Protein AF-0000000069093147 (afdb_homodimer)

Organism: Magallana gigas (NCBI:txid29159)

Secondary structure (DSSP, 8-state):
-EE-HHHHHHHBSS-EEEEEEEEE--TTEEEEEEEEEETTEEEEEEEEETT--TTS--EEEEEEEEEE-TT-EEEEEEEE--TT-SSPPPBSSSTTSB--EEEEEEE-GGGBS-S---EETTEEHHHHTS-BTTB-HHHHT-TTSTTTHHHHHHHHHH--TT----HHHHHHHHHHHTSGGGSHHHHHHHHHHHTT---HHHHHHHHHHHTTHHHHHHHHHHHHHHHS-SS-TTTTHHHHHHHHHHHHHHTTT-/-EE-HHHHHHHBSS-EEEEEEEEE--TTEEEEEEEEEETTEEEEEEEEETT--TTS--EEEEEEEEEE-TT-EEEEEEEE--TT-SSPPPBSSSTTSB--EEEEEEE-GGGBS-S---EETTEEHHHHTS-BTTB-HHHHT-TTSTTTHHHHHHHHHH--TT----HHHHHHHHHHHTSGGGSHHHHHHHHHHHHT---HHHHHHHHHHHTTHHHHHHHHHHHHHHHS-SS-TTTTHHHHHHHHHHHHHHTTT-

Structure (mmCIF, N/CA/C/O backbone):
data_AF-0000000069093147-model_v1
#
loop_
_entity.id
_entity.type
_entity.pdbx_description
1 p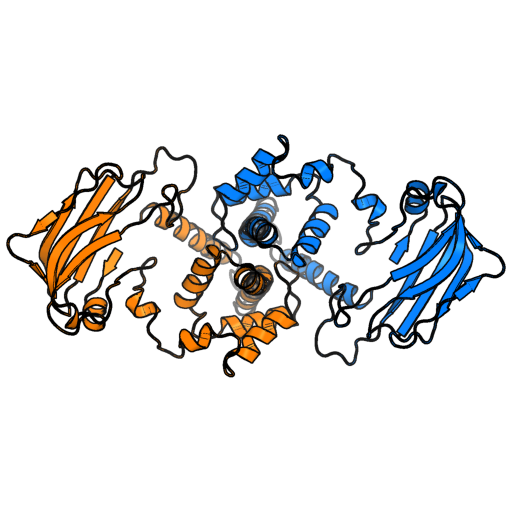olymer 'Copper type II ascorbate-dependent monooxygenase C-terminal domain-containing protein'
#
loop_
_atom_site.group_PDB
_atom_site.id
_atom_site.type_symbol
_atom_site.label_atom_id
_atom_site.label_alt_id
_atom_site.label_comp_id
_atom_site.label_asym_id
_atom_site.label_entity_id
_atom_site.label_seq_id
_atom_site.pdbx_PDB_ins_code
_atom_site.Cartn_x
_atom_site.Cartn_y
_atom_site.Cartn_z
_atom_site.occupancy
_atom_site.B_iso_or_equiv
_atom_site.auth_seq_id
_atom_site.auth_comp_id
_atom_site.auth_asym_id
_atom_site.auth_atom_id
_atom_site.pdbx_PDB_model_num
ATOM 1 N N . SER A 1 1 ? 7.117 -26.328 -12.828 1 82.5 1 SER A N 1
ATOM 2 C CA . SER A 1 1 ? 5.668 -26.328 -12.656 1 82.5 1 SER A CA 1
ATOM 3 C C . SER A 1 1 ? 5.074 -27.703 -12.883 1 82.5 1 SER A C 1
ATOM 5 O O . SER A 1 1 ? 5.355 -28.359 -13.891 1 82.5 1 SER A O 1
ATOM 7 N N . VAL A 1 2 ? 4.344 -28.188 -11.898 1 89.94 2 VAL A N 1
ATOM 8 C CA . VAL A 1 2 ? 3.887 -29.562 -11.953 1 89.94 2 VAL A CA 1
ATOM 9 C C . VAL A 1 2 ? 2.371 -29.625 -11.781 1 89.94 2 VAL A C 1
ATOM 11 O O . VAL A 1 2 ? 1.816 -28.969 -10.891 1 89.94 2 VAL A O 1
ATOM 14 N N . CYS A 1 3 ? 1.736 -30.234 -12.742 1 94.88 3 CYS A N 1
ATOM 15 C CA . CYS A 1 3 ? 0.379 -30.734 -12.539 1 94.88 3 CYS A CA 1
ATOM 16 C C . CYS A 1 3 ? 0.394 -32.156 -11.961 1 94.88 3 CYS A C 1
ATOM 18 O O . CYS A 1 3 ? 0.595 -33.125 -12.688 1 94.88 3 CYS A O 1
ATOM 20 N N . THR A 1 4 ? 0.162 -32.25 -10.727 1 94.81 4 THR A N 1
ATOM 21 C CA . THR A 1 4 ? 0.367 -33.469 -10 1 94.81 4 THR A CA 1
ATOM 22 C C . THR A 1 4 ? -0.731 -34.5 -10.328 1 94.81 4 THR A C 1
ATOM 24 O O . THR A 1 4 ? -1.733 -34.125 -10.953 1 94.81 4 THR A O 1
ATOM 27 N N . ALA A 1 5 ? -0.462 -35.688 -9.859 1 96.19 5 ALA A N 1
ATOM 28 C CA . ALA A 1 5 ? -1.468 -36.719 -10.016 1 96.19 5 ALA A CA 1
ATOM 29 C C . ALA A 1 5 ? -2.779 -36.344 -9.344 1 96.19 5 ALA A C 1
ATOM 31 O O . ALA A 1 5 ? -3.859 -36.562 -9.898 1 96.19 5 ALA A O 1
ATOM 32 N N . ASP A 1 6 ? -2.641 -35.75 -8.195 1 94.06 6 ASP A N 1
ATOM 33 C CA . ASP A 1 6 ? -3.834 -35.281 -7.48 1 94.06 6 ASP A CA 1
ATOM 34 C C . ASP A 1 6 ? -4.562 -34.188 -8.266 1 94.06 6 ASP A C 1
ATOM 36 O O . ASP A 1 6 ? -5.793 -34.156 -8.297 1 94.06 6 ASP A O 1
ATOM 40 N N . ASP A 1 7 ? -3.814 -33.375 -8.891 1 95.38 7 ASP A N 1
ATOM 41 C CA . ASP A 1 7 ? -4.406 -32.312 -9.68 1 95.38 7 ASP A CA 1
ATOM 42 C C . ASP A 1 7 ? -5.211 -32.844 -10.852 1 95.38 7 ASP A C 1
ATOM 44 O O . ASP A 1 7 ? -6.363 -32.469 -11.055 1 95.38 7 ASP A O 1
ATOM 48 N N . THR A 1 8 ? -4.574 -33.75 -11.586 1 96.31 8 THR A N 1
ATOM 49 C CA . THR A 1 8 ? -5.266 -34.281 -12.758 1 96.31 8 THR A CA 1
ATOM 50 C C . THR A 1 8 ? -6.5 -35.062 -12.344 1 96.31 8 THR A C 1
ATOM 52 O O . THR A 1 8 ? -7.504 -35.094 -13.055 1 96.31 8 THR A O 1
ATOM 55 N N . ARG A 1 9 ? -6.465 -35.75 -11.203 1 95.94 9 ARG A N 1
ATOM 56 C CA . ARG A 1 9 ? -7.645 -36.469 -10.711 1 95.94 9 ARG A CA 1
ATOM 57 C C . ARG A 1 9 ? -8.789 -35.5 -10.43 1 95.94 9 ARG A C 1
ATOM 59 O O . ARG A 1 9 ? -9.961 -35.844 -10.539 1 95.94 9 ARG A O 1
ATOM 66 N N . MET A 1 10 ? -8.383 -34.312 -10.086 1 93.06 10 MET A N 1
ATOM 67 C CA . MET A 1 10 ? -9.398 -33.312 -9.727 1 93.06 10 MET A CA 1
ATOM 68 C C . MET A 1 10 ? -9.938 -32.625 -10.969 1 93.06 10 MET A C 1
ATOM 70 O O . MET A 1 10 ? -11.125 -32.312 -11.039 1 93.06 10 MET A O 1
ATOM 74 N N . ILE A 1 11 ? -9.133 -32.438 -11.969 1 95.31 11 ILE A N 1
ATOM 75 C CA . ILE A 1 11 ? -9.562 -31.562 -13.055 1 95.31 11 ILE A CA 1
ATOM 76 C C . ILE A 1 11 ? -10.055 -32.406 -14.234 1 95.31 11 ILE A C 1
ATOM 78 O O . ILE A 1 11 ? -10.68 -31.875 -15.156 1 95.31 11 ILE A O 1
ATOM 82 N N . LEU A 1 12 ? -9.742 -33.719 -14.227 1 96.56 12 LEU A N 1
ATOM 83 C CA . LEU A 1 12 ? -10.172 -34.594 -15.305 1 96.56 12 LEU A CA 1
ATOM 84 C C . LEU A 1 12 ? -11.203 -35.594 -14.797 1 96.56 12 LEU A C 1
ATOM 86 O O . LEU A 1 12 ? -11.047 -36.156 -13.719 1 96.56 12 LEU A O 1
ATOM 90 N N . GLN A 1 13 ? -12.266 -35.75 -15.594 1 96.12 13 GLN A N 1
ATOM 91 C CA . GLN A 1 13 ? -13.289 -36.719 -15.258 1 96.12 13 GLN A CA 1
ATOM 92 C C . GLN A 1 13 ? -13.117 -38 -16.078 1 96.12 13 GLN A C 1
ATOM 94 O O . GLN A 1 13 ? -13.852 -38.969 -15.883 1 96.12 13 GLN A O 1
ATOM 99 N N . GLY A 1 14 ? -12.266 -38.031 -16.984 1 97.44 14 GLY A N 1
ATOM 100 C CA . GLY A 1 14 ? -11.883 -39.125 -17.875 1 97.44 14 GLY A CA 1
ATOM 101 C C . GLY A 1 14 ? -10.641 -38.812 -18.688 1 97.44 14 GLY A C 1
ATOM 102 O O . GLY A 1 14 ? -10.023 -37.75 -18.516 1 97.44 14 GLY A O 1
ATOM 103 N N . PRO A 1 15 ? -10.289 -39.781 -19.484 1 97.62 15 PRO A N 1
ATOM 104 C CA . PRO A 1 15 ? -9.094 -39.531 -20.297 1 97.62 15 PRO A CA 1
ATOM 105 C C . PRO A 1 15 ? -9.281 -38.406 -21.312 1 97.62 15 PRO A C 1
ATOM 107 O O . PRO A 1 15 ? -10.391 -38.219 -21.812 1 97.62 15 PRO A O 1
ATOM 110 N N . VAL A 1 16 ? -8.25 -37.719 -21.531 1 97.69 16 VAL A N 1
ATOM 111 C CA . VAL A 1 16 ? -8.219 -36.75 -22.609 1 97.69 16 VAL A CA 1
ATOM 112 C C . VAL A 1 16 ? -7.074 -37.062 -23.562 1 97.69 16 VAL A C 1
ATOM 114 O O . VAL A 1 16 ? -6.137 -37.781 -23.203 1 97.69 16 VAL A O 1
ATOM 117 N N . TYR A 1 17 ? -7.207 -36.562 -24.75 1 97.69 17 TYR A N 1
ATOM 118 C CA . TYR A 1 17 ? -6.238 -36.844 -25.797 1 97.69 17 TYR A CA 1
ATOM 119 C C . TYR A 1 17 ? -5.59 -35.531 -26.297 1 97.69 17 TYR A C 1
ATOM 121 O O . TYR A 1 17 ? -6.277 -34.625 -26.75 1 97.69 17 TYR A O 1
ATOM 129 N N . VAL A 1 18 ? -4.262 -35.531 -26.234 1 97.69 18 VAL A N 1
ATOM 130 C CA . VAL A 1 18 ? -3.508 -34.344 -26.625 1 97.69 18 VAL A CA 1
ATOM 131 C C . VAL A 1 18 ? -3.209 -34.375 -28.125 1 97.69 18 VAL A C 1
ATOM 133 O O . VAL A 1 18 ? -2.627 -35.375 -28.609 1 97.69 18 VAL A O 1
ATOM 136 N N . THR A 1 19 ? -3.58 -33.344 -28.812 1 97.38 19 THR A N 1
ATOM 137 C CA . THR A 1 19 ? -3.344 -33.312 -30.25 1 97.38 19 THR A CA 1
ATOM 138 C C . THR A 1 19 ? -2.26 -32.281 -30.594 1 97.38 19 THR A C 1
ATOM 140 O O . THR A 1 19 ? -1.643 -32.375 -31.656 1 97.38 19 THR A O 1
ATOM 143 N N . ARG A 1 20 ? -2.082 -31.312 -29.766 1 97.19 20 ARG A N 1
ATOM 144 C CA . ARG A 1 20 ? -1.084 -30.281 -30 1 97.19 20 ARG A CA 1
ATOM 145 C C . ARG A 1 20 ? -0.501 -29.781 -28.672 1 97.19 20 ARG A C 1
ATOM 147 O O . ARG A 1 20 ? -1.17 -29.828 -27.641 1 97.19 20 ARG A O 1
ATOM 154 N N . ALA A 1 21 ? 0.741 -29.375 -28.703 1 97.5 21 ALA A N 1
ATOM 155 C CA . ALA A 1 21 ? 1.406 -28.797 -27.547 1 97.5 21 ALA A CA 1
ATOM 156 C C . ALA A 1 21 ? 2.34 -27.656 -27.953 1 97.5 21 ALA A C 1
ATOM 158 O O . ALA A 1 21 ? 2.855 -27.656 -29.078 1 97.5 21 ALA A O 1
ATOM 159 N N . PHE A 1 22 ? 2.5 -26.734 -27.125 1 95.75 22 PHE A N 1
ATOM 160 C CA . PHE A 1 22 ? 3.535 -25.734 -27.359 1 95.75 22 PHE A CA 1
ATOM 161 C C . PHE A 1 22 ? 4.008 -25.109 -26.062 1 95.75 22 PHE A C 1
ATOM 163 O O . PHE A 1 22 ? 3.299 -25.172 -25.047 1 95.75 22 PHE A O 1
ATOM 170 N N . ASN A 1 23 ? 5.23 -24.578 -26.094 1 97.44 23 ASN A N 1
ATOM 171 C CA . ASN A 1 23 ? 5.922 -23.984 -24.953 1 97.44 23 ASN A CA 1
ATOM 172 C C . ASN A 1 23 ? 5.766 -22.469 -24.953 1 97.44 23 ASN A C 1
ATOM 174 O O . ASN A 1 23 ? 5.609 -21.844 -26.016 1 97.44 23 ASN A O 1
ATOM 178 N N . HIS A 1 24 ? 5.699 -21.906 -23.734 1 96.81 24 HIS A N 1
ATOM 179 C CA . HIS A 1 24 ? 5.621 -20.453 -23.672 1 96.81 24 HIS A CA 1
ATOM 180 C C . HIS A 1 24 ? 6.434 -19.906 -22.516 1 96.81 24 HIS A C 1
ATOM 182 O O . HIS A 1 24 ? 6.16 -20.219 -21.359 1 96.81 24 HIS A O 1
ATOM 188 N N . MET A 1 25 ? 7.391 -19.172 -22.719 1 96.94 25 MET A N 1
ATOM 189 C CA . MET A 1 25 ? 8.203 -18.312 -21.859 1 96.94 25 MET A CA 1
ATOM 190 C C . MET A 1 25 ? 8.469 -16.969 -22.516 1 96.94 25 MET A C 1
ATOM 192 O O . MET A 1 25 ? 7.977 -16.703 -23.625 1 96.94 25 MET A O 1
ATOM 196 N N . HIS A 1 26 ? 9.023 -16.109 -21.828 1 95.81 26 HIS A N 1
ATOM 197 C CA . HIS A 1 26 ? 9.414 -14.836 -22.422 1 95.81 26 HIS A CA 1
ATOM 198 C C . HIS A 1 26 ? 10.914 -14.797 -22.719 1 95.81 26 HIS A C 1
ATOM 200 O O . HIS A 1 26 ? 11.484 -15.789 -23.172 1 95.81 26 HIS A O 1
ATOM 206 N N . TYR A 1 27 ? 11.555 -13.703 -22.578 1 94.69 27 TYR A N 1
ATOM 207 C CA . TYR A 1 27 ? 12.852 -13.484 -23.203 1 94.69 27 TYR A CA 1
ATOM 208 C C . TYR A 1 27 ? 13.961 -14.141 -22.391 1 94.69 27 TYR A C 1
ATOM 210 O O . TYR A 1 27 ? 15.086 -14.312 -22.891 1 94.69 27 TYR A O 1
ATOM 218 N N . LEU A 1 28 ? 13.703 -14.516 -21.203 1 95.44 28 LEU A N 1
ATOM 219 C CA . LEU A 1 28 ? 14.742 -15.188 -20.422 1 95.44 28 LEU A CA 1
ATOM 220 C C . LEU A 1 28 ? 14.734 -16.688 -20.703 1 95.44 28 LEU A C 1
ATOM 222 O O . LEU A 1 28 ? 15.664 -17.391 -20.312 1 95.44 28 LEU A O 1
ATOM 226 N N . GLY A 1 29 ? 13.688 -17.141 -21.297 1 96.62 29 GLY A N 1
ATOM 227 C CA . GLY A 1 29 ? 13.562 -18.578 -21.562 1 96.62 29 GLY A CA 1
ATOM 228 C C . GLY A 1 29 ? 14.602 -19.094 -22.531 1 96.62 29 GLY A C 1
ATOM 229 O O . GLY A 1 29 ? 14.914 -18.422 -23.531 1 96.62 29 GLY A O 1
ATOM 230 N N . ARG A 1 30 ? 15.133 -20.344 -22.312 1 97.19 30 ARG A N 1
ATOM 231 C CA . ARG A 1 30 ? 16.156 -20.938 -23.172 1 97.19 30 ARG A CA 1
ATOM 232 C C . ARG A 1 30 ? 15.789 -22.375 -23.531 1 97.19 30 ARG A C 1
ATOM 234 O O . ARG A 1 30 ? 16.109 -22.844 -24.641 1 97.19 30 ARG A O 1
ATOM 241 N N . GLU A 1 31 ? 15.312 -23.016 -22.547 1 97.94 31 GLU A N 1
ATOM 242 C CA . GLU A 1 31 ? 14.867 -24.391 -22.766 1 97.94 31 GLU A CA 1
ATOM 243 C C . GLU A 1 31 ? 13.508 -24.641 -22.109 1 97.94 31 GLU A C 1
ATOM 245 O O . GLU A 1 31 ? 13.211 -24.094 -21.047 1 97.94 31 GLU A O 1
ATOM 250 N N . GLN A 1 32 ? 12.68 -25.516 -22.75 1 97.69 32 GLN A N 1
ATOM 251 C CA . GLN A 1 32 ? 11.445 -25.922 -22.094 1 97.69 32 GLN A CA 1
ATOM 252 C C . GLN A 1 32 ? 11.07 -27.359 -22.484 1 97.69 32 GLN A C 1
ATOM 254 O O . GLN A 1 32 ? 11.219 -27.75 -23.641 1 97.69 32 GLN A O 1
ATOM 259 N N . TYR A 1 33 ? 10.594 -28.016 -21.516 1 97.75 33 TYR A N 1
ATOM 260 C CA . TYR A 1 33 ? 10.203 -29.406 -21.656 1 97.75 33 TYR A CA 1
ATOM 261 C C . TYR A 1 33 ? 8.867 -29.672 -20.953 1 97.75 33 TYR A C 1
ATOM 263 O O . TYR A 1 33 ? 8.625 -29.156 -19.859 1 97.75 33 TYR A O 1
ATOM 271 N N . ILE A 1 34 ? 8 -30.438 -21.641 1 97.88 34 ILE A N 1
ATOM 272 C CA . ILE A 1 34 ? 6.793 -30.953 -21 1 97.88 34 ILE A CA 1
ATOM 273 C C . ILE A 1 34 ? 6.793 -32.469 -21.078 1 97.88 34 ILE A C 1
ATOM 275 O O . ILE A 1 34 ? 6.852 -33.062 -22.156 1 97.88 34 ILE A O 1
ATOM 279 N N . ASP A 1 35 ? 6.715 -33.062 -19.922 1 98.25 35 ASP A N 1
ATOM 280 C CA . ASP A 1 35 ? 6.75 -34.5 -19.844 1 98.25 35 ASP A CA 1
ATOM 281 C C . ASP A 1 35 ? 5.508 -35.031 -19.125 1 98.25 35 ASP A C 1
ATOM 283 O O . ASP A 1 35 ? 4.941 -34.375 -18.266 1 98.25 35 ASP A O 1
ATOM 287 N N . LEU A 1 36 ? 5.141 -36.188 -19.531 1 98.44 36 LEU A N 1
ATOM 288 C CA . LEU A 1 36 ? 4 -36.906 -18.953 1 98.44 36 LEU A CA 1
ATOM 289 C C . LEU A 1 36 ? 4.465 -38.125 -18.156 1 98.44 36 LEU A C 1
ATOM 291 O O . LEU A 1 36 ? 5.254 -38.938 -18.641 1 98.44 36 LEU A O 1
ATOM 295 N N . TYR A 1 37 ? 3.99 -38.156 -16.953 1 98.38 37 TYR A N 1
ATOM 296 C CA . TYR A 1 37 ? 4.316 -39.281 -16.047 1 98.38 37 TYR A CA 1
ATOM 297 C C . TYR A 1 37 ? 3.061 -40.031 -15.641 1 98.38 37 TYR A C 1
ATOM 299 O O . TYR A 1 37 ? 2.014 -39.438 -15.398 1 98.38 37 TYR A O 1
ATOM 307 N N . ARG A 1 38 ? 3.143 -41.375 -15.523 1 97.94 38 ARG A N 1
ATOM 308 C CA . ARG A 1 38 ? 2.092 -42.25 -15.062 1 97.94 38 ARG A CA 1
ATOM 309 C C . ARG A 1 38 ? 2.635 -43.25 -14.039 1 97.94 38 ARG A C 1
ATOM 311 O O . ARG A 1 38 ? 3.572 -44 -14.328 1 97.94 38 ARG A O 1
ATOM 318 N N . ASN A 1 39 ? 2.07 -43.25 -12.883 1 96.31 39 ASN A N 1
ATOM 319 C CA . ASN A 1 39 ? 2.529 -44.125 -11.805 1 96.31 39 ASN A CA 1
ATOM 320 C C . ASN A 1 39 ? 4.023 -43.969 -11.547 1 96.31 39 ASN A C 1
ATOM 322 O O . ASN A 1 39 ? 4.758 -44.938 -11.445 1 96.31 39 ASN A O 1
ATOM 326 N N . GLY A 1 40 ? 4.449 -42.719 -11.656 1 94.75 40 GLY A N 1
ATOM 327 C CA . GLY A 1 40 ? 5.809 -42.375 -11.273 1 94.75 40 GLY A CA 1
ATOM 328 C C . GLY A 1 40 ? 6.809 -42.531 -12.398 1 94.75 40 GLY A C 1
ATOM 329 O O . GLY A 1 40 ? 7.977 -42.188 -12.258 1 94.75 40 GLY A O 1
ATOM 330 N N . ALA A 1 41 ? 6.348 -43.062 -13.5 1 97.5 41 ALA A N 1
ATOM 331 C CA . ALA A 1 41 ? 7.246 -43.281 -14.625 1 97.5 41 ALA A CA 1
ATOM 332 C C . ALA A 1 41 ? 6.902 -42.375 -15.797 1 97.5 41 ALA A C 1
ATOM 334 O O . ALA A 1 41 ? 5.727 -42.156 -16.078 1 97.5 41 ALA A O 1
ATOM 335 N N . LYS A 1 42 ? 7.957 -41.906 -16.453 1 97.69 42 LYS A N 1
ATOM 336 C CA . LYS A 1 42 ? 7.723 -41.062 -17.641 1 97.69 42 LYS A CA 1
ATOM 337 C C . LYS A 1 42 ? 7.164 -41.906 -18.781 1 97.69 42 LYS A C 1
ATOM 339 O O . LYS A 1 42 ? 7.758 -42.938 -19.172 1 97.69 42 LYS A O 1
ATOM 344 N N . VAL A 1 43 ? 6.078 -41.5 -19.391 1 97.38 43 VAL A N 1
ATOM 345 C CA . VAL A 1 43 ? 5.453 -42.312 -20.438 1 97.38 43 VAL A CA 1
ATOM 346 C C . VAL A 1 43 ? 5.496 -41.594 -21.766 1 97.38 43 VAL A C 1
ATOM 348 O O . VAL A 1 43 ? 5.344 -42.219 -22.828 1 97.38 43 VAL A O 1
ATOM 351 N N . ALA A 1 44 ? 5.695 -40.281 -21.766 1 96.88 44 ALA A N 1
ATOM 352 C CA . ALA A 1 44 ? 5.789 -39.531 -23.016 1 96.88 44 ALA A CA 1
ATOM 353 C C . ALA A 1 44 ? 6.461 -38.188 -22.797 1 96.88 44 ALA A C 1
ATOM 355 O O . ALA A 1 44 ? 6.418 -37.625 -21.688 1 96.88 44 ALA A O 1
ATOM 356 N N . THR A 1 45 ? 7.156 -37.719 -23.812 1 96.69 45 THR A N 1
ATOM 357 C CA . THR A 1 45 ? 7.613 -36.344 -23.906 1 96.69 45 THR A CA 1
ATOM 358 C C . THR A 1 45 ? 6.703 -35.531 -24.828 1 96.69 45 THR A C 1
ATOM 360 O O . THR A 1 45 ? 6.617 -35.812 -26.016 1 96.69 45 THR A O 1
ATOM 363 N N . LEU A 1 46 ? 6.051 -34.562 -24.266 1 97.12 46 LEU A N 1
ATOM 364 C CA . LEU A 1 46 ? 5.102 -33.781 -25.047 1 97.12 46 LEU A CA 1
ATOM 365 C C . LEU A 1 46 ? 5.816 -32.656 -25.812 1 97.12 46 LEU A C 1
ATOM 367 O O . LEU A 1 46 ? 5.512 -32.438 -26.984 1 97.12 46 LEU A O 1
ATOM 371 N N . THR A 1 47 ? 6.664 -31.984 -25.156 1 97.25 47 THR A N 1
ATOM 372 C CA . THR A 1 47 ? 7.512 -31.016 -25.828 1 97.25 47 THR A CA 1
ATOM 373 C C . THR A 1 47 ? 8.969 -31.172 -25.406 1 97.25 47 THR A C 1
ATOM 375 O O . THR A 1 47 ? 9.25 -31.5 -24.25 1 97.25 47 THR A O 1
ATOM 378 N N . ASN A 1 48 ? 9.875 -31.125 -26.281 1 97.12 48 ASN A N 1
ATOM 379 C CA . ASN A 1 48 ? 11.328 -31.141 -26.125 1 97.12 48 ASN A CA 1
ATOM 380 C C . ASN A 1 48 ? 11.992 -30.031 -26.938 1 97.12 48 ASN A C 1
ATOM 382 O O . ASN A 1 48 ? 12.336 -30.234 -28.109 1 97.12 48 ASN A O 1
ATOM 386 N N . GLU A 1 49 ? 12.164 -28.922 -26.266 1 97.38 49 GLU A N 1
ATOM 387 C CA . GLU A 1 49 ? 12.742 -27.766 -26.938 1 97.38 49 GLU A CA 1
ATOM 388 C C . GLU A 1 49 ? 13.992 -27.266 -26.234 1 97.38 49 GLU A C 1
ATOM 390 O O . GLU A 1 49 ? 13.938 -26.312 -25.453 1 97.38 49 GLU A O 1
ATOM 395 N N . PRO A 1 50 ? 15.188 -27.797 -26.578 1 97.31 50 PRO A N 1
ATOM 396 C CA . PRO A 1 50 ? 16.438 -27.406 -25.938 1 97.31 50 PRO A CA 1
ATOM 397 C C . PRO A 1 50 ? 16.953 -26.047 -26.406 1 97.31 50 PRO A C 1
ATOM 399 O O . PRO A 1 50 ? 17.938 -25.531 -25.875 1 97.31 50 PRO A O 1
ATOM 402 N N . ASP A 1 51 ? 16.312 -25.516 -27.438 1 97.38 51 ASP A N 1
ATOM 403 C CA . ASP A 1 51 ? 16.734 -24.234 -28 1 97.38 51 ASP A CA 1
ATOM 404 C C . ASP A 1 51 ? 15.547 -23.281 -28.109 1 97.38 51 ASP A C 1
ATOM 406 O O . ASP A 1 51 ? 15.32 -22.672 -29.172 1 97.38 51 ASP A O 1
ATOM 410 N N . TYR A 1 52 ? 14.812 -23.109 -27.078 1 97.19 52 TYR A N 1
ATOM 411 C CA . TYR A 1 52 ? 13.625 -22.25 -27.062 1 97.19 52 TYR A CA 1
ATOM 412 C C . TYR A 1 52 ? 13.984 -20.812 -27.375 1 97.19 52 TYR A C 1
ATOM 414 O O . TYR A 1 52 ? 15.023 -20.312 -26.938 1 97.19 52 TYR A O 1
ATOM 422 N N . SER A 1 53 ? 13.086 -20.125 -28.141 1 96.31 53 SER A N 1
ATOM 423 C CA . SER A 1 53 ? 13.148 -18.688 -28.406 1 96.31 53 SER A CA 1
ATOM 424 C C . SER A 1 53 ? 11.758 -18.078 -28.438 1 96.31 53 SER A C 1
ATOM 426 O O . SER A 1 53 ? 10.883 -18.547 -29.172 1 96.31 53 SER A O 1
ATOM 428 N N . TYR A 1 54 ? 11.594 -17.078 -27.672 1 95.88 54 TYR A N 1
ATOM 429 C CA . TYR A 1 54 ? 10.312 -16.375 -27.625 1 95.88 54 TYR A CA 1
ATOM 430 C C . TYR A 1 54 ? 9.914 -15.891 -29.016 1 95.88 54 TYR A C 1
ATOM 432 O O . TYR A 1 54 ? 8.734 -15.883 -29.375 1 95.88 54 TYR A O 1
ATOM 440 N N . ASP A 1 55 ? 10.867 -15.562 -29.812 1 95.56 55 ASP A N 1
ATOM 441 C CA . ASP A 1 55 ? 10.625 -14.984 -31.125 1 95.56 55 ASP A CA 1
ATOM 442 C C . ASP A 1 55 ? 10.336 -16.078 -32.156 1 95.56 55 ASP A C 1
ATOM 444 O O . ASP A 1 55 ? 9.984 -15.773 -33.312 1 95.56 55 ASP A O 1
ATOM 448 N N . ARG A 1 56 ? 10.516 -17.281 -31.812 1 95.31 56 ARG A N 1
ATOM 449 C CA . ARG A 1 56 ? 10.266 -18.406 -32.719 1 95.31 56 ARG A CA 1
AT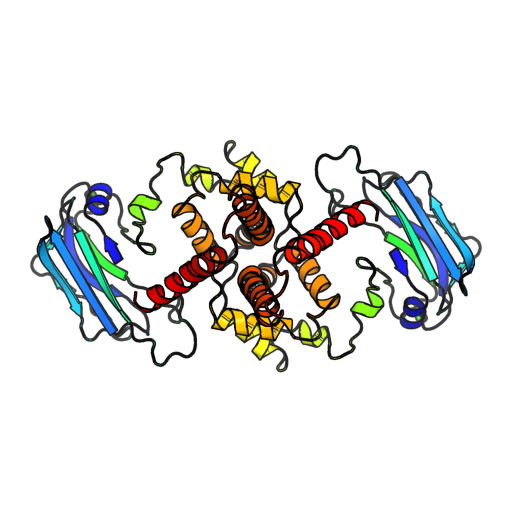OM 450 C C . ARG A 1 56 ? 9.359 -19.438 -32.062 1 95.31 56 ARG A C 1
ATOM 452 O O . ARG A 1 56 ? 9.805 -20.547 -31.766 1 95.31 56 ARG A O 1
ATOM 459 N N . PRO A 1 57 ? 8.117 -19.125 -31.953 1 92.38 57 PRO A N 1
ATOM 460 C CA . PRO A 1 57 ? 7.203 -20.109 -31.344 1 92.38 57 PRO A CA 1
ATOM 461 C C . PRO A 1 57 ? 7.066 -21.375 -32.188 1 92.38 57 PRO A C 1
ATOM 463 O O . PRO A 1 57 ? 7.062 -21.297 -33.438 1 92.38 57 PRO A O 1
ATOM 466 N N . ARG A 1 58 ? 7.078 -22.484 -31.531 1 94.56 58 ARG A N 1
ATOM 467 C CA . ARG A 1 58 ? 6.93 -23.781 -32.188 1 94.56 58 ARG A CA 1
ATOM 468 C C . ARG A 1 58 ? 5.691 -24.5 -31.672 1 94.56 58 ARG A C 1
ATOM 470 O O . ARG A 1 58 ? 5.441 -24.547 -30.469 1 94.56 58 ARG A O 1
ATOM 477 N N . PHE A 1 59 ? 4.965 -25.016 -32.594 1 94.44 59 PHE A N 1
ATOM 478 C CA . PHE A 1 59 ? 3.789 -25.812 -32.281 1 94.44 59 PHE A CA 1
ATOM 479 C C . PHE A 1 59 ? 4.02 -27.281 -32.656 1 94.44 59 PHE A C 1
ATOM 481 O O . PHE A 1 59 ? 4.344 -27.609 -33.812 1 94.44 59 PHE A O 1
ATOM 488 N N . ILE A 1 60 ? 3.898 -28.125 -31.703 1 94.5 60 ILE A N 1
ATOM 489 C CA . ILE A 1 60 ? 4.09 -29.547 -31.906 1 94.5 60 ILE A CA 1
ATOM 490 C C . ILE A 1 60 ? 2.738 -30.234 -32.125 1 94.5 60 ILE A C 1
ATOM 492 O O . ILE A 1 60 ? 1.859 -30.156 -31.25 1 94.5 60 ILE A O 1
ATOM 496 N N . GLU A 1 61 ? 2.609 -30.875 -33.188 1 95.62 61 GLU A N 1
ATOM 497 C CA . GLU A 1 61 ? 1.394 -31.625 -33.469 1 95.62 61 GLU A CA 1
ATOM 498 C C . GLU A 1 61 ? 1.639 -33.125 -33.406 1 95.62 61 GLU A C 1
ATOM 500 O O . GLU A 1 61 ? 2.688 -33.625 -33.812 1 95.62 61 GLU A O 1
ATOM 505 N N . PHE A 1 62 ? 0.678 -33.781 -32.875 1 95.31 62 PHE A N 1
ATOM 506 C CA . PHE A 1 62 ? 0.814 -35.219 -32.719 1 95.31 62 PHE A CA 1
ATOM 507 C C . PHE A 1 62 ? -0.04 -35.969 -33.75 1 95.31 62 PHE A C 1
ATOM 509 O O . PHE A 1 62 ? -1.25 -35.75 -33.812 1 95.31 62 PHE A O 1
ATOM 516 N N . GLU A 1 63 ? 0.655 -36.812 -34.531 1 93.75 63 GLU A N 1
ATOM 517 C CA . GLU A 1 63 ? -0.094 -37.656 -35.469 1 93.75 63 GLU A CA 1
ATOM 518 C C . GLU A 1 63 ? -1.023 -38.594 -34.719 1 93.75 63 GLU A C 1
ATOM 520 O O . GLU A 1 63 ? -2.201 -38.719 -35.062 1 93.75 63 GLU A O 1
ATOM 525 N N . GLU A 1 64 ? -0.419 -39.25 -33.844 1 94.81 64 GLU A N 1
ATOM 526 C CA . GLU A 1 64 ? -1.21 -40.031 -32.875 1 94.81 64 GLU A CA 1
ATOM 527 C C . GLU A 1 64 ? -1.359 -39.281 -31.562 1 94.81 64 GLU A C 1
ATOM 529 O O . GLU A 1 64 ? -0.366 -39 -30.891 1 94.81 64 GLU A O 1
ATOM 534 N N . SER A 1 65 ? -2.607 -39.062 -31.25 1 96.25 65 SER A N 1
ATOM 535 C CA . SER A 1 65 ? -2.861 -38.312 -30.031 1 96.25 65 SER A CA 1
ATOM 536 C C . SER A 1 65 ? -2.27 -39 -28.812 1 96.25 65 SER A C 1
ATOM 538 O O . SER A 1 65 ? -2.193 -40.25 -28.781 1 96.25 65 SER A O 1
ATOM 540 N N . ILE A 1 66 ? -1.851 -38.219 -27.891 1 97.5 66 ILE A N 1
ATOM 541 C CA . ILE A 1 66 ? -1.3 -38.75 -26.656 1 97.5 66 ILE A CA 1
ATOM 542 C C . ILE A 1 66 ? -2.367 -38.719 -25.562 1 97.5 66 ILE A C 1
ATOM 544 O O . ILE A 1 66 ? -2.986 -37.688 -25.312 1 97.5 66 ILE A O 1
ATOM 548 N N . GLN A 1 67 ? -2.508 -39.844 -24.906 1 97.88 67 GLN A N 1
ATOM 549 C CA . GLN A 1 67 ? -3.564 -39.969 -23.922 1 97.88 67 GLN A CA 1
ATOM 550 C C . GLN A 1 67 ? -3.078 -39.531 -22.531 1 97.88 67 GLN A C 1
ATOM 552 O O . GLN A 1 67 ? -1.98 -39.906 -22.109 1 97.88 67 GLN A O 1
ATOM 557 N N . ILE A 1 68 ? -3.885 -38.75 -21.859 1 97.94 68 ILE A N 1
ATOM 558 C CA . ILE A 1 68 ? -3.666 -38.375 -20.453 1 97.94 68 ILE A CA 1
ATOM 559 C C . ILE A 1 68 ? -4.828 -38.875 -19.609 1 97.94 68 ILE A C 1
ATOM 561 O O . ILE A 1 68 ? -5.996 -38.656 -19.938 1 97.94 68 ILE A O 1
ATOM 565 N N . PHE A 1 69 ? -4.523 -39.531 -18.531 1 98.06 69 PHE A N 1
ATOM 566 C CA . PHE A 1 69 ? -5.535 -40.094 -17.625 1 98.06 69 PHE A CA 1
ATOM 567 C C . PHE A 1 69 ? -5.574 -39.281 -16.328 1 98.06 69 PHE A C 1
ATOM 569 O O . PHE A 1 69 ? -4.57 -38.719 -15.914 1 98.06 69 PHE A O 1
ATOM 576 N N . PRO A 1 70 ? -6.824 -39.281 -15.695 1 97.81 70 PRO A N 1
ATOM 577 C CA . PRO A 1 70 ? -6.797 -38.875 -14.297 1 97.81 70 PRO A CA 1
ATOM 578 C C . PRO A 1 70 ? -5.77 -39.625 -13.461 1 97.81 70 PRO A C 1
ATOM 580 O O . PRO A 1 70 ? -5.711 -40.844 -13.523 1 97.81 70 PRO A O 1
ATOM 583 N N . GLY A 1 71 ? -4.91 -38.875 -12.789 1 97.69 71 GLY A N 1
ATOM 584 C CA . GLY A 1 71 ? -3.879 -39.531 -12 1 97.69 71 GLY A CA 1
ATOM 585 C C . GLY A 1 71 ? -2.496 -39.438 -12.609 1 97.69 71 GLY A C 1
ATOM 586 O O . GLY A 1 71 ? -1.493 -39.719 -11.953 1 97.69 71 GLY A O 1
ATOM 587 N N . ASP A 1 72 ? -2.48 -39 -13.867 1 98.19 72 ASP A N 1
ATOM 588 C CA . ASP A 1 72 ? -1.191 -38.75 -14.492 1 98.19 72 ASP A CA 1
ATOM 589 C C . ASP A 1 72 ? -0.587 -37.438 -13.969 1 98.19 72 ASP A C 1
ATOM 591 O O . ASP A 1 72 ? -1.298 -36.594 -13.414 1 98.19 72 ASP A O 1
ATOM 595 N N . GLU A 1 73 ? 0.686 -37.344 -14.125 1 97.38 73 GLU A N 1
ATOM 596 C CA . GLU A 1 73 ? 1.422 -36.156 -13.742 1 97.38 73 GLU A CA 1
ATOM 597 C C . GLU A 1 73 ? 2.053 -35.5 -14.961 1 97.38 73 GLU A C 1
ATOM 599 O O . GLU A 1 73 ? 2.615 -36.156 -15.828 1 97.38 73 GLU A O 1
ATOM 604 N N . ILE A 1 74 ? 1.865 -34.219 -15.07 1 97.38 74 ILE A N 1
ATOM 605 C CA . ILE A 1 74 ? 2.488 -33.438 -16.141 1 97.38 74 ILE A CA 1
ATOM 606 C C . ILE A 1 74 ? 3.529 -32.5 -15.555 1 97.38 74 ILE A C 1
ATOM 608 O O . ILE A 1 74 ? 3.221 -31.703 -14.664 1 97.38 74 ILE A O 1
ATOM 612 N N . ARG A 1 75 ? 4.754 -32.625 -16.016 1 96.44 75 ARG A N 1
ATOM 613 C CA . ARG A 1 75 ? 5.836 -31.766 -15.523 1 96.44 75 ARG A CA 1
ATOM 614 C C . ARG A 1 75 ? 6.328 -30.812 -16.625 1 96.44 75 ARG A C 1
ATOM 616 O O . ARG A 1 75 ? 6.742 -31.266 -17.688 1 96.44 75 ARG A O 1
ATOM 623 N N . THR A 1 76 ? 6.207 -29.562 -16.344 1 96.88 76 THR A N 1
ATOM 624 C CA . THR A 1 76 ? 6.754 -28.531 -17.219 1 96.88 76 THR A CA 1
ATOM 625 C C . THR A 1 76 ? 8.047 -27.953 -16.625 1 96.88 76 THR A C 1
ATOM 627 O O . THR A 1 76 ? 8.062 -27.5 -15.492 1 96.88 76 THR A O 1
ATOM 630 N N . ARG A 1 77 ? 9.094 -28.094 -17.375 1 96.25 77 ARG A N 1
ATOM 631 C CA . ARG A 1 77 ? 10.391 -27.578 -16.938 1 96.25 77 ARG A CA 1
ATOM 632 C C . ARG A 1 77 ? 10.852 -26.438 -17.828 1 96.25 77 ARG A C 1
ATOM 634 O O . ARG A 1 77 ? 10.953 -26.594 -19.047 1 96.25 77 ARG A O 1
ATOM 641 N N . CYS A 1 78 ? 11.086 -25.359 -17.219 1 96.44 78 CYS A N 1
ATOM 642 C CA . CYS A 1 78 ? 11.602 -24.172 -17.906 1 96.44 78 CYS A CA 1
ATOM 643 C C . CYS A 1 78 ? 13.008 -23.844 -17.438 1 96.44 78 CYS A C 1
ATOM 645 O O . CYS A 1 78 ? 13.305 -23.922 -16.25 1 96.44 78 CYS A O 1
ATOM 647 N N . VAL A 1 79 ? 13.852 -23.562 -18.344 1 96.81 79 VAL A N 1
ATOM 648 C CA . VAL A 1 79 ? 15.211 -23.125 -18.047 1 96.81 79 VAL A CA 1
ATOM 649 C C . VAL A 1 79 ? 15.414 -21.688 -18.516 1 96.81 79 VAL A C 1
ATOM 651 O O . VAL A 1 79 ? 15.133 -21.344 -19.672 1 96.81 79 VAL A O 1
ATOM 654 N N . PHE A 1 80 ? 15.836 -20.859 -17.578 1 95.56 80 PHE A N 1
ATOM 655 C CA . PHE A 1 80 ? 16.016 -19.438 -17.844 1 95.56 80 PHE A CA 1
ATOM 656 C C . PHE A 1 80 ? 17.484 -19.047 -17.781 1 95.56 80 PHE A C 1
ATOM 658 O O . PHE A 1 80 ? 18.266 -19.703 -17.094 1 95.56 80 PHE A O 1
ATOM 665 N N . LYS A 1 81 ? 17.875 -18.094 -18.516 1 93.81 81 LYS A N 1
ATOM 666 C CA . LYS A 1 81 ? 19.188 -17.469 -18.406 1 93.81 81 LYS A CA 1
ATOM 667 C C . LYS A 1 81 ? 19.062 -15.984 -18.094 1 93.81 81 LYS A C 1
ATOM 669 O O . LYS A 1 81 ? 18.641 -15.195 -18.953 1 93.81 81 LYS A O 1
ATOM 674 N N . SER A 1 82 ? 19.391 -15.609 -16.812 1 88.19 82 SER A N 1
ATOM 675 C CA . SER A 1 82 ? 19.234 -14.227 -16.391 1 88.19 82 SER A CA 1
ATOM 676 C C . SER A 1 82 ? 20.578 -13.578 -16.109 1 88.19 82 SER A C 1
ATOM 678 O O . SER A 1 82 ? 20.641 -12.492 -15.523 1 88.19 82 SER A O 1
ATOM 680 N N . THR A 1 83 ? 21.656 -14.133 -16.438 1 86.88 83 THR A N 1
ATOM 681 C CA . THR A 1 83 ? 23 -13.695 -16.047 1 86.88 83 THR A CA 1
ATOM 682 C C . THR A 1 83 ? 23.328 -12.344 -16.688 1 86.88 83 THR A C 1
ATOM 684 O O . THR A 1 83 ? 24.188 -11.617 -16.203 1 86.88 83 THR A O 1
ATOM 687 N N . THR A 1 84 ? 22.703 -11.992 -17.734 1 81.88 84 THR A N 1
ATOM 688 C CA . THR A 1 84 ? 23.031 -10.75 -18.422 1 81.88 84 THR A CA 1
ATOM 689 C C . THR A 1 84 ? 22.125 -9.617 -17.953 1 81.88 84 THR A C 1
ATOM 691 O O . THR A 1 84 ? 22.266 -8.477 -18.375 1 81.88 84 THR A O 1
ATOM 694 N N . LYS A 1 85 ? 21.219 -9.945 -17 1 84.12 85 LYS A N 1
ATOM 695 C CA . LYS A 1 85 ? 20.281 -8.93 -16.531 1 84.12 85 LYS A CA 1
ATOM 696 C C . LYS A 1 85 ? 20.828 -8.188 -15.32 1 84.12 85 LYS A C 1
ATOM 698 O O . LYS A 1 85 ? 21.484 -8.797 -14.461 1 84.12 85 LYS A O 1
ATOM 703 N N . SER A 1 86 ? 20.578 -6.941 -15.297 1 81.25 86 SER A N 1
ATOM 704 C CA . SER A 1 86 ? 21 -6.125 -14.164 1 81.25 86 SER A CA 1
ATOM 705 C C . SER A 1 86 ? 19.859 -5.902 -13.188 1 81.25 86 SER A C 1
ATOM 707 O O . SER A 1 86 ? 20.078 -5.41 -12.078 1 81.25 86 SER A O 1
ATOM 709 N N . VAL A 1 87 ? 18.703 -6.27 -13.609 1 84.06 87 VAL A N 1
ATOM 710 C CA . VAL A 1 87 ? 17.516 -6.078 -12.781 1 84.06 87 VAL A CA 1
ATOM 711 C C . VAL A 1 87 ? 16.766 -7.398 -12.648 1 84.06 87 VAL A C 1
ATOM 713 O O . VAL A 1 87 ? 16.734 -8.203 -13.578 1 84.06 87 VAL A O 1
ATOM 716 N N . THR A 1 88 ? 16.25 -7.539 -11.516 1 85.19 88 THR A N 1
ATOM 717 C CA . THR A 1 88 ? 15.461 -8.75 -11.273 1 85.19 88 THR A CA 1
ATOM 718 C C . THR A 1 88 ? 14.258 -8.805 -12.203 1 85.19 88 THR A C 1
ATOM 720 O O . THR A 1 88 ? 13.578 -7.801 -12.414 1 85.19 88 THR A O 1
ATOM 723 N N . THR A 1 89 ? 14.039 -9.945 -12.766 1 87.69 89 THR A N 1
ATOM 724 C CA . THR A 1 89 ? 12.836 -10.188 -13.555 1 87.69 89 THR A CA 1
ATOM 725 C C . THR A 1 89 ? 11.773 -10.898 -12.727 1 87.69 89 THR A C 1
ATOM 727 O O . THR A 1 89 ? 12.047 -11.945 -12.125 1 87.69 89 THR A O 1
ATOM 730 N N . PHE A 1 90 ? 10.602 -10.281 -12.703 1 85.69 90 PHE A N 1
ATOM 731 C CA . PHE A 1 90 ? 9.508 -10.859 -11.938 1 85.69 90 PHE A CA 1
ATOM 732 C C . PHE A 1 90 ? 8.586 -11.68 -12.828 1 85.69 90 PHE A C 1
ATOM 734 O O . PHE A 1 90 ? 8.609 -11.531 -14.055 1 85.69 90 PHE A O 1
ATOM 741 N N . GLN A 1 91 ? 7.926 -12.586 -12.125 1 87.12 91 GLN A N 1
ATOM 742 C CA . GLN A 1 91 ? 6.863 -13.281 -12.852 1 87.12 91 GLN A CA 1
ATOM 743 C C . GLN A 1 91 ? 5.77 -12.312 -13.281 1 87.12 91 GLN A C 1
ATOM 745 O O . GLN A 1 91 ? 5.406 -11.398 -12.539 1 87.12 91 GLN A O 1
ATOM 750 N N . GLY A 1 92 ? 5.23 -12.539 -14.531 1 85.75 92 GLY A N 1
ATOM 751 C CA . GLY A 1 92 ? 4.145 -11.688 -14.992 1 85.75 92 GLY A CA 1
ATOM 752 C C . GLY A 1 92 ? 3.764 -11.938 -16.438 1 85.75 92 GLY A C 1
ATOM 753 O O . GLY A 1 92 ? 4.352 -12.789 -17.109 1 85.75 92 GLY A O 1
ATOM 754 N N . ASP A 1 93 ? 2.822 -11.109 -16.875 1 84.31 93 ASP A N 1
ATOM 755 C CA . ASP A 1 93 ? 2.248 -11.328 -18.203 1 84.31 93 ASP A CA 1
ATOM 756 C C . ASP A 1 93 ? 3.02 -10.562 -19.281 1 84.31 93 ASP A C 1
ATOM 758 O O . ASP A 1 93 ? 2.943 -10.891 -20.453 1 84.31 93 ASP A O 1
ATOM 762 N N . GLY A 1 94 ? 3.732 -9.578 -18.859 1 86.44 94 GLY A N 1
ATOM 763 C CA . GLY A 1 94 ? 4.449 -8.75 -19.828 1 86.44 94 GLY A CA 1
ATOM 764 C C . GLY A 1 94 ? 5.719 -9.406 -20.344 1 86.44 94 GLY A C 1
ATOM 765 O O . GLY A 1 94 ? 6.344 -10.203 -19.625 1 86.44 94 GLY A O 1
ATOM 766 N N . THR A 1 95 ? 6.16 -8.984 -21.484 1 88.94 95 THR A N 1
ATOM 767 C CA . THR A 1 95 ? 7.34 -9.578 -22.109 1 88.94 95 THR A CA 1
ATOM 768 C C . THR A 1 95 ? 8.594 -9.289 -21.281 1 88.94 95 THR A C 1
ATOM 770 O O . THR A 1 95 ? 9.57 -10.031 -21.344 1 88.94 95 THR A O 1
ATOM 773 N N . SER A 1 96 ? 8.523 -8.203 -20.547 1 86.88 96 SER A N 1
ATOM 774 C CA . SER A 1 96 ? 9.656 -7.871 -19.688 1 86.88 96 SER A CA 1
ATOM 775 C C . SER A 1 96 ? 9.633 -8.688 -18.391 1 86.88 96 SER A C 1
ATOM 777 O O . SER A 1 96 ? 10.625 -8.734 -17.672 1 86.88 96 SER A O 1
ATOM 779 N N . ASP A 1 97 ? 8.531 -9.297 -18.172 1 88.88 97 ASP A N 1
ATOM 780 C CA . ASP A 1 97 ? 8.406 -10.281 -17.094 1 88.88 97 ASP A CA 1
ATOM 781 C C . ASP A 1 97 ? 8.773 -11.68 -17.594 1 88.88 97 ASP A C 1
ATOM 783 O O . ASP A 1 97 ? 9.273 -11.836 -18.703 1 88.88 97 ASP A O 1
ATOM 787 N N . GLU A 1 98 ? 8.688 -12.633 -16.703 1 92 98 GLU A N 1
ATOM 788 C CA . GLU A 1 98 ? 8.883 -14.008 -17.156 1 92 98 GLU A CA 1
ATOM 789 C C . GLU A 1 98 ? 7.73 -14.898 -16.688 1 92 98 GLU A C 1
ATOM 791 O O . GLU A 1 98 ? 6.98 -14.539 -15.781 1 92 98 GLU A O 1
ATOM 796 N N . MET A 1 99 ? 7.535 -15.961 -17.422 1 93.19 99 MET A N 1
ATOM 797 C CA . MET A 1 99 ? 6.539 -16.969 -17.062 1 93.19 99 MET A CA 1
ATOM 798 C C . MET A 1 99 ? 6.965 -18.344 -17.562 1 93.19 99 MET A C 1
ATOM 800 O O . MET A 1 99 ? 7.918 -18.469 -18.328 1 93.19 99 MET A O 1
ATOM 804 N N . CYS A 1 100 ? 6.438 -19.359 -16.984 1 94.62 100 CYS A N 1
ATOM 805 C CA . CYS A 1 100 ? 6.66 -20.734 -17.391 1 94.62 100 CYS A CA 1
ATOM 806 C C . CYS A 1 100 ? 5.34 -21.469 -17.609 1 94.62 100 CYS A C 1
ATOM 808 O O . CYS A 1 100 ? 4.727 -21.953 -16.672 1 94.62 100 CYS A O 1
ATOM 810 N N . PHE A 1 101 ? 4.922 -21.531 -18.953 1 95.5 101 PHE A N 1
ATOM 811 C CA . PHE A 1 101 ? 3.65 -22.188 -19.266 1 95.5 101 PHE A CA 1
ATOM 812 C C . PHE A 1 101 ? 3.809 -23.172 -20.406 1 95.5 101 PHE A C 1
ATOM 814 O O . PHE A 1 101 ? 4.57 -22.938 -21.344 1 95.5 101 PHE A O 1
ATOM 821 N N . GLY A 1 102 ? 3.229 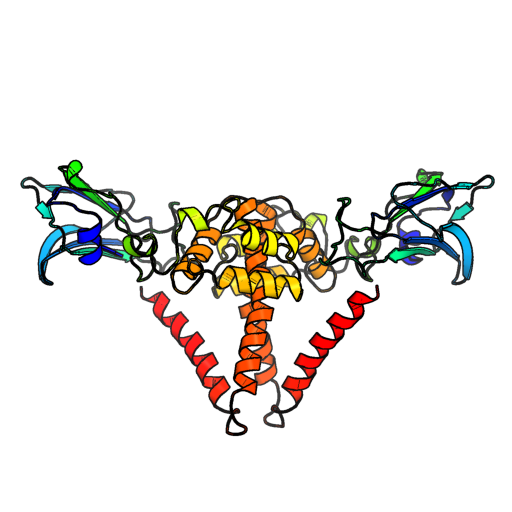-24.266 -20.297 1 96.5 102 GLY A N 1
ATOM 822 C CA . GLY A 1 102 ? 2.953 -25.188 -21.375 1 96.5 102 GLY A CA 1
ATOM 823 C C . GLY A 1 102 ? 1.49 -25.219 -21.781 1 96.5 102 GLY A C 1
ATOM 824 O O . GLY A 1 102 ? 0.606 -25.172 -20.922 1 96.5 102 GLY A O 1
ATOM 825 N N . PHE A 1 103 ? 1.268 -25.266 -23.031 1 96.62 103 PHE A N 1
ATOM 826 C CA . PHE A 1 103 ? -0.103 -25.297 -23.531 1 96.62 103 PHE A CA 1
ATOM 827 C C . PHE A 1 103 ? -0.385 -26.594 -24.281 1 96.62 103 PHE A C 1
ATOM 829 O O . PHE A 1 103 ? 0.427 -27.031 -25.094 1 96.62 103 PHE A O 1
ATOM 836 N N . LEU A 1 104 ? -1.454 -27.172 -23.953 1 97 104 LEU A N 1
ATOM 837 C CA . LEU A 1 104 ? -1.892 -28.406 -24.594 1 97 104 LEU A CA 1
ATOM 838 C C . LEU A 1 104 ? -3.289 -28.25 -25.172 1 97 104 LEU A C 1
ATOM 840 O O . LEU A 1 104 ? -4.16 -27.625 -24.562 1 97 104 LEU A O 1
ATOM 844 N N . THR A 1 105 ? -3.43 -28.688 -26.359 1 96.69 105 THR A N 1
ATOM 845 C CA . THR A 1 105 ? -4.762 -28.859 -26.938 1 96.69 105 THR A CA 1
ATOM 846 C C . THR A 1 105 ? -5.285 -30.266 -26.688 1 96.69 105 THR A C 1
ATOM 848 O O . THR A 1 105 ? -4.656 -31.25 -27.094 1 96.69 105 THR A O 1
ATOM 851 N N . VAL A 1 106 ? -6.402 -30.344 -26.078 1 96.44 106 VAL A N 1
ATOM 852 C CA . VAL A 1 106 ? -6.875 -31.656 -25.672 1 96.44 106 VAL A CA 1
ATOM 853 C C . VAL A 1 106 ? -8.32 -31.844 -26.125 1 96.44 106 VAL A C 1
ATOM 855 O O . VAL A 1 106 ? -9.031 -30.875 -26.391 1 96.44 106 VAL A O 1
ATOM 858 N N . HIS A 1 107 ? -8.781 -33.062 -26.344 1 95.31 107 HIS A N 1
ATOM 859 C CA . HIS A 1 107 ? -10.156 -33.5 -26.562 1 95.31 107 HIS A CA 1
ATOM 860 C C . HIS A 1 107 ? -10.445 -34.812 -25.859 1 95.31 107 HIS A C 1
ATOM 862 O O . HIS A 1 107 ? -9.523 -35.594 -25.609 1 95.31 107 HIS A O 1
ATOM 868 N N . PRO A 1 108 ? -11.648 -35.156 -25.359 1 96.69 108 PRO A N 1
ATOM 869 C CA . PRO A 1 108 ? -12.797 -34.281 -25.453 1 96.69 108 PRO A CA 1
ATOM 870 C C . PRO A 1 108 ? -12.867 -33.281 -24.297 1 96.69 108 PRO A C 1
ATOM 872 O O . PRO A 1 108 ? -12.414 -33.594 -23.188 1 96.69 108 PRO A O 1
ATOM 875 N N . LEU A 1 109 ? -13.352 -32.188 -24.5 1 93.88 109 LEU A N 1
ATOM 876 C CA . LEU A 1 109 ? -13.5 -31.141 -23.484 1 93.88 109 LEU A CA 1
ATOM 877 C C . LEU A 1 109 ? -14.406 -31.609 -22.359 1 93.88 109 LEU A C 1
ATOM 879 O O . LEU A 1 109 ? -14.25 -31.188 -21.203 1 93.88 109 LEU A O 1
ATOM 883 N N . SER A 1 110 ? -15.398 -32.469 -22.672 1 95.38 110 SER A N 1
ATOM 884 C CA . SER A 1 110 ? -16.359 -32.969 -21.688 1 95.38 110 SER A CA 1
ATOM 885 C C . SER A 1 110 ? -15.641 -33.688 -20.531 1 95.38 110 SER A C 1
ATOM 887 O O . SER A 1 110 ? -16.188 -33.781 -19.438 1 95.38 110 SER A O 1
ATOM 889 N N . ASN A 1 111 ? -14.391 -34.156 -20.812 1 96.81 111 ASN A N 1
ATOM 890 C CA . ASN A 1 111 ? -13.656 -34.875 -19.781 1 96.81 111 ASN A CA 1
ATOM 891 C C . ASN A 1 111 ? -12.781 -33.938 -18.953 1 96.81 111 ASN A C 1
ATOM 893 O O . ASN A 1 111 ? -12.07 -34.375 -18.047 1 96.81 111 ASN A O 1
ATOM 897 N N . ALA A 1 112 ? -12.812 -32.688 -19.234 1 94.5 112 ALA A N 1
ATOM 898 C CA . ALA A 1 112 ? -12.008 -31.703 -18.5 1 94.5 112 ALA A CA 1
ATOM 899 C C . ALA A 1 112 ? -12.883 -30.734 -17.719 1 94.5 112 ALA A C 1
ATOM 901 O O . ALA A 1 112 ? -13.586 -29.906 -18.297 1 94.5 112 ALA A O 1
ATOM 902 N N . ARG A 1 113 ? -12.812 -30.812 -16.406 1 90.69 113 ARG A N 1
ATOM 903 C CA . ARG A 1 113 ? -13.555 -29.906 -15.555 1 90.69 113 ARG A CA 1
ATOM 904 C C . ARG A 1 113 ? -12.898 -28.516 -15.539 1 90.69 113 ARG A C 1
ATOM 906 O O . ARG A 1 113 ? -13.578 -27.516 -15.336 1 90.69 113 ARG A O 1
ATOM 913 N N . SER A 1 114 ? -11.609 -28.594 -15.617 1 90.25 114 SER A N 1
ATOM 914 C CA . SER A 1 114 ? -10.82 -27.359 -15.695 1 90.25 114 SER A CA 1
ATOM 915 C C . SER A 1 114 ? -9.742 -27.469 -16.766 1 90.25 114 SER A C 1
ATOM 917 O O . SER A 1 114 ? -9.227 -28.562 -17.031 1 90.25 114 SER A O 1
ATOM 919 N N . LEU A 1 115 ? -9.445 -26.312 -17.297 1 90.12 115 LEU A N 1
ATOM 920 C CA . LEU A 1 115 ? -8.461 -26.297 -18.375 1 90.12 115 LEU A CA 1
ATOM 921 C C . LEU A 1 115 ? -7.152 -25.672 -17.891 1 90.12 115 LEU A C 1
ATOM 923 O O . LEU A 1 115 ? -6.25 -25.422 -18.703 1 90.12 115 LEU A O 1
ATOM 927 N N . HIS A 1 116 ? -7.066 -25.484 -16.641 1 91.44 116 HIS A N 1
ATOM 928 C CA . HIS A 1 116 ? -5.871 -24.859 -16.078 1 91.44 116 HIS A CA 1
ATOM 929 C C . HIS A 1 116 ? -5.277 -25.734 -14.961 1 91.44 116 HIS A C 1
ATOM 931 O O . HIS A 1 116 ? -6.008 -26.234 -14.117 1 91.44 116 HIS A O 1
ATOM 937 N N . CYS A 1 117 ? -4.023 -26.016 -15.047 1 93.44 117 CYS A N 1
ATOM 938 C CA . CYS A 1 117 ? -3.242 -26.656 -13.992 1 93.44 117 CYS A CA 1
ATOM 939 C C . CYS A 1 117 ? -1.925 -25.922 -13.766 1 93.44 117 CYS A C 1
ATOM 941 O O . CYS A 1 117 ? -0.98 -26.078 -14.539 1 93.44 117 CYS A O 1
ATOM 943 N N . SER A 1 118 ? -1.911 -25.141 -12.758 1 90.12 118 SER A N 1
ATOM 944 C CA . SER A 1 118 ? -0.741 -24.297 -12.5 1 90.12 118 SER A CA 1
ATOM 945 C C . SER A 1 118 ? -0.261 -24.453 -11.055 1 90.12 118 SER A C 1
ATOM 947 O O . SER A 1 118 ? -0.942 -25.062 -10.234 1 90.12 118 SER A O 1
ATOM 949 N N . SER A 1 119 ? 0.973 -24.047 -10.891 1 89.62 119 SER A N 1
ATOM 950 C CA . SER A 1 119 ? 1.555 -24.031 -9.555 1 89.62 119 SER A CA 1
ATOM 951 C C . SER A 1 119 ? 2.068 -22.641 -9.18 1 89.62 119 SER A C 1
ATOM 953 O O . SER A 1 119 ? 2.396 -21.844 -10.062 1 89.62 119 SER A O 1
ATOM 955 N N . TRP A 1 120 ? 1.924 -22.328 -7.973 1 88.12 120 TRP A N 1
ATOM 956 C CA . TRP A 1 120 ? 2.549 -21.156 -7.367 1 88.12 120 TRP A CA 1
ATOM 957 C C . TRP A 1 120 ? 3.568 -21.578 -6.309 1 88.12 120 TRP A C 1
ATOM 959 O O . TRP A 1 120 ? 3.221 -22.219 -5.324 1 88.12 120 TRP A O 1
ATOM 969 N N . LYS A 1 121 ? 4.766 -21.203 -6.609 1 82.56 121 LYS A N 1
ATOM 970 C CA . LYS A 1 121 ? 5.848 -21.797 -5.832 1 82.56 121 LYS A CA 1
ATOM 971 C C . LYS A 1 121 ? 5.754 -23.328 -5.832 1 82.56 121 LYS A C 1
ATOM 973 O O . LYS A 1 121 ? 5.699 -23.953 -6.895 1 82.56 121 LYS A O 1
ATOM 978 N N . ASN A 1 122 ? 5.629 -23.969 -4.727 1 81.88 122 ASN A N 1
ATOM 979 C CA . ASN A 1 122 ? 5.543 -25.422 -4.672 1 81.88 122 ASN A CA 1
ATOM 980 C C . ASN A 1 122 ? 4.109 -25.891 -4.422 1 81.88 122 ASN A C 1
ATOM 982 O O . ASN A 1 122 ? 3.863 -27.078 -4.246 1 81.88 122 ASN A O 1
ATOM 986 N N . ALA A 1 123 ? 3.244 -24.922 -4.539 1 87.69 123 ALA A N 1
ATOM 987 C CA . ALA A 1 123 ? 1.858 -25.266 -4.238 1 87.69 123 ALA A CA 1
ATOM 988 C C . ALA A 1 123 ? 1.04 -25.406 -5.52 1 87.69 123 ALA A C 1
ATOM 990 O O . ALA A 1 123 ? 1.206 -24.641 -6.461 1 87.69 123 ALA A O 1
ATOM 991 N N . SER A 1 124 ? 0.189 -26.438 -5.535 1 90.81 124 SER A N 1
ATOM 992 C CA . SER A 1 124 ? -0.77 -26.609 -6.621 1 90.81 124 SER A CA 1
ATOM 993 C C . SER A 1 124 ? -1.865 -25.547 -6.562 1 90.81 124 SER A C 1
ATOM 995 O O . SER A 1 124 ? -2.545 -25.406 -5.543 1 90.81 124 SER A O 1
ATOM 997 N N . MET A 1 125 ? -2.029 -24.906 -7.641 1 89.06 125 MET A N 1
ATOM 998 C CA . MET A 1 125 ? -3.1 -23.906 -7.684 1 89.06 125 MET A CA 1
ATOM 999 C C . MET A 1 125 ? -4.469 -24.594 -7.699 1 89.06 125 MET A C 1
ATOM 1001 O O . MET A 1 125 ? -5.457 -24.016 -7.246 1 89.06 125 MET A O 1
ATOM 1005 N N . VAL A 1 126 ? -4.488 -25.781 -8.211 1 89.38 126 VAL A N 1
ATOM 1006 C CA . VAL A 1 126 ? -5.723 -26.562 -8.203 1 89.38 126 VAL A CA 1
ATOM 1007 C C . VAL A 1 126 ? -6.164 -26.812 -6.758 1 89.38 126 VAL A C 1
ATOM 1009 O O . VAL A 1 126 ? -7.332 -26.609 -6.418 1 89.38 126 VAL A O 1
ATOM 1012 N N . SER A 1 127 ? -5.188 -27.141 -5.988 1 87.25 127 SER A N 1
ATOM 1013 C CA . SER A 1 127 ? -5.473 -27.422 -4.582 1 87.25 127 SER A CA 1
ATOM 1014 C C . SER A 1 127 ? -5.715 -26.141 -3.803 1 87.25 127 SER A C 1
ATOM 1016 O O . SER A 1 127 ? -6.582 -26.094 -2.928 1 87.25 127 SER A O 1
ATOM 1018 N N . LEU A 1 128 ? -4.938 -25.172 -4.109 1 88.19 128 LEU A N 1
ATOM 1019 C CA . LEU A 1 128 ? -5.004 -23.906 -3.389 1 88.19 128 LEU A CA 1
ATOM 1020 C C . LEU A 1 128 ? -6.375 -23.266 -3.549 1 88.19 128 LEU A C 1
ATOM 1022 O O . LEU A 1 128 ? -6.863 -22.594 -2.633 1 88.19 128 LEU A O 1
ATOM 1026 N N . PHE A 1 129 ? -6.992 -23.453 -4.625 1 87.5 129 PHE A N 1
ATOM 1027 C CA . PHE A 1 129 ? -8.234 -22.734 -4.902 1 87.5 129 PHE A CA 1
ATOM 1028 C C . PHE A 1 129 ? -9.445 -23.609 -4.586 1 87.5 129 PHE A C 1
ATOM 1030 O O . PHE A 1 129 ? -10.586 -23.172 -4.742 1 87.5 129 PHE A O 1
ATOM 1037 N N . ARG A 1 130 ? -9.086 -24.75 -4.172 1 84 130 ARG A N 1
ATOM 1038 C CA . ARG A 1 130 ? -10.188 -25.562 -3.676 1 84 130 ARG A CA 1
ATOM 1039 C C . ARG A 1 130 ? -10.656 -25.078 -2.312 1 84 130 ARG A C 1
ATOM 1041 O O . ARG A 1 130 ? -9.844 -24.719 -1.458 1 84 130 ARG A O 1
ATOM 1048 N N . SER A 1 131 ? -11.992 -24.953 -2.211 1 82 131 SER A N 1
ATOM 1049 C CA . SER A 1 131 ? -12.539 -24.609 -0.903 1 82 131 SER A CA 1
ATOM 1050 C C . SER A 1 131 ? -12.367 -25.75 0.09 1 82 131 SER A C 1
ATOM 1052 O O . SER A 1 131 ? -12.852 -26.859 -0.141 1 82 131 SER A O 1
ATOM 1054 N N . SER A 1 132 ? -11.516 -25.531 1.054 1 85.62 132 SER A N 1
ATOM 1055 C CA . SER A 1 132 ? -11.234 -26.547 2.064 1 85.62 132 SER A CA 1
ATOM 1056 C C . SER A 1 132 ? -10.781 -25.922 3.373 1 85.62 132 SER A C 1
ATOM 1058 O O . SER A 1 132 ? -10.422 -24.734 3.406 1 85.62 132 SER A O 1
ATOM 1060 N N . ASP A 1 133 ? -10.938 -26.672 4.441 1 89.81 133 ASP A N 1
ATOM 1061 C CA . ASP A 1 133 ? -10.398 -26.328 5.754 1 89.81 133 ASP A CA 1
ATOM 1062 C C . ASP A 1 133 ? -10.883 -24.953 6.199 1 89.81 133 ASP A C 1
ATOM 1064 O O . ASP A 1 133 ? -10.094 -24.125 6.672 1 89.81 133 ASP A O 1
ATOM 1068 N N . GLY A 1 134 ? -12.078 -24.609 5.809 1 92.06 134 GLY A N 1
ATOM 1069 C CA . GLY A 1 134 ? -12.695 -23.375 6.285 1 92.06 134 GLY A CA 1
ATOM 1070 C C . GLY A 1 134 ? -12.492 -22.203 5.352 1 92.06 134 GLY A C 1
ATOM 1071 O O . GLY A 1 134 ? -12.977 -21.094 5.617 1 92.06 134 GLY A O 1
ATOM 1072 N N . CYS A 1 135 ? -11.844 -22.484 4.285 1 95.19 135 CYS A N 1
ATOM 1073 C CA . CYS A 1 135 ? -11.617 -21.406 3.326 1 95.19 135 CYS A CA 1
ATOM 1074 C C . CYS A 1 135 ? -12.484 -21.594 2.086 1 95.19 135 CYS A C 1
ATOM 1076 O O . CYS A 1 135 ? -12.344 -22.578 1.366 1 95.19 135 CYS A O 1
ATOM 1078 N N . ASP A 1 136 ? -13.367 -20.75 1.907 1 95.44 136 ASP A N 1
ATOM 1079 C CA . ASP A 1 136 ? -14.148 -20.594 0.688 1 95.44 136 ASP A CA 1
ATOM 1080 C C . ASP A 1 136 ? -13.812 -19.297 -0.021 1 95.44 136 ASP A C 1
ATOM 1082 O O . ASP A 1 136 ? -14.188 -18.219 0.438 1 95.44 136 ASP A O 1
ATOM 1086 N N . TRP A 1 137 ? -13.203 -19.422 -1.166 1 94.19 137 TRP A N 1
ATOM 1087 C CA . TRP A 1 137 ? -12.648 -18.266 -1.854 1 94.19 137 TRP A CA 1
ATOM 1088 C C . TRP A 1 137 ? -13.758 -17.312 -2.303 1 94.19 137 TRP A C 1
ATOM 1090 O O . TRP A 1 137 ? -13.562 -16.094 -2.342 1 94.19 137 TRP A O 1
ATOM 1100 N N . ARG A 1 138 ? -14.852 -17.859 -2.744 1 93.12 138 ARG A N 1
ATOM 1101 C CA . ARG A 1 138 ? -15.953 -17.031 -3.203 1 93.12 138 ARG A CA 1
ATOM 1102 C C . ARG A 1 138 ? -16.516 -16.172 -2.064 1 93.12 138 ARG A C 1
ATOM 1104 O O . ARG A 1 138 ? -16.859 -15.008 -2.264 1 93.12 138 ARG A O 1
ATOM 1111 N N . VAL A 1 139 ? -16.516 -16.844 -0.974 1 95.62 139 VAL A N 1
ATOM 1112 C CA . VAL A 1 139 ? -17 -16.125 0.201 1 95.62 139 VAL A CA 1
ATOM 1113 C C . VAL A 1 139 ? -15.945 -15.141 0.677 1 95.62 139 VAL A C 1
ATOM 1115 O O . VAL A 1 139 ? -16.25 -13.961 0.91 1 95.62 139 VAL A O 1
ATOM 1118 N N . PHE A 1 140 ? -14.742 -15.562 0.755 1 96.75 140 PHE A N 1
ATOM 1119 C CA . PHE A 1 140 ? -13.641 -14.766 1.285 1 96.75 140 PHE A CA 1
ATOM 1120 C C . PHE A 1 140 ? -13.422 -13.516 0.436 1 96.75 140 PHE A C 1
ATOM 1122 O O . PHE A 1 140 ? -13.141 -12.438 0.966 1 96.75 140 PHE A O 1
ATOM 1129 N N . GLY A 1 141 ? -13.562 -13.617 -0.835 1 94.25 141 GLY A N 1
ATOM 1130 C CA . GLY A 1 141 ? -13.289 -12.516 -1.743 1 94.25 141 GLY A CA 1
ATOM 1131 C C . GLY A 1 141 ? -14.422 -11.508 -1.812 1 94.25 141 GLY A C 1
ATOM 1132 O O . GLY A 1 141 ? -14.281 -10.445 -2.428 1 94.25 141 GLY A O 1
ATOM 1133 N N . ASN A 1 142 ? -15.539 -11.812 -1.203 1 95.62 142 ASN A N 1
ATOM 1134 C CA . ASN A 1 142 ? -16.703 -10.938 -1.203 1 95.62 142 ASN A CA 1
ATOM 1135 C C . ASN A 1 142 ? -16.812 -10.133 0.093 1 95.62 142 ASN A C 1
ATOM 1137 O O . ASN A 1 142 ? -17.359 -10.617 1.084 1 95.62 142 ASN A O 1
ATOM 1141 N N . ALA A 1 143 ? -16.422 -8.93 0.036 1 95.06 143 ALA A N 1
ATOM 1142 C CA . ALA A 1 143 ? -16.328 -8.078 1.222 1 95.06 143 ALA A CA 1
ATOM 1143 C C . ALA A 1 143 ? -17.719 -7.785 1.79 1 95.06 143 ALA A C 1
ATOM 1145 O O . ALA A 1 143 ? -17.859 -7.414 2.959 1 95.06 143 ALA A O 1
ATOM 1146 N N . SER A 1 144 ? -18.703 -7.887 0.927 1 95.31 144 SER A N 1
ATOM 1147 C CA . SER A 1 144 ? -20.062 -7.57 1.36 1 95.31 144 SER A CA 1
ATOM 1148 C C . SER A 1 144 ? -20.781 -8.805 1.908 1 95.31 144 SER A C 1
ATOM 1150 O O . SER A 1 144 ? -21.875 -8.695 2.457 1 95.31 144 SER A O 1
ATOM 1152 N N . HIS A 1 145 ? -20.172 -9.984 1.7 1 97.19 145 HIS A N 1
ATOM 1153 C CA . HIS A 1 145 ? -20.766 -11.203 2.246 1 97.19 145 HIS A CA 1
ATOM 1154 C C . HIS A 1 145 ? -20.953 -11.094 3.758 1 97.19 145 HIS A C 1
ATOM 1156 O O . HIS A 1 145 ? -20.062 -10.602 4.457 1 97.19 145 HIS A O 1
ATOM 1162 N N . PRO A 1 146 ? -22.016 -11.562 4.328 1 97.12 146 PRO A N 1
ATOM 1163 C CA . PRO A 1 146 ? -22.297 -11.438 5.762 1 97.12 146 PRO A CA 1
ATOM 1164 C C . PRO A 1 146 ? -21.203 -12.039 6.637 1 97.12 146 PRO A C 1
ATOM 1166 O O . PRO A 1 146 ? -20.906 -11.523 7.719 1 97.12 146 PRO A O 1
ATOM 1169 N N . ASP A 1 147 ? -20.562 -13.117 6.191 1 96.19 147 ASP A N 1
ATOM 1170 C CA . ASP A 1 147 ? -19.531 -13.797 6.969 1 96.19 147 ASP A CA 1
ATOM 1171 C C . ASP A 1 147 ? -18.219 -13.008 6.934 1 96.19 147 ASP A C 1
ATOM 1173 O O . ASP A 1 147 ? -17.359 -13.172 7.809 1 96.19 147 ASP A O 1
ATOM 1177 N N . MET A 1 148 ? -18.062 -12.195 5.883 1 97.69 148 MET A N 1
ATOM 1178 C CA . MET A 1 148 ? -16.781 -11.523 5.688 1 97.69 148 MET A CA 1
ATOM 1179 C C . MET A 1 148 ? -16.891 -10.039 6.02 1 97.69 148 MET A C 1
ATOM 1181 O O . MET A 1 148 ? -15.891 -9.406 6.371 1 97.69 148 MET A O 1
ATOM 1185 N N . ALA A 1 149 ? -18.062 -9.477 5.957 1 97.5 149 ALA A N 1
ATOM 1186 C CA . ALA A 1 149 ? -18.297 -8.047 6.105 1 97.5 149 ALA A CA 1
ATOM 1187 C C . ALA A 1 149 ? -17.672 -7.52 7.402 1 97.5 149 ALA A C 1
ATOM 1189 O O . ALA A 1 149 ? -16.969 -6.516 7.398 1 97.5 149 ALA A O 1
ATOM 1190 N N . PRO A 1 150 ? -17.844 -8.227 8.57 1 97.25 150 PRO A N 1
ATOM 1191 C CA . PRO A 1 150 ? -17.25 -7.707 9.812 1 97.25 150 PRO A CA 1
ATOM 1192 C C . PRO A 1 150 ? -15.727 -7.641 9.75 1 97.25 150 PRO A C 1
ATOM 1194 O O . PRO A 1 150 ? -15.125 -6.707 10.289 1 97.25 150 PRO A O 1
ATOM 1197 N N . LEU A 1 151 ? -15.109 -8.602 9.086 1 97.88 151 LEU A N 1
ATOM 1198 C CA . LEU A 1 151 ? -13.656 -8.625 9 1 97.88 151 LEU A CA 1
ATOM 1199 C C . LEU A 1 151 ? -13.141 -7.5 8.109 1 97.88 151 LEU A C 1
ATOM 1201 O O . LEU A 1 151 ? -12.227 -6.77 8.5 1 97.88 151 LEU A O 1
ATOM 1205 N N . TYR A 1 152 ? -13.781 -7.359 6.945 1 97.94 152 TYR A N 1
ATOM 1206 C CA . TYR A 1 152 ? -13.383 -6.309 6.016 1 97.94 152 TYR A CA 1
ATOM 1207 C C . TYR A 1 152 ? -13.656 -4.926 6.602 1 97.94 152 TYR A C 1
ATOM 1209 O O . TYR A 1 152 ? -12.82 -4.027 6.496 1 97.94 152 TYR A O 1
ATOM 1217 N N . GLN A 1 153 ? -14.75 -4.73 7.227 1 96.06 153 GLN A N 1
ATOM 1218 C CA . GLN A 1 153 ? -15.109 -3.455 7.836 1 96.06 153 GLN A CA 1
ATOM 1219 C C . GLN A 1 153 ? -14.195 -3.127 9.016 1 96.06 153 GLN A C 1
ATOM 1221 O O . GLN A 1 153 ? -13.836 -1.968 9.227 1 96.06 153 GLN A O 1
ATOM 1226 N N . GLY A 1 154 ? -13.859 -4.156 9.773 1 95.94 154 GLY A N 1
ATOM 1227 C CA . GLY A 1 154 ? -12.938 -3.947 10.875 1 95.94 154 GLY A CA 1
ATOM 1228 C C . GLY A 1 154 ? -11.625 -3.328 10.445 1 95.94 154 GLY A C 1
ATOM 1229 O O . GLY A 1 154 ? -11.164 -2.354 11.047 1 95.94 154 GLY A O 1
ATOM 1230 N N . VAL A 1 155 ? -11.062 -3.869 9.414 1 97.06 155 VAL A N 1
ATOM 1231 C CA . VAL A 1 155 ? -9.797 -3.35 8.914 1 97.06 155 VAL A CA 1
ATOM 1232 C C . VAL A 1 155 ? -10.008 -1.959 8.32 1 97.06 155 VAL A C 1
ATOM 1234 O O . VAL A 1 155 ? -9.25 -1.029 8.617 1 97.06 155 VAL A O 1
ATOM 1237 N N . SER A 1 156 ? -11.078 -1.771 7.57 1 94.5 156 SER A N 1
ATOM 1238 C CA . SER A 1 156 ? -11.336 -0.524 6.859 1 94.5 156 SER A CA 1
ATOM 1239 C C . SER A 1 156 ? -11.617 0.619 7.828 1 94.5 156 SER A C 1
ATOM 1241 O O . SER A 1 156 ? -11.25 1.767 7.566 1 94.5 156 SER A O 1
ATOM 1243 N N . MET A 1 157 ? -12.195 0.305 8.898 1 91 157 MET A N 1
ATOM 1244 C CA . MET A 1 157 ? -12.617 1.326 9.852 1 91 157 MET A CA 1
ATOM 1245 C C . MET A 1 157 ? -11.445 1.756 10.734 1 91 157 MET A C 1
ATOM 1247 O O . MET A 1 157 ? -11.359 2.92 11.125 1 91 157 MET A O 1
ATOM 1251 N N . HIS A 1 158 ? -10.555 0.836 10.977 1 93.06 158 HIS A N 1
ATOM 1252 C CA . HIS A 1 158 ? -9.602 1.103 12.047 1 93.06 158 HIS A CA 1
ATOM 1253 C C . HIS A 1 158 ? -8.203 1.346 11.492 1 93.06 158 HIS A C 1
ATOM 1255 O O . HIS A 1 158 ? -7.309 1.788 12.219 1 93.06 158 HIS A O 1
ATOM 1261 N N . CYS A 1 159 ? -8.023 1.02 10.25 1 93.5 159 CYS A N 1
ATOM 1262 C CA . CYS A 1 159 ? -6.68 1.11 9.68 1 93.5 159 CYS A CA 1
ATOM 1263 C C . CYS A 1 159 ? -6.652 2.08 8.508 1 93.5 159 CYS A C 1
ATOM 1265 O O . CYS A 1 159 ? -7.672 2.291 7.848 1 93.5 159 CYS A O 1
ATOM 1267 N N . ARG A 1 160 ? -5.52 2.682 8.273 1 91.19 160 ARG A N 1
ATOM 1268 C CA . ARG A 1 160 ? -5.242 3.498 7.094 1 91.19 160 ARG A CA 1
ATOM 1269 C C . ARG A 1 160 ? -4.133 2.881 6.25 1 91.19 160 ARG A C 1
ATOM 1271 O O . ARG A 1 160 ? -3.209 2.262 6.785 1 91.19 160 ARG A O 1
ATOM 1278 N N . PRO A 1 161 ? -4.32 3.051 4.93 1 92.88 161 PRO A N 1
ATOM 1279 C CA . PRO A 1 161 ? -3.232 2.52 4.102 1 92.88 161 PRO A CA 1
ATOM 1280 C C . PRO A 1 161 ? -1.881 3.148 4.43 1 92.88 161 PRO A C 1
ATOM 1282 O O . PRO A 1 161 ? -1.762 4.375 4.477 1 92.88 161 PRO A O 1
ATOM 1285 N N . LEU A 1 162 ? -0.9 2.33 4.672 1 89.12 162 LEU A N 1
ATOM 1286 C CA . LEU A 1 162 ? 0.463 2.773 4.941 1 89.12 162 LEU A CA 1
ATOM 1287 C C . LEU A 1 162 ? 0.515 3.633 6.203 1 89.12 162 LEU A C 1
ATOM 1289 O O . LEU A 1 162 ? 1.452 4.41 6.391 1 89.12 162 LEU A O 1
ATOM 1293 N N . GLY A 1 163 ? -0.524 3.547 6.977 1 86.19 163 GLY A N 1
ATOM 1294 C CA . GLY A 1 163 ? -0.633 4.398 8.148 1 86.19 163 GLY A CA 1
ATOM 1295 C C . GLY A 1 163 ? -0.066 3.764 9.406 1 86.19 163 GLY A C 1
ATOM 1296 O O . GLY A 1 163 ? 0.515 2.678 9.352 1 86.19 163 GLY A O 1
ATOM 1297 N N . GLN A 1 164 ? -0.128 4.559 10.453 1 86.31 164 GLN A N 1
ATOM 1298 C CA . GLN A 1 164 ? 0.308 4.062 11.758 1 86.31 164 GLN A CA 1
ATOM 1299 C C . GLN A 1 164 ? -0.598 2.934 12.242 1 86.31 164 GLN A C 1
ATOM 1301 O O . GLN A 1 164 ? -1.819 3.002 12.094 1 86.31 164 GLN A O 1
ATOM 1306 N N . CYS A 1 165 ? 0.012 1.941 12.789 1 91.81 165 CYS A N 1
ATOM 1307 C CA . CYS A 1 165 ? -0.721 0.804 13.336 1 91.81 165 CYS A CA 1
ATOM 1308 C C . CYS A 1 165 ? -1.156 1.07 14.766 1 91.81 165 CYS A C 1
ATOM 1310 O O . CYS A 1 165 ? -0.399 0.818 15.711 1 91.81 165 CYS A O 1
ATOM 1312 N N . LEU A 1 166 ? -2.346 1.521 14.93 1 91.69 166 LEU A N 1
ATOM 1313 C CA . LEU A 1 166 ? -2.92 1.688 16.266 1 91.69 166 LEU A CA 1
ATOM 1314 C C . LEU A 1 166 ? -3.359 0.344 16.828 1 91.69 166 LEU A C 1
ATOM 1316 O O . LEU A 1 166 ? -3.445 -0.647 16.109 1 91.69 166 LEU A O 1
ATOM 1320 N N . GLU A 1 167 ? -3.627 0.273 18.094 1 91.5 167 GLU A N 1
ATOM 1321 C CA . GLU A 1 167 ? -3.979 -0.984 18.75 1 91.5 167 GLU A CA 1
ATOM 1322 C C . GLU A 1 167 ? -5.234 -1.593 18.141 1 91.5 167 GLU A C 1
ATOM 1324 O O . GLU A 1 167 ? -5.293 -2.801 17.891 1 91.5 167 GLU A O 1
ATOM 1329 N N . GLU A 1 168 ? -6.223 -0.75 17.875 1 93.5 168 GLU A N 1
ATOM 1330 C CA . GLU A 1 168 ? -7.461 -1.253 17.281 1 93.5 168 GLU A CA 1
ATOM 1331 C C . GLU A 1 168 ? -7.227 -1.778 15.875 1 93.5 168 GLU A C 1
ATOM 1333 O O . GLU A 1 168 ? -7.859 -2.752 15.453 1 93.5 168 GLU A O 1
ATOM 1338 N N . CYS A 1 169 ? -6.387 -1.151 15.148 1 95.5 169 CYS A N 1
ATOM 1339 C CA . CYS A 1 169 ? -6.023 -1.627 13.82 1 95.5 169 CYS A CA 1
ATOM 1340 C C . CYS A 1 169 ? -5.289 -2.961 13.898 1 95.5 169 CYS A C 1
ATOM 1342 O O . CYS A 1 169 ? -5.605 -3.893 13.156 1 95.5 169 CYS A O 1
ATOM 1344 N N . LYS A 1 170 ? -4.367 -3.035 14.789 1 96.06 170 LYS A N 1
ATOM 1345 C CA . LYS A 1 170 ? -3.6 -4.262 14.984 1 96.06 170 LYS A CA 1
ATOM 1346 C C . LYS A 1 170 ? -4.52 -5.449 15.258 1 96.06 170 LYS A C 1
ATOM 1348 O O . LYS A 1 170 ? -4.348 -6.52 14.672 1 96.06 170 LYS A O 1
ATOM 1353 N N . GLU A 1 171 ? -5.488 -5.234 16.141 1 95.88 171 GLU A N 1
ATOM 1354 C CA . GLU A 1 171 ? -6.434 -6.293 16.469 1 95.88 171 GLU A CA 1
ATOM 1355 C C . GLU A 1 171 ? -7.281 -6.688 15.266 1 95.88 171 GLU A C 1
ATOM 1357 O O . GLU A 1 171 ? -7.531 -7.871 15.039 1 95.88 171 GLU A O 1
ATOM 1362 N N . ALA A 1 172 ? -7.734 -5.664 14.555 1 97.19 172 ALA A N 1
ATOM 1363 C CA . ALA A 1 172 ? -8.539 -5.934 13.367 1 97.19 172 ALA A CA 1
ATOM 1364 C C . ALA A 1 172 ? -7.742 -6.723 12.336 1 97.19 172 ALA A C 1
ATOM 1366 O O . ALA A 1 172 ? -8.258 -7.668 11.734 1 97.19 172 ALA A O 1
ATOM 1367 N N . VAL A 1 173 ? -6.512 -6.355 12.148 1 97.88 173 VAL A N 1
ATOM 1368 C CA . VAL A 1 173 ? -5.641 -7.016 11.18 1 97.88 173 VAL A CA 1
ATOM 1369 C C . VAL A 1 173 ? -5.383 -8.453 11.617 1 97.88 173 VAL A C 1
ATOM 1371 O O . VAL A 1 173 ? -5.441 -9.375 10.797 1 97.88 173 VAL A O 1
ATOM 1374 N N . LYS A 1 174 ? -5.117 -8.641 12.875 1 97.19 174 LYS A N 1
ATOM 1375 C CA . LYS A 1 174 ? -4.902 -9.992 13.391 1 97.19 174 LYS A CA 1
ATOM 1376 C C . LYS A 1 174 ? -6.125 -10.875 13.148 1 97.19 174 LYS A C 1
ATOM 1378 O O . LYS A 1 174 ? -5.992 -12.039 12.758 1 97.19 174 LYS A O 1
ATOM 1383 N N . ARG A 1 175 ? -7.262 -10.32 13.414 1 97.5 175 ARG A N 1
ATOM 1384 C CA . ARG A 1 175 ? -8.5 -11.055 13.195 1 97.5 175 ARG A CA 1
ATOM 1385 C C . ARG A 1 175 ? -8.664 -11.422 11.727 1 97.5 175 ARG A C 1
ATOM 1387 O O . ARG A 1 175 ? -9.016 -12.555 11.398 1 97.5 175 ARG A O 1
ATOM 1394 N N . PHE A 1 176 ? -8.469 -10.531 10.828 1 98.31 176 PHE A N 1
ATOM 1395 C CA . PHE A 1 176 ? -8.586 -10.766 9.391 1 98.31 176 PHE A CA 1
ATOM 1396 C C . PHE A 1 176 ? -7.598 -11.828 8.938 1 98.31 176 PHE A C 1
ATOM 1398 O O . PHE A 1 176 ? -7.953 -12.734 8.18 1 98.31 176 PHE A O 1
ATOM 1405 N N . ARG A 1 177 ? -6.34 -11.742 9.438 1 97.12 177 ARG A N 1
ATOM 1406 C CA . ARG A 1 177 ? -5.266 -12.641 9.023 1 97.12 177 ARG A CA 1
ATOM 1407 C C . ARG A 1 177 ? -5.465 -14.039 9.594 1 97.12 177 ARG A C 1
ATOM 1409 O O . ARG A 1 177 ? -4.84 -14.992 9.133 1 97.12 177 ARG A O 1
ATOM 1416 N N . SER A 1 178 ? -6.27 -14.125 10.57 1 96.56 178 SER A N 1
ATOM 1417 C CA . SER A 1 178 ? -6.52 -15.43 11.188 1 96.56 178 SER A CA 1
ATOM 1418 C C . SER A 1 178 ? -7.527 -16.234 10.367 1 96.56 178 SER A C 1
ATOM 1420 O O . SER A 1 178 ? -7.695 -17.438 10.602 1 96.56 178 SER A O 1
ATOM 1422 N N . HIS A 1 179 ? -8.18 -15.57 9.461 1 97.56 179 HIS A N 1
ATOM 1423 C CA . HIS A 1 179 ? -9.117 -16.297 8.609 1 97.56 179 HIS A CA 1
ATOM 1424 C C . HIS A 1 179 ? -8.422 -17.438 7.871 1 97.56 179 HIS A C 1
ATOM 1426 O O . HIS A 1 179 ? -7.293 -17.281 7.402 1 97.56 179 HIS A O 1
ATOM 1432 N N . PRO A 1 180 ? -9.055 -18.547 7.684 1 96.25 180 PRO A N 1
ATOM 1433 C CA . PRO A 1 180 ? -8.43 -19.703 7.059 1 96.25 180 PRO A CA 1
ATOM 1434 C C . PRO A 1 180 ? -7.875 -19.406 5.668 1 96.25 180 PRO A C 1
ATOM 1436 O O . PRO A 1 180 ? -6.844 -19.969 5.277 1 96.25 180 PRO A O 1
ATOM 1439 N N . CYS A 1 181 ? -8.492 -18.484 4.918 1 96.5 181 CYS A N 1
ATOM 1440 C CA . CYS A 1 181 ? -8.047 -18.172 3.568 1 96.5 181 CYS A CA 1
ATOM 1441 C C . CYS A 1 181 ? -6.805 -17.281 3.6 1 96.5 181 CYS A C 1
ATOM 1443 O O . CYS A 1 181 ? -6.18 -17.047 2.564 1 96.5 181 CYS A O 1
ATOM 1445 N N . MET A 1 182 ? -6.402 -16.844 4.777 1 96.31 182 MET A N 1
ATOM 1446 C CA . MET A 1 182 ? -5.23 -15.977 4.91 1 96.31 182 MET A CA 1
ATOM 1447 C C . MET A 1 182 ? -4.094 -16.703 5.621 1 96.31 182 MET A C 1
ATOM 1449 O O . MET A 1 182 ? -3.059 -16.109 5.918 1 96.31 182 MET A O 1
ATOM 1453 N N . ARG A 1 183 ? -4.309 -17.938 5.844 1 93.5 183 ARG A N 1
ATOM 1454 C CA . ARG A 1 183 ? -3.316 -18.672 6.617 1 93.5 183 ARG A CA 1
ATOM 1455 C C . ARG A 1 183 ? -2.412 -19.5 5.699 1 93.5 183 ARG A C 1
ATOM 1457 O O . ARG A 1 183 ? -2.84 -19.938 4.633 1 93.5 183 ARG A O 1
ATOM 1464 N N . GLY A 1 184 ? -1.151 -19.625 6.145 1 90.25 184 GLY A N 1
ATOM 1465 C CA . GLY A 1 184 ? -0.209 -20.469 5.434 1 90.25 184 GLY A CA 1
ATOM 1466 C C . GLY A 1 184 ? 0.029 -20.031 4 1 90.25 184 GLY A C 1
ATOM 1467 O O . GLY A 1 184 ? 0.216 -18.828 3.738 1 90.25 184 GLY A O 1
ATOM 1468 N N . THR A 1 185 ? 0.032 -20.984 3.096 1 90.88 185 THR A N 1
ATOM 1469 C CA . THR A 1 185 ? 0.33 -20.719 1.691 1 90.88 185 THR A CA 1
ATOM 1470 C C . THR A 1 185 ? -0.779 -19.891 1.046 1 90.88 185 THR A C 1
ATOM 1472 O O . THR A 1 185 ? -0.517 -19.078 0.167 1 90.88 185 THR A O 1
ATOM 1475 N N . ARG A 1 186 ? -1.977 -20.109 1.538 1 92.19 186 ARG A N 1
ATOM 1476 C CA . ARG A 1 186 ? -3.104 -19.344 1.004 1 92.19 186 ARG A CA 1
ATOM 1477 C C . ARG A 1 186 ? -2.916 -17.859 1.239 1 92.19 186 ARG A C 1
ATOM 1479 O O . ARG A 1 186 ? -3.082 -17.047 0.32 1 92.19 186 ARG A O 1
ATOM 1486 N N . GLY A 1 187 ?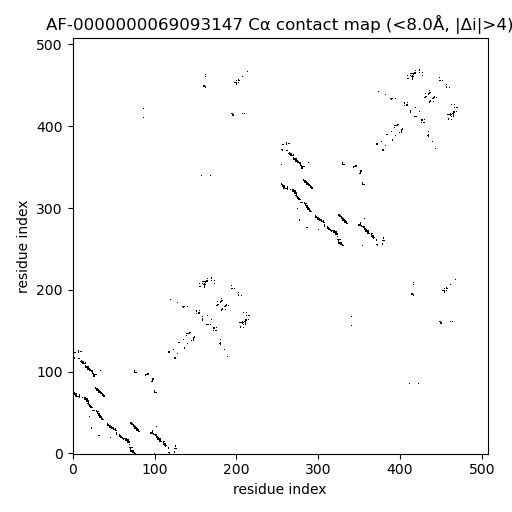 -2.553 -17.547 2.438 1 93.12 187 GLY A N 1
ATOM 1487 C CA . GLY A 1 187 ? -2.303 -16.156 2.771 1 93.12 187 GLY A CA 1
ATOM 1488 C C . GLY A 1 187 ? -1.171 -15.539 1.969 1 93.12 187 GLY A C 1
ATOM 1489 O O . GLY A 1 187 ? -1.266 -14.398 1.525 1 93.12 187 GLY A O 1
ATOM 1490 N N . GLU A 1 188 ? -0.138 -16.328 1.85 1 90.88 188 GLU A N 1
ATOM 1491 C CA . GLU A 1 188 ? 0.99 -15.875 1.047 1 90.88 188 GLU A CA 1
ATOM 1492 C C . GLU A 1 188 ? 0.567 -15.602 -0.395 1 90.88 188 GLU A C 1
ATOM 1494 O O . GLU A 1 188 ? 1.015 -14.633 -1.008 1 90.88 188 GLU A O 1
ATOM 1499 N N . TYR A 1 189 ? -0.188 -16.484 -0.874 1 92.12 189 TYR A N 1
ATOM 1500 C CA . TYR A 1 189 ? -0.653 -16.328 -2.248 1 92.12 189 TYR A CA 1
ATOM 1501 C C . TYR A 1 189 ? -1.492 -15.062 -2.4 1 92.12 189 TYR A C 1
ATOM 1503 O O . TYR A 1 189 ? -1.35 -14.336 -3.383 1 92.12 189 TYR A O 1
ATOM 1511 N N . VAL A 1 190 ? -2.408 -14.836 -1.45 1 92.94 190 VAL A N 1
ATOM 1512 C CA . VAL A 1 190 ? -3.26 -13.648 -1.491 1 92.94 190 VAL A CA 1
ATOM 1513 C C . VAL A 1 190 ? -2.393 -12.398 -1.563 1 92.94 190 VAL A C 1
ATOM 1515 O O . VAL A 1 190 ? -2.623 -11.523 -2.404 1 92.94 190 VAL A O 1
ATOM 1518 N N . MET A 1 191 ? -1.405 -12.32 -0.74 1 90.81 191 MET A N 1
ATOM 1519 C CA . MET A 1 191 ? -0.542 -11.141 -0.693 1 90.81 191 MET A CA 1
ATOM 1520 C C . MET A 1 191 ? 0.248 -11 -1.989 1 90.81 191 MET A C 1
ATOM 1522 O O . MET A 1 191 ? 0.476 -9.883 -2.459 1 90.81 191 MET A O 1
ATOM 1526 N N . TRP A 1 192 ? 0.665 -12.102 -2.467 1 88.69 192 TRP A N 1
ATOM 1527 C CA . TRP A 1 192 ? 1.37 -12.078 -3.744 1 88.69 192 TRP A CA 1
ATOM 1528 C C . TRP A 1 192 ? 0.462 -11.562 -4.859 1 88.69 192 TRP A C 1
ATOM 1530 O O . TRP A 1 192 ? 0.876 -10.742 -5.676 1 88.69 192 TRP A O 1
ATOM 1540 N N . GLU A 1 193 ? -0.708 -12.047 -4.906 1 89.56 193 GLU A N 1
ATOM 1541 C CA . GLU A 1 193 ? -1.663 -11.641 -5.93 1 89.56 193 GLU A CA 1
ATOM 1542 C C . GLU A 1 193 ? -1.941 -10.141 -5.855 1 89.56 193 GLU A C 1
ATOM 1544 O O . GLU A 1 193 ? -2.053 -9.469 -6.883 1 89.56 193 GLU A O 1
ATOM 1549 N N . VAL A 1 194 ? -2.018 -9.664 -4.652 1 90.31 194 VAL A N 1
ATOM 1550 C CA . VAL A 1 194 ? -2.34 -8.258 -4.441 1 90.31 194 VAL A CA 1
ATOM 1551 C C . VAL A 1 194 ? -1.192 -7.379 -4.941 1 90.31 194 VAL A C 1
ATOM 1553 O O . VAL A 1 194 ? -1.414 -6.258 -5.402 1 90.31 194 VAL A O 1
ATOM 1556 N N . SER A 1 195 ? -0.034 -7.867 -4.855 1 87.12 195 SER A N 1
ATOM 1557 C CA . SER A 1 195 ? 1.125 -7.105 -5.312 1 87.12 195 SER A CA 1
ATOM 1558 C C . SER A 1 195 ? 1.049 -6.828 -6.809 1 87.12 195 SER A C 1
ATOM 1560 O O . SER A 1 195 ? 1.726 -5.93 -7.312 1 87.12 195 SER A O 1
ATOM 1562 N N . ASP A 1 196 ? 0.238 -7.551 -7.477 1 85.25 196 ASP A N 1
ATOM 1563 C CA . ASP A 1 196 ? 0.076 -7.359 -8.914 1 85.25 196 ASP A CA 1
ATOM 1564 C C . ASP A 1 196 ? -1.252 -6.672 -9.234 1 85.25 196 ASP A C 1
ATOM 1566 O O . ASP A 1 196 ? -1.664 -6.613 -10.391 1 85.25 196 ASP A O 1
ATOM 1570 N N . SER A 1 197 ? -1.88 -6.289 -8.148 1 83.75 197 SER A N 1
ATOM 1571 C CA . SER A 1 197 ? -3.18 -5.656 -8.344 1 83.75 197 SER A CA 1
ATOM 1572 C C . SER A 1 197 ? -3.045 -4.344 -9.102 1 83.75 197 SER A C 1
ATOM 1574 O O . SER A 1 197 ? -2.039 -3.641 -8.969 1 83.75 197 SER A O 1
ATOM 1576 N N . ARG A 1 198 ? -4.184 -4.031 -9.836 1 83.62 198 ARG A N 1
ATOM 1577 C CA . ARG A 1 198 ? -4.191 -2.793 -10.609 1 83.62 198 ARG A CA 1
ATOM 1578 C C . ARG A 1 198 ? -5.32 -1.874 -10.156 1 83.62 198 ARG A C 1
ATOM 1580 O O . ARG A 1 198 ? -5.633 -0.889 -10.836 1 83.62 198 ARG A O 1
ATOM 1587 N N . THR A 1 199 ? -5.902 -2.281 -9.031 1 91.75 199 THR A N 1
ATOM 1588 C CA . THR A 1 199 ? -6.992 -1.432 -8.562 1 91.75 199 THR A CA 1
ATOM 1589 C C . THR A 1 199 ? -6.641 -0.779 -7.234 1 91.75 199 THR A C 1
ATOM 1591 O O . THR A 1 199 ? -5.988 -1.396 -6.387 1 91.75 199 THR A O 1
ATOM 1594 N N . PHE A 1 200 ? -7.176 0.413 -7.129 1 93.88 200 PHE A N 1
ATOM 1595 C CA . PHE A 1 200 ? -6.93 1.18 -5.914 1 93.88 200 PHE A CA 1
ATOM 1596 C C . PHE A 1 200 ? -7.543 0.488 -4.703 1 93.88 200 PHE A C 1
ATOM 1598 O O . PHE A 1 200 ? -6.922 0.419 -3.639 1 93.88 200 PHE A O 1
ATOM 1605 N N . GLU A 1 201 ? -8.766 0.028 -4.809 1 93.44 201 GLU A N 1
ATOM 1606 C CA . GLU A 1 201 ? -9.516 -0.532 -3.693 1 93.44 201 GLU A CA 1
ATOM 1607 C C . GLU A 1 201 ? -8.789 -1.727 -3.082 1 93.44 201 GLU A C 1
ATOM 1609 O O . GLU A 1 201 ? -8.656 -1.816 -1.859 1 93.44 201 GLU A O 1
ATOM 1614 N N . GLU A 1 202 ? -8.336 -2.611 -3.908 1 94.25 202 GLU A N 1
ATOM 1615 C CA . GLU A 1 202 ? -7.648 -3.803 -3.428 1 94.25 202 GLU A CA 1
ATOM 1616 C C . GLU A 1 202 ? -6.305 -3.447 -2.795 1 94.25 202 GLU A C 1
ATOM 1618 O O . GLU A 1 202 ? -5.992 -3.904 -1.694 1 94.25 202 GLU A O 1
ATOM 1623 N N . LEU A 1 203 ? -5.59 -2.66 -3.506 1 95 203 LEU A N 1
ATOM 1624 C CA . LEU A 1 203 ? -4.289 -2.26 -2.982 1 95 203 LEU A CA 1
ATOM 1625 C C . LEU A 1 203 ? -4.441 -1.494 -1.672 1 95 203 LEU A C 1
ATOM 1627 O O . LEU A 1 203 ? -3.678 -1.708 -0.729 1 95 203 LEU A O 1
ATOM 1631 N N . SER A 1 204 ? -5.422 -0.579 -1.614 1 95.38 204 SER A N 1
ATOM 1632 C CA . SER A 1 204 ? -5.68 0.194 -0.405 1 95.38 204 SER A CA 1
ATOM 1633 C C . SER A 1 204 ? -6.02 -0.715 0.771 1 95.38 204 SER A C 1
ATOM 1635 O O . SER A 1 204 ? -5.465 -0.562 1.862 1 95.38 204 SER A O 1
ATOM 1637 N N . PHE A 1 205 ? -6.879 -1.674 0.557 1 96.5 205 PHE A N 1
ATOM 1638 C CA . PHE A 1 205 ? -7.293 -2.572 1.629 1 96.5 205 PHE A CA 1
ATOM 1639 C C . PHE A 1 205 ? -6.105 -3.369 2.156 1 96.5 205 PHE A C 1
ATOM 1641 O O . PHE A 1 205 ? -5.887 -3.439 3.367 1 96.5 205 PHE A O 1
ATOM 1648 N N . TYR A 1 206 ? -5.355 -3.912 1.297 1 96.38 206 TYR A N 1
ATOM 1649 C CA . TYR A 1 206 ? -4.285 -4.789 1.759 1 96.38 206 TYR A CA 1
ATOM 1650 C C . TYR A 1 206 ? -3.084 -3.982 2.234 1 96.38 206 TYR A C 1
ATOM 1652 O O . TYR A 1 206 ? -2.227 -4.5 2.955 1 96.38 206 TYR A O 1
ATOM 1660 N N . SER A 1 207 ? -2.996 -2.725 1.785 1 95.25 207 SER A N 1
ATOM 1661 C CA . SER A 1 207 ? -2.031 -1.834 2.42 1 95.25 207 SER A CA 1
ATOM 1662 C C . SER A 1 207 ? -2.377 -1.597 3.887 1 95.25 207 SER A C 1
ATOM 1664 O O . SER A 1 207 ? -1.486 -1.442 4.723 1 95.25 207 SER A O 1
ATOM 1666 N N . LYS A 1 208 ? -3.678 -1.557 4.18 1 95.69 208 LYS A N 1
ATOM 1667 C CA . LYS A 1 208 ? -4.129 -1.479 5.562 1 95.69 208 LYS A CA 1
ATOM 1668 C C . LYS A 1 208 ? -3.764 -2.746 6.332 1 95.69 208 LYS A C 1
ATOM 1670 O O . LYS A 1 208 ? -3.279 -2.672 7.465 1 95.69 208 LYS A O 1
ATOM 1675 N N . VAL A 1 209 ? -3.938 -3.838 5.691 1 95.88 209 VAL A N 1
ATOM 1676 C CA . VAL A 1 209 ? -3.658 -5.125 6.316 1 95.88 209 VAL A CA 1
ATOM 1677 C C . VAL A 1 209 ? -2.172 -5.23 6.645 1 95.88 209 VAL A C 1
ATOM 1679 O O . VAL A 1 209 ? -1.797 -5.766 7.691 1 95.88 209 VAL A O 1
ATOM 1682 N N . ARG A 1 210 ? -1.371 -4.68 5.805 1 94.06 210 ARG A N 1
ATOM 1683 C CA . ARG A 1 210 ? 0.074 -4.805 5.965 1 94.06 210 ARG A CA 1
ATOM 1684 C C . ARG A 1 210 ? 0.626 -3.678 6.836 1 94.06 210 ARG A C 1
ATOM 1686 O O . ARG A 1 210 ? 1.806 -3.686 7.195 1 94.06 210 ARG A O 1
ATOM 1693 N N . SER A 1 211 ? -0.219 -2.701 7.184 1 92.31 211 SER A N 1
ATOM 1694 C CA . SER A 1 211 ? 0.247 -1.535 7.926 1 92.31 211 SER A CA 1
ATOM 1695 C C . SER A 1 211 ? 0.725 -1.925 9.32 1 92.31 211 SER A C 1
ATOM 1697 O O . SER A 1 211 ? 1.444 -1.163 9.969 1 92.31 211 SER A O 1
ATOM 1699 N N . CYS A 1 212 ? 0.429 -3.117 9.781 1 93.25 212 CYS A N 1
ATOM 1700 C CA . CYS A 1 212 ? 0.759 -3.504 11.148 1 93.25 212 CYS A CA 1
ATOM 1701 C C . CYS A 1 212 ? 1.824 -4.594 11.164 1 93.25 212 CYS A C 1
ATOM 1703 O O . CYS A 1 212 ? 2.049 -5.234 12.195 1 93.25 212 CYS A O 1
ATOM 1705 N N . ASP A 1 213 ? 2.479 -4.828 10.047 1 89.75 213 ASP A N 1
ATOM 1706 C CA . ASP A 1 213 ? 3.469 -5.895 9.945 1 89.75 213 ASP A CA 1
ATOM 1707 C C . ASP A 1 213 ? 4.551 -5.746 11.008 1 89.75 213 ASP A C 1
ATOM 1709 O O . ASP A 1 213 ? 4.902 -6.715 11.688 1 89.75 213 ASP A O 1
ATOM 1713 N N . LEU A 1 214 ? 5 -4.562 11.18 1 86.44 214 LEU A N 1
ATOM 1714 C CA . LEU A 1 214 ? 6.098 -4.316 12.109 1 86.44 214 LEU A CA 1
ATOM 1715 C C . LEU A 1 214 ? 5.645 -4.508 13.547 1 86.44 214 LEU A C 1
ATOM 1717 O O . LEU A 1 214 ? 6.336 -5.152 14.344 1 86.44 214 LEU A O 1
ATOM 1721 N N . GLU A 1 215 ? 4.492 -3.99 13.859 1 88.75 215 GLU A N 1
ATOM 1722 C CA . GLU A 1 215 ? 3.977 -4.082 15.219 1 88.75 215 GLU A CA 1
ATOM 1723 C C . GLU A 1 215 ? 3.641 -5.523 15.594 1 88.75 215 GLU A C 1
ATOM 1725 O O . GLU A 1 215 ? 3.877 -5.949 16.719 1 88.75 215 GLU A O 1
ATOM 1730 N N . ILE A 1 216 ? 3.115 -6.215 14.68 1 89.75 216 ILE A N 1
ATOM 1731 C CA . ILE A 1 216 ? 2.76 -7.609 14.93 1 89.75 216 ILE A CA 1
ATOM 1732 C C . ILE A 1 216 ? 4.031 -8.445 15.078 1 89.75 216 ILE A C 1
ATOM 1734 O O . ILE A 1 216 ? 4.109 -9.312 15.953 1 89.75 216 ILE A O 1
ATOM 1738 N N . LEU A 1 217 ? 5.039 -8.203 14.258 1 84.44 217 LEU A N 1
ATOM 1739 C CA . LEU A 1 217 ? 6.316 -8.906 14.383 1 84.44 217 LEU A CA 1
ATOM 1740 C C . LEU A 1 217 ? 6.965 -8.617 15.734 1 84.44 217 LEU A C 1
ATOM 1742 O O . LEU A 1 217 ? 7.48 -9.523 16.391 1 84.44 217 LEU A O 1
ATOM 1746 N N . ARG A 1 218 ? 6.914 -7.367 16.109 1 81.31 218 ARG A N 1
ATOM 1747 C CA . ARG A 1 218 ? 7.48 -6.977 17.391 1 81.31 218 ARG A CA 1
ATOM 1748 C C . ARG A 1 218 ? 6.809 -7.73 18.531 1 81.31 218 ARG A C 1
ATOM 1750 O O . ARG A 1 218 ? 7.48 -8.203 19.453 1 81.31 218 ARG A O 1
ATOM 1757 N N . GLU A 1 219 ? 5.543 -7.805 18.453 1 83.56 219 GLU A N 1
ATOM 1758 C CA . GLU A 1 219 ? 4.781 -8.516 19.469 1 83.56 219 GLU A CA 1
ATOM 1759 C C . GLU A 1 219 ? 5.156 -10 19.5 1 83.56 219 GLU A C 1
ATOM 1761 O O . GLU A 1 219 ? 5.27 -10.594 20.578 1 83.56 219 GLU A O 1
ATOM 1766 N N . GLN A 1 220 ? 5.352 -10.562 18.328 1 78.62 220 GLN A N 1
ATOM 1767 C CA . GLN A 1 220 ? 5.715 -11.977 18.234 1 78.62 220 GLN A CA 1
ATOM 1768 C C . GLN A 1 220 ? 7.113 -12.219 18.797 1 78.62 220 GLN A C 1
ATOM 1770 O O . GLN A 1 220 ? 7.352 -13.234 19.453 1 78.62 220 GLN A O 1
ATOM 1775 N N . LEU A 1 221 ? 7.988 -11.305 18.594 1 75.19 221 LEU A N 1
ATOM 1776 C CA . LEU A 1 221 ? 9.359 -11.43 19.078 1 75.19 221 LEU A CA 1
ATOM 1777 C C . LEU A 1 221 ? 9.43 -11.266 20.594 1 75.19 221 LEU A C 1
ATOM 1779 O O . LEU A 1 221 ? 10.203 -11.953 21.266 1 75.19 221 LEU A O 1
ATOM 1783 N N . LEU A 1 222 ? 8.594 -10.43 21.078 1 71.25 222 LEU A N 1
ATOM 1784 C CA . LEU A 1 222 ? 8.555 -10.203 22.516 1 71.25 222 LEU A CA 1
ATOM 1785 C C . LEU A 1 222 ? 7.961 -11.406 23.234 1 71.25 222 LEU A C 1
ATOM 1787 O O . LEU A 1 222 ? 8.43 -11.781 24.312 1 71.25 222 LEU A O 1
ATOM 1791 N N . THR A 1 223 ? 6.973 -11.961 22.672 1 70 223 THR A N 1
ATOM 1792 C CA . THR A 1 223 ? 6.344 -13.125 23.266 1 70 223 THR A CA 1
ATOM 1793 C C . THR A 1 223 ? 7.297 -14.32 23.25 1 70 223 THR A C 1
ATOM 1795 O O . THR A 1 223 ? 7.297 -15.133 24.172 1 70 223 THR A O 1
ATOM 1798 N N . GLN A 1 224 ? 8.062 -14.438 22.25 1 61.97 224 GLN A N 1
ATOM 1799 C CA . GLN A 1 224 ? 9.055 -15.516 22.188 1 61.97 224 GLN A CA 1
ATOM 1800 C C . GLN A 1 224 ? 10.156 -15.312 23.219 1 61.97 224 GLN A C 1
ATOM 1802 O O . GLN A 1 224 ? 10.625 -16.281 23.812 1 61.97 224 GLN A O 1
ATOM 1807 N N . THR A 1 225 ? 10.438 -14.062 23.453 1 56.19 225 THR A N 1
ATOM 1808 C CA . THR A 1 225 ? 11.469 -13.766 24.438 1 56.19 225 THR A CA 1
ATOM 1809 C C . THR A 1 225 ? 10.93 -13.969 25.859 1 56.19 225 THR A C 1
ATOM 1811 O O . THR A 1 225 ? 11.664 -14.398 26.75 1 56.19 225 THR A O 1
ATOM 1814 N N . THR A 1 226 ? 9.656 -13.578 26.062 1 56 226 THR A N 1
ATOM 1815 C CA . THR A 1 226 ? 9.117 -13.719 27.406 1 56 226 THR A CA 1
ATOM 1816 C C . THR A 1 226 ? 8.836 -15.188 27.734 1 56 226 THR A C 1
ATOM 1818 O O . THR A 1 226 ? 8.898 -15.594 28.891 1 56 226 THR A O 1
ATOM 1821 N N . ASN A 1 227 ? 8.336 -15.93 26.812 1 51.03 227 ASN A N 1
ATOM 1822 C CA . ASN A 1 227 ? 8.133 -17.344 27.078 1 51.03 227 ASN A CA 1
ATOM 1823 C C . ASN A 1 227 ? 9.453 -18.109 27.078 1 51.03 227 ASN A C 1
ATOM 1825 O O . ASN A 1 227 ? 9.484 -19.312 27.391 1 51.03 227 ASN A O 1
ATOM 1829 N N . GLY A 1 228 ? 10.445 -17.719 26.484 1 42.97 228 GLY A N 1
ATOM 1830 C CA . GLY A 1 228 ? 11.734 -18.375 26.625 1 42.97 228 GLY A CA 1
ATOM 1831 C C . GLY A 1 228 ? 12.367 -18.188 28 1 42.97 228 GLY A C 1
ATOM 1832 O O . GLY A 1 228 ? 12.242 -17.109 28.594 1 42.97 228 GLY A O 1
ATOM 1833 N N . ASP A 1 229 ? 12.641 -19.266 28.891 1 36.53 229 ASP A N 1
ATOM 1834 C CA . ASP A 1 229 ? 13.445 -19.406 30.094 1 36.53 229 ASP A CA 1
ATOM 1835 C C . ASP A 1 229 ? 14.641 -18.453 30.078 1 36.53 229 ASP A C 1
ATOM 1837 O O . ASP A 1 229 ? 15.133 -18.094 29.016 1 36.53 229 ASP A O 1
ATOM 1841 N N . ASP A 1 230 ? 15.336 -17.844 31.391 1 35.47 230 ASP A N 1
ATOM 1842 C CA . ASP A 1 230 ? 16.531 -17.125 31.844 1 35.47 230 ASP A CA 1
ATOM 1843 C C . ASP A 1 230 ? 17.75 -17.516 31 1 35.47 230 ASP A C 1
ATOM 1845 O O . ASP A 1 230 ? 18.859 -17.062 31.281 1 35.47 230 ASP A O 1
ATOM 1849 N N . THR A 1 231 ? 17.938 -18.844 30.547 1 30.23 231 THR A N 1
ATOM 1850 C CA . THR A 1 231 ? 19.297 -19.141 30.125 1 30.23 231 THR A CA 1
ATOM 1851 C C . THR A 1 231 ? 19.703 -18.25 28.953 1 30.23 231 THR A C 1
ATOM 1853 O O . THR A 1 231 ? 18.859 -17.562 28.375 1 30.23 231 THR A O 1
ATOM 1856 N N . ASN A 1 232 ? 20.641 -18.875 27.906 1 26.78 232 ASN A N 1
ATOM 1857 C CA . ASN A 1 232 ? 21.609 -18.328 26.953 1 26.78 232 ASN A CA 1
ATOM 1858 C C . ASN A 1 232 ? 20.906 -17.562 25.828 1 26.78 232 ASN A C 1
ATOM 1860 O O . ASN A 1 232 ? 20.672 -18.109 24.766 1 26.78 232 ASN A O 1
ATOM 1864 N N . VAL A 1 233 ? 20.062 -16.812 26.156 1 33.28 233 VAL A N 1
ATOM 1865 C CA . VAL A 1 233 ? 19.297 -16.016 25.188 1 33.28 233 VAL A CA 1
ATOM 1866 C C . VAL A 1 233 ? 20.266 -15.242 24.297 1 33.28 233 VAL A C 1
ATOM 1868 O O . VAL A 1 233 ? 19.828 -14.477 23.422 1 33.28 233 VAL A O 1
ATOM 1871 N N . GLY A 1 234 ? 21.547 -15.102 24.688 1 27.25 234 GLY A N 1
ATOM 1872 C CA . GLY A 1 234 ? 22.516 -14.43 23.844 1 27.25 234 GLY A CA 1
ATOM 1873 C C . GLY A 1 234 ? 22.656 -15.07 22.469 1 27.25 234 GLY A C 1
ATOM 1874 O O . GLY A 1 234 ? 22.938 -14.383 21.484 1 27.25 234 GLY A O 1
ATOM 1875 N N . ALA A 1 235 ? 22.844 -16.469 22.422 1 27.95 235 ALA A N 1
ATOM 1876 C CA . ALA A 1 235 ? 23.328 -17.219 21.281 1 27.95 235 ALA A CA 1
ATOM 1877 C C . ALA A 1 235 ? 22.234 -17.422 20.234 1 27.95 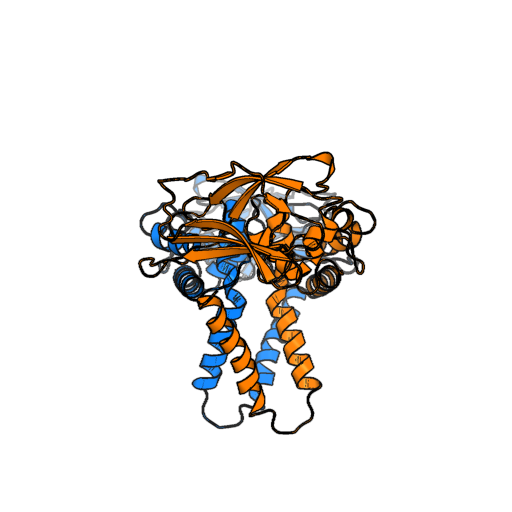235 ALA A C 1
ATOM 1879 O O . ALA A 1 235 ? 22.516 -17.562 19.047 1 27.95 235 ALA A O 1
ATOM 1880 N N . ARG A 1 236 ? 20.938 -17.734 20.625 1 29.72 236 ARG A N 1
ATOM 1881 C CA . ARG A 1 236 ? 19.953 -18.266 19.672 1 29.72 236 ARG A CA 1
ATOM 1882 C C . ARG A 1 236 ? 19.328 -17.141 18.859 1 29.72 236 ARG A C 1
ATOM 1884 O O . ARG A 1 236 ? 18.516 -17.391 17.969 1 29.72 236 ARG A O 1
ATOM 1891 N N . VAL A 1 237 ? 19.328 -16.016 19.281 1 31.48 237 VAL A N 1
ATOM 1892 C CA . VAL A 1 237 ? 18.812 -14.93 18.469 1 31.48 237 VAL A CA 1
ATOM 1893 C C . VAL A 1 237 ? 19.656 -14.773 17.203 1 31.48 237 VAL A C 1
ATOM 1895 O O . VAL A 1 237 ? 19.172 -14.242 16.188 1 31.48 237 VAL A O 1
ATOM 1898 N N . LEU A 1 238 ? 20.844 -15.305 17.188 1 27.2 238 LEU A N 1
ATOM 1899 C CA . LEU A 1 238 ? 21.719 -15.289 16.031 1 27.2 238 LEU A CA 1
ATOM 1900 C C . LEU A 1 238 ? 21.266 -16.312 14.992 1 27.2 238 LEU A C 1
ATOM 1902 O O . LEU A 1 238 ? 21.406 -16.094 13.789 1 27.2 238 LEU A O 1
ATOM 1906 N N . PRO A 1 239 ? 20.875 -17.516 15.445 1 27.59 239 PRO A N 1
ATOM 1907 C CA . PRO A 1 239 ? 20.609 -18.516 14.406 1 27.59 239 PRO A CA 1
ATOM 1908 C C . PRO A 1 239 ? 19.281 -18.297 13.703 1 27.59 239 PRO A C 1
ATOM 1910 O O . PRO A 1 239 ? 19.125 -18.672 12.531 1 27.59 239 PRO A O 1
ATOM 1913 N N . GLU A 1 240 ? 18.219 -17.875 14.422 1 31.67 240 GLU A N 1
ATOM 1914 C CA . GLU A 1 240 ? 16.953 -17.719 13.719 1 31.67 240 GLU A CA 1
ATOM 1915 C C . GLU A 1 240 ? 16.984 -16.5 12.797 1 31.67 240 GLU A C 1
ATOM 1917 O O . GLU A 1 240 ? 16.203 -16.422 11.836 1 31.67 240 GLU A O 1
ATOM 1922 N N . LEU A 1 241 ? 17.703 -15.477 13.016 1 31.33 241 LEU A N 1
ATOM 1923 C CA . LEU A 1 241 ? 18.156 -14.5 12.031 1 31.33 241 LEU A CA 1
ATOM 1924 C C . LEU A 1 241 ? 18.922 -15.188 10.906 1 31.33 241 LEU A C 1
ATOM 1926 O O . LEU A 1 241 ? 18.938 -14.688 9.773 1 31.33 241 LEU A O 1
ATOM 1930 N N . SER A 1 242 ? 19.562 -16.312 11.188 1 26.31 242 SER A N 1
ATOM 1931 C CA . SER A 1 242 ? 20.281 -17.094 10.188 1 26.31 242 SER A CA 1
ATOM 1932 C C . SER A 1 242 ? 19.328 -17.906 9.328 1 26.31 242 SER A C 1
ATOM 1934 O O . SER A 1 242 ? 19.641 -18.234 8.18 1 26.31 242 SER A O 1
ATOM 1936 N N . ALA A 1 243 ? 18.359 -18.453 9.891 1 29.16 243 ALA A N 1
ATOM 1937 C CA . ALA A 1 243 ? 17.484 -19.234 9.023 1 29.16 243 ALA A CA 1
ATOM 1938 C C . ALA A 1 243 ? 16.797 -18.359 7.984 1 29.16 243 ALA A C 1
ATOM 1940 O O . ALA A 1 243 ? 16.484 -18.812 6.883 1 29.16 243 ALA A O 1
ATOM 1941 N N . LEU A 1 244 ? 16.422 -17.172 8.289 1 29.17 244 LEU A N 1
ATOM 1942 C CA . LEU A 1 244 ? 15.82 -16.297 7.293 1 29.17 244 LEU A CA 1
ATOM 1943 C C . LEU A 1 244 ? 16.844 -15.891 6.234 1 29.17 244 LEU A C 1
ATOM 1945 O O . LEU A 1 244 ? 16.469 -15.43 5.152 1 29.17 244 LEU A O 1
ATOM 1949 N N . LEU A 1 245 ? 18.109 -15.984 6.492 1 28.06 245 LEU A N 1
ATOM 1950 C CA . LEU A 1 245 ? 19.156 -15.852 5.492 1 28.06 245 LEU A CA 1
ATOM 1951 C C . LEU A 1 245 ? 19.156 -17.047 4.539 1 28.06 245 LEU A C 1
ATOM 1953 O O . LEU A 1 245 ? 19.453 -16.891 3.352 1 28.06 245 LEU A O 1
ATOM 1957 N N . VAL A 1 246 ? 18.859 -18.188 4.984 1 24.92 246 VAL A N 1
ATOM 1958 C CA . VAL A 1 246 ? 19 -19.359 4.133 1 24.92 246 VAL A CA 1
ATOM 1959 C C . VAL A 1 246 ? 17.859 -19.406 3.113 1 24.92 246 VAL A C 1
ATOM 1961 O O . VAL A 1 246 ? 18.031 -19.906 2.004 1 24.92 246 VAL A O 1
ATOM 1964 N N . ALA A 1 247 ? 16.734 -18.906 3.412 1 25.8 247 ALA A N 1
ATOM 1965 C CA . ALA A 1 247 ? 15.711 -19.062 2.383 1 25.8 247 ALA A CA 1
ATOM 1966 C C . ALA A 1 247 ? 15.977 -18.141 1.199 1 25.8 247 ALA A C 1
ATOM 1968 O O . ALA A 1 247 ? 15.391 -18.312 0.125 1 25.8 247 ALA A O 1
ATOM 1969 N N . ALA A 1 248 ? 16.672 -17.109 1.33 1 27.12 248 ALA A N 1
ATOM 1970 C CA . ALA A 1 248 ? 16.969 -16.281 0.159 1 27.12 248 ALA A CA 1
ATOM 1971 C C . ALA A 1 248 ? 17.812 -17.047 -0.85 1 27.12 248 ALA A C 1
ATOM 1973 O O . ALA A 1 248 ? 17.797 -16.75 -2.045 1 27.12 248 ALA A O 1
ATOM 1974 N N . LEU A 1 249 ? 18.625 -17.969 -0.446 1 24.7 249 LEU A N 1
ATOM 1975 C CA . LEU A 1 249 ? 19.5 -18.609 -1.421 1 24.7 249 LEU A CA 1
ATOM 1976 C C . LEU A 1 249 ? 18.703 -19.5 -2.355 1 24.7 249 LEU A C 1
ATOM 1978 O O . LEU A 1 249 ? 19.156 -19.828 -3.453 1 24.7 249 LEU A O 1
ATOM 1982 N N . LEU A 1 250 ? 17.625 -20.109 -1.841 1 23.89 250 LEU A N 1
ATOM 1983 C CA . LEU A 1 250 ? 17.078 -21.125 -2.725 1 23.89 250 LEU A CA 1
ATOM 1984 C C . LEU A 1 250 ? 16.266 -20.484 -3.848 1 23.89 250 LEU A C 1
ATOM 1986 O O . LEU A 1 250 ? 15.883 -21.156 -4.809 1 23.89 250 LEU A O 1
ATOM 1990 N N . ALA A 1 251 ? 15.742 -19.359 -3.662 1 26.61 251 ALA A N 1
ATOM 1991 C CA . ALA A 1 251 ? 14.914 -18.953 -4.793 1 26.61 251 ALA A CA 1
ATOM 1992 C C . ALA A 1 251 ? 15.773 -18.625 -6.012 1 26.61 251 ALA A C 1
ATOM 1994 O O . ALA A 1 251 ? 15.258 -18.234 -7.059 1 26.61 251 ALA A O 1
ATOM 1995 N N . LEU A 1 252 ? 17.047 -18.453 -5.895 1 24.53 252 LEU A N 1
ATOM 1996 C CA . LEU A 1 252 ? 17.812 -18.297 -7.129 1 24.53 252 LEU A CA 1
ATOM 1997 C C . LEU A 1 252 ? 17.641 -19.516 -8.031 1 24.53 252 LEU A C 1
ATOM 1999 O O . LEU A 1 252 ? 18 -19.484 -9.211 1 24.53 252 LEU A O 1
ATOM 2003 N N . PHE A 1 253 ? 17.625 -20.75 -7.441 1 24.03 253 PHE A N 1
ATOM 2004 C CA . PHE A 1 253 ? 17.719 -21.859 -8.375 1 24.03 253 PHE A CA 1
ATOM 2005 C C . PHE A 1 253 ? 16.359 -22.141 -9.023 1 24.03 253 PHE A C 1
ATOM 2007 O O . PHE A 1 253 ? 16.266 -22.938 -9.961 1 24.03 253 PHE A O 1
ATOM 2014 N N . LEU A 1 254 ? 15.219 -21.969 -8.336 1 22.45 254 LEU A N 1
ATOM 2015 C CA . LEU A 1 254 ? 14.109 -22.406 -9.172 1 22.45 254 LEU A CA 1
ATOM 2016 C C . LEU A 1 254 ? 13.609 -21.281 -10.062 1 22.45 254 LEU A C 1
ATOM 2018 O O . LEU A 1 254 ? 13.523 -20.125 -9.617 1 22.45 254 LEU A O 1
ATOM 2022 N N . SER B 1 1 ? -3.113 24.188 16.969 1 82.75 1 SER B N 1
ATOM 2023 C CA . SER B 1 1 ? -2.59 24.641 15.68 1 82.75 1 SER B CA 1
ATOM 2024 C C . SER B 1 1 ? -2.117 26.094 15.758 1 82.75 1 SER B C 1
ATOM 2026 O O . SER B 1 1 ? -2.848 26.953 16.234 1 82.75 1 SER B O 1
ATOM 2028 N N . VAL B 1 2 ? -0.876 26.297 15.391 1 90.19 2 VAL B N 1
ATOM 2029 C CA . VAL B 1 2 ? -0.288 27.625 15.602 1 90.19 2 VAL B CA 1
ATOM 2030 C C . VAL B 1 2 ? 0.274 28.156 14.289 1 90.19 2 VAL B C 1
ATOM 2032 O O . VAL B 1 2 ? 0.958 27.438 13.555 1 90.19 2 VAL B O 1
ATOM 2035 N N . CYS B 1 3 ? -0.168 29.312 13.953 1 94.94 3 CYS B N 1
ATOM 2036 C CA . CYS B 1 3 ? 0.55 30.141 12.984 1 94.94 3 CYS B CA 1
ATOM 2037 C C . CYS B 1 3 ? 1.59 31.016 13.672 1 94.94 3 CYS B C 1
ATOM 2039 O O . CYS B 1 3 ? 1.254 32.062 14.242 1 94.94 3 CYS B O 1
ATOM 2041 N N . THR B 1 4 ? 2.773 30.641 13.586 1 94.81 4 THR B N 1
ATOM 2042 C CA . THR B 1 4 ? 3.84 31.234 14.383 1 94.81 4 THR B CA 1
ATOM 2043 C C . THR B 1 4 ? 4.207 32.625 13.836 1 94.81 4 THR B C 1
ATOM 2045 O O . THR B 1 4 ? 3.777 33 12.742 1 94.81 4 THR B O 1
ATOM 2048 N N . ALA B 1 5 ? 5.012 33.281 14.641 1 96.25 5 ALA B N 1
ATOM 2049 C CA . ALA B 1 5 ? 5.52 34.562 14.211 1 96.25 5 ALA B CA 1
ATOM 2050 C C . ALA B 1 5 ? 6.309 34.438 12.914 1 96.25 5 ALA B C 1
ATOM 2052 O O . ALA B 1 5 ? 6.176 35.281 12.016 1 96.25 5 ALA B O 1
ATOM 2053 N N . ASP B 1 6 ? 7.07 33.375 12.852 1 94.12 6 ASP B N 1
ATOM 2054 C CA . ASP B 1 6 ? 7.844 33.156 11.633 1 94.12 6 ASP B CA 1
ATOM 2055 C C . ASP B 1 6 ? 6.926 32.875 10.438 1 94.12 6 ASP B C 1
ATOM 2057 O O . ASP B 1 6 ? 7.203 33.344 9.328 1 94.12 6 ASP B O 1
ATOM 2061 N N . ASP B 1 7 ? 5.867 32.219 10.68 1 95.44 7 ASP B N 1
ATOM 2062 C CA . ASP B 1 7 ? 4.91 31.922 9.617 1 95.44 7 ASP B CA 1
ATOM 2063 C C . ASP B 1 7 ? 4.289 33.188 9.07 1 95.44 7 ASP B C 1
ATOM 2065 O O . ASP B 1 7 ? 4.25 33.406 7.855 1 95.44 7 ASP B O 1
ATOM 2069 N N . THR B 1 8 ? 3.787 34.031 9.992 1 96.31 8 THR B N 1
ATOM 2070 C CA . THR B 1 8 ? 3.125 35.25 9.539 1 96.31 8 THR B CA 1
ATOM 2071 C C . THR B 1 8 ? 4.109 36.156 8.828 1 96.31 8 THR B C 1
ATOM 2073 O O . THR B 1 8 ? 3.74 36.875 7.887 1 96.31 8 THR B O 1
ATOM 2076 N N . ARG B 1 9 ? 5.383 36.188 9.234 1 96 9 ARG B N 1
ATOM 2077 C CA . ARG B 1 9 ? 6.395 36.969 8.539 1 96 9 ARG B CA 1
ATOM 2078 C C . ARG B 1 9 ? 6.574 36.5 7.102 1 96 9 ARG B C 1
ATOM 2080 O O . ARG B 1 9 ? 6.914 37.281 6.211 1 96 9 ARG B O 1
ATOM 2087 N N . MET B 1 10 ? 6.332 35.219 6.957 1 93.06 10 MET B N 1
ATOM 2088 C CA . MET B 1 10 ? 6.539 34.656 5.637 1 93.06 10 MET B CA 1
ATOM 2089 C C . MET B 1 10 ? 5.312 34.844 4.754 1 93.06 10 MET B C 1
ATOM 2091 O O . MET B 1 10 ? 5.438 35.062 3.547 1 93.06 10 MET B O 1
ATOM 2095 N N . ILE B 1 11 ? 4.145 34.844 5.316 1 95.38 11 ILE B N 1
ATOM 2096 C CA . ILE B 1 11 ? 2.965 34.781 4.461 1 95.38 11 ILE B CA 1
ATOM 2097 C C . ILE B 1 11 ? 2.352 36.188 4.328 1 95.38 11 ILE B C 1
ATOM 2099 O O . ILE B 1 11 ? 1.496 36.406 3.467 1 95.38 11 ILE B O 1
ATOM 2103 N N . LEU B 1 12 ? 2.771 37.125 5.195 1 96.56 12 LEU B N 1
ATOM 2104 C CA . LEU B 1 12 ? 2.258 38.469 5.133 1 96.56 12 LEU B CA 1
ATOM 2105 C C . LEU B 1 12 ? 3.35 39.438 4.699 1 96.56 12 LEU B C 1
ATOM 2107 O O . LEU B 1 12 ? 4.484 39.375 5.176 1 96.56 12 LEU B O 1
ATOM 2111 N N . GLN B 1 13 ? 2.967 40.344 3.773 1 96.19 13 GLN B N 1
ATOM 2112 C CA . GLN B 1 13 ? 3.896 41.375 3.326 1 96.19 13 GLN B CA 1
ATOM 2113 C C . GLN B 1 13 ? 3.609 42.688 4.004 1 96.19 13 GLN B C 1
ATOM 2115 O O . GLN B 1 13 ? 4.34 43.688 3.811 1 96.19 13 GLN B O 1
ATOM 2120 N N . GLY B 1 14 ? 2.588 42.781 4.715 1 97.44 14 GLY B N 1
ATOM 2121 C CA . GLY B 1 14 ? 2.111 43.938 5.48 1 97.44 14 GLY B CA 1
ATOM 2122 C C . GLY B 1 14 ? 0.95 43.594 6.398 1 97.44 14 GLY B C 1
ATOM 2123 O O . GLY B 1 14 ? 0.543 42.438 6.488 1 97.44 14 GLY B O 1
ATOM 2124 N N . PRO B 1 15 ? 0.505 44.594 7.09 1 97.62 15 PRO B N 1
ATOM 2125 C CA . PRO B 1 15 ? -0.616 44.344 7.992 1 97.62 15 PRO B CA 1
ATOM 2126 C C . PRO B 1 15 ? -1.894 43.969 7.25 1 97.62 15 PRO B C 1
ATOM 2128 O O . PRO B 1 15 ? -2.129 44.438 6.137 1 97.62 15 PRO B O 1
ATOM 2131 N N . VAL B 1 16 ? -2.609 43.094 7.848 1 97.69 16 VAL B N 1
ATOM 2132 C CA . VAL B 1 16 ? -3.949 42.781 7.359 1 97.69 16 VAL B CA 1
ATOM 2133 C C . VAL B 1 16 ? -4.973 43.062 8.461 1 97.69 16 VAL B C 1
ATOM 2135 O O . VAL B 1 16 ? -4.625 43.125 9.641 1 97.69 16 VAL B O 1
ATOM 2138 N N . TYR B 1 17 ? -6.172 43.219 8.016 1 97.69 17 TYR B N 1
ATOM 2139 C CA . TYR B 1 17 ? -7.258 43.562 8.93 1 97.69 17 TYR B CA 1
ATOM 2140 C C . TYR B 1 17 ? -8.352 42.5 8.898 1 97.69 17 TYR B C 1
ATOM 2142 O O . TYR B 1 17 ? -8.922 42.219 7.84 1 97.69 17 TYR B O 1
ATOM 2150 N N . VAL B 1 18 ? -8.656 41.938 10.07 1 97.62 18 VAL B N 1
ATOM 2151 C CA . VAL B 1 18 ? -9.656 40.875 10.18 1 97.62 18 VAL B CA 1
ATOM 2152 C C . VAL B 1 18 ? -11.039 41.5 10.375 1 97.62 18 VAL B C 1
ATOM 2154 O O . VAL B 1 18 ? -11.258 42.281 11.297 1 97.62 18 VAL B O 1
ATOM 2157 N N . THR B 1 19 ? -11.953 41.094 9.523 1 97.25 19 THR B N 1
ATOM 2158 C CA . THR B 1 19 ? -13.305 41.625 9.625 1 97.25 19 THR B CA 1
ATOM 2159 C C . THR B 1 19 ? -14.281 40.562 10.102 1 97.25 19 THR B C 1
ATOM 2161 O O . THR B 1 19 ? -15.359 40.875 10.609 1 97.25 19 THR B O 1
ATOM 2164 N N . ARG B 1 20 ? -13.945 39.344 9.875 1 97.12 20 ARG B N 1
ATOM 2165 C CA . ARG B 1 20 ? -14.797 38.219 10.273 1 97.12 20 ARG B CA 1
ATOM 2166 C C . ARG B 1 20 ? -13.953 37 10.656 1 97.12 20 ARG B C 1
ATOM 2168 O O . ARG B 1 20 ? -12.844 36.844 10.156 1 97.12 20 ARG B O 1
ATOM 2175 N N . ALA B 1 21 ? -14.469 36.219 11.578 1 97.44 21 ALA B N 1
ATOM 2176 C CA . ALA B 1 21 ? -13.82 34.969 11.984 1 97.44 21 ALA B CA 1
ATOM 2177 C C . ALA B 1 21 ? -14.859 33.906 12.273 1 97.44 21 ALA B C 1
ATOM 2179 O O . ALA B 1 21 ? -15.992 34.188 12.641 1 97.44 21 ALA B O 1
ATOM 2180 N N . PHE B 1 22 ? -14.5 32.719 12.062 1 95.69 22 PHE B N 1
ATOM 2181 C CA . PHE B 1 22 ? -15.359 31.625 12.516 1 95.69 22 PHE B CA 1
ATOM 2182 C C . PHE B 1 22 ? -14.547 30.344 12.742 1 95.69 22 PHE B C 1
ATOM 2184 O O . PHE B 1 22 ? -13.445 30.203 12.211 1 95.69 22 PHE B O 1
ATOM 2191 N N . ASN B 1 23 ? -15.094 29.469 13.586 1 97.5 23 ASN B N 1
ATOM 2192 C CA . ASN B 1 23 ? -14.492 28.219 14.008 1 97.5 23 ASN B CA 1
ATOM 2193 C C . ASN B 1 23 ? -15.023 27.047 13.188 1 97.5 23 ASN B C 1
ATOM 2195 O O . ASN B 1 23 ? -16.156 27.078 12.695 1 97.5 23 ASN B O 1
ATOM 2199 N N . HIS B 1 24 ? -14.117 26.062 12.961 1 96.75 24 HIS B N 1
ATOM 2200 C CA . HIS B 1 24 ? -14.602 24.891 12.242 1 96.75 24 HIS B CA 1
ATOM 2201 C C . HIS B 1 24 ? -13.984 23.609 12.797 1 96.75 24 HIS B C 1
ATOM 2203 O O . HIS B 1 24 ? -12.766 23.453 12.773 1 96.75 24 HIS B O 1
ATOM 2209 N N . MET B 1 25 ? -14.695 22.75 13.312 1 96.94 25 MET B N 1
ATOM 2210 C CA . MET B 1 25 ? -14.461 21.359 13.711 1 96.94 25 MET B CA 1
ATOM 2211 C C . MET B 1 25 ? -15.625 20.469 13.289 1 96.94 25 MET B C 1
ATOM 2213 O O . MET B 1 25 ? -16.562 20.938 12.648 1 96.94 25 MET B O 1
ATOM 2217 N N . HIS B 1 26 ? -15.469 19.25 13.445 1 95.81 26 HIS B N 1
ATOM 2218 C CA . HIS B 1 26 ? -16.578 18.344 13.188 1 95.81 26 HIS B CA 1
ATOM 2219 C C . HIS B 1 26 ? -17.234 17.891 14.484 1 95.81 26 HIS B C 1
ATOM 2221 O O . HIS B 1 26 ? -17.422 18.688 15.406 1 95.81 26 HIS B O 1
ATOM 2227 N N . TYR B 1 27 ? -17.688 16.703 14.562 1 94.69 27 TYR B N 1
ATOM 2228 C CA . TYR B 1 27 ? -18.672 16.312 15.578 1 94.69 27 TYR B CA 1
ATOM 2229 C C . TYR B 1 27 ? -18 16.062 16.922 1 94.69 27 TYR B C 1
ATOM 2231 O O . TYR B 1 27 ? -18.672 16 17.953 1 94.69 27 TYR B O 1
ATOM 2239 N N . LEU B 1 28 ? -16.734 15.93 16.938 1 95.44 28 LEU B N 1
ATOM 2240 C CA . LEU B 1 28 ? -16.062 15.734 18.234 1 95.44 28 LEU B CA 1
ATOM 2241 C C . LEU B 1 28 ? -15.734 17.078 18.875 1 95.44 28 LEU B C 1
ATOM 2243 O O . LEU B 1 28 ? -15.367 17.125 20.047 1 95.44 28 LEU B O 1
ATOM 2247 N N . GLY B 1 29 ? -15.828 18.109 18.109 1 96.62 29 GLY B N 1
ATOM 2248 C CA . GLY B 1 29 ? -15.492 19.422 18.609 1 96.62 29 GLY B CA 1
ATOM 2249 C C . GLY B 1 29 ? -16.438 19.906 19.703 1 96.62 29 GLY B C 1
ATOM 2250 O O . GLY B 1 29 ? -17.656 19.703 19.609 1 96.62 29 GLY B O 1
ATOM 2251 N N . ARG B 1 30 ? -15.898 20.625 20.766 1 97.19 30 ARG B N 1
ATOM 2252 C CA . ARG B 1 30 ? -16.703 21.109 21.875 1 97.19 30 ARG B CA 1
ATOM 2253 C C . ARG B 1 30 ? -16.406 22.578 22.188 1 97.19 30 ARG B C 1
ATOM 2255 O O . ARG B 1 30 ? -17.281 23.328 22.594 1 97.19 30 ARG B O 1
ATOM 2262 N N . GLU B 1 31 ? -15.148 22.828 22.109 1 98 31 GLU B N 1
ATOM 2263 C CA . GLU B 1 31 ? -14.711 24.203 22.312 1 98 31 GLU B CA 1
ATOM 2264 C C . GLU B 1 31 ? -13.68 24.625 21.25 1 98 31 GLU B C 1
ATOM 2266 O O . GLU B 1 31 ? -12.875 23.797 20.812 1 98 31 GLU B O 1
ATOM 2271 N N . GLN B 1 32 ? -13.711 25.922 20.875 1 97.75 32 GLN B N 1
ATOM 2272 C CA . GLN B 1 32 ? -12.656 26.422 20 1 97.75 32 GLN B CA 1
ATOM 2273 C C . GLN B 1 32 ? -12.367 27.891 20.281 1 97.75 32 GLN B C 1
ATOM 2275 O O . GLN B 1 32 ? -13.281 28.672 20.516 1 97.75 32 GLN B O 1
ATOM 2280 N N . TYR B 1 33 ? -11.117 28.172 20.219 1 97.81 33 TYR B N 1
ATOM 2281 C CA . TYR B 1 33 ? -10.617 29.516 20.484 1 97.81 33 TYR B CA 1
ATOM 2282 C C . TYR B 1 33 ? -9.547 29.922 19.469 1 97.81 33 TYR B C 1
ATOM 2284 O O . TYR B 1 33 ? -8.711 29.094 19.094 1 97.81 33 TYR B O 1
ATOM 2292 N N . ILE B 1 34 ? -9.648 31.141 19 1 97.94 34 ILE B N 1
ATOM 2293 C CA . ILE B 1 34 ? -8.578 31.75 18.203 1 97.94 34 ILE B CA 1
ATOM 2294 C C . ILE B 1 34 ? -8.062 33 18.891 1 97.94 34 ILE B C 1
ATOM 2296 O O . ILE B 1 34 ? -8.82 33.938 19.125 1 97.94 34 ILE B O 1
ATOM 2300 N N . ASP B 1 35 ? -6.812 32.969 19.156 1 98.25 35 ASP B N 1
ATOM 2301 C CA . ASP B 1 35 ? -6.191 34.094 19.859 1 98.25 35 ASP B CA 1
ATOM 2302 C C . ASP B 1 35 ? -5.039 34.688 19.047 1 98.25 35 ASP B C 1
ATOM 2304 O O . ASP B 1 35 ? -4.375 33.969 18.297 1 98.25 35 ASP B O 1
ATOM 2308 N N . LEU B 1 36 ? -4.859 35.938 19.219 1 98.44 36 LEU B N 1
ATOM 2309 C CA . LEU B 1 36 ? -3.785 36.688 18.562 1 98.44 36 LEU B CA 1
ATOM 2310 C C . LEU B 1 36 ? -2.736 37.125 19.562 1 98.44 36 LEU B C 1
ATOM 2312 O O . LEU B 1 36 ? -3.072 37.688 20.609 1 98.44 36 LEU B O 1
ATOM 2316 N N . TYR B 1 37 ? -1.518 36.812 19.25 1 98.38 37 TYR B N 1
ATOM 2317 C CA . TYR B 1 37 ? -0.392 37.188 20.094 1 98.38 37 TYR B CA 1
ATOM 2318 C C . TYR B 1 37 ? 0.585 38.062 19.344 1 98.38 37 TYR B C 1
ATOM 2320 O O . TYR B 1 37 ? 0.833 37.875 18.156 1 98.38 37 TYR B O 1
ATOM 2328 N N . ARG B 1 38 ? 1.154 39.062 20.016 1 97.94 38 ARG B N 1
ATOM 2329 C CA . ARG B 1 38 ? 2.176 40 19.516 1 97.94 38 ARG B CA 1
ATOM 2330 C C . ARG B 1 38 ? 3.318 40.125 20.516 1 97.94 38 ARG B C 1
ATOM 2332 O O . ARG B 1 38 ? 3.098 40.5 21.672 1 97.94 38 ARG B O 1
ATOM 2339 N N . ASN B 1 39 ? 4.492 39.812 20.109 1 96.31 39 ASN B N 1
ATOM 2340 C CA . ASN B 1 39 ? 5.66 39.875 20.984 1 96.31 39 ASN B CA 1
ATOM 2341 C C . ASN B 1 39 ? 5.445 39.062 22.25 1 96.31 39 ASN B C 1
ATOM 2343 O O . ASN B 1 39 ? 5.715 39.531 23.359 1 96.31 39 ASN B O 1
ATOM 2347 N N . GLY B 1 40 ? 4.766 37.938 22.078 1 94.62 40 GLY B N 1
ATOM 2348 C CA . GLY B 1 40 ? 4.637 37 23.156 1 94.62 40 GLY B CA 1
ATOM 2349 C C . GLY B 1 40 ? 3.432 37.25 24.047 1 94.62 40 GLY B C 1
ATOM 2350 O O . GLY B 1 40 ? 3.123 36.438 24.922 1 94.62 40 GLY B O 1
ATOM 2351 N N . ALA B 1 41 ? 2.775 38.344 23.797 1 97.5 41 ALA B N 1
ATOM 2352 C CA . ALA B 1 41 ? 1.621 38.688 24.609 1 97.5 41 ALA B CA 1
ATOM 2353 C C . ALA B 1 41 ? 0.327 38.594 23.812 1 97.5 41 ALA B C 1
ATOM 2355 O O . ALA B 1 41 ? 0.289 38.969 22.641 1 97.5 41 ALA B O 1
ATOM 2356 N N . LYS B 1 42 ? -0.714 38.094 24.484 1 97.69 42 LYS B N 1
ATOM 2357 C CA . LYS B 1 42 ? -2.016 38.062 23.828 1 97.69 42 LYS B CA 1
ATOM 2358 C C . LYS B 1 42 ? -2.572 39.469 23.625 1 97.69 42 LYS B C 1
ATOM 2360 O O . LYS B 1 42 ? -2.689 40.25 24.594 1 97.69 42 LYS B O 1
ATOM 2365 N N . VAL B 1 43 ? -2.986 39.812 22.438 1 97.38 43 VAL B N 1
ATOM 2366 C CA . VAL B 1 43 ? -3.436 41.188 22.172 1 97.38 43 VAL B CA 1
ATOM 2367 C C . VAL B 1 43 ? -4.914 41.188 21.797 1 97.38 43 VAL B C 1
ATOM 2369 O O . VAL B 1 43 ? -5.59 42.219 21.875 1 97.38 43 VAL B O 1
ATOM 2372 N N . ALA B 1 44 ? -5.457 40.062 21.391 1 96.88 44 ALA B N 1
ATOM 2373 C CA . ALA B 1 44 ? -6.875 39.969 21.047 1 96.88 44 ALA B CA 1
ATOM 2374 C C . ALA B 1 44 ? -7.355 38.531 21.047 1 96.88 44 ALA B C 1
ATOM 2376 O O . ALA B 1 44 ? -6.566 37.594 20.828 1 96.88 44 ALA B O 1
ATOM 2377 N N . THR B 1 45 ? -8.617 38.344 21.391 1 96.69 45 THR B N 1
ATOM 2378 C CA . THR B 1 45 ? -9.328 37.094 21.156 1 96.69 45 THR B CA 1
ATOM 2379 C C . THR B 1 45 ? -10.227 37.188 19.938 1 96.69 45 THR B C 1
ATOM 2381 O O . THR B 1 45 ? -11.164 38 19.906 1 96.69 45 THR B O 1
ATOM 2384 N N . LEU B 1 46 ? -9.922 36.406 18.953 1 97.19 46 LEU B N 1
ATOM 2385 C CA . LEU B 1 46 ? -10.672 36.5 17.703 1 97.19 46 LEU B CA 1
ATOM 2386 C C . LEU B 1 46 ? -11.961 35.688 17.797 1 97.19 46 LEU B C 1
ATOM 2388 O O . LEU B 1 46 ? -13.016 36.125 17.344 1 97.19 46 LEU B O 1
ATOM 2392 N N . THR B 1 47 ? -11.852 34.5 18.281 1 97.31 47 THR B N 1
ATOM 2393 C CA . THR B 1 47 ? -13.047 33.719 18.547 1 97.31 47 THR B CA 1
ATOM 2394 C C . THR B 1 47 ? -12.977 33.094 19.938 1 97.31 47 THR B C 1
ATOM 2396 O O . THR B 1 47 ? -11.906 32.719 20.422 1 97.31 47 THR B O 1
ATOM 2399 N N . ASN B 1 48 ? -14.023 33.125 20.656 1 97.12 48 ASN B N 1
ATOM 2400 C CA . ASN B 1 48 ? -14.25 32.5 21.969 1 97.12 48 ASN B CA 1
ATOM 2401 C C . ASN B 1 48 ? -15.562 31.734 22 1 97.12 48 ASN B C 1
ATOM 2403 O O . ASN B 1 48 ? -16.609 32.281 22.328 1 97.12 48 ASN B O 1
ATOM 2407 N N . GLU B 1 49 ? -15.414 30.453 21.719 1 97.38 49 GLU B N 1
ATOM 2408 C CA . GLU B 1 49 ? -16.594 29.609 21.656 1 97.38 49 GLU B CA 1
ATOM 2409 C C . GLU B 1 49 ? -16.469 28.422 22.594 1 97.38 49 GLU B C 1
ATOM 2411 O O . GLU B 1 49 ? -16.125 27.312 22.172 1 97.38 49 GLU B O 1
ATOM 2416 N N . PRO B 1 50 ? -16.906 28.562 23.875 1 97.31 50 PRO B N 1
ATOM 2417 C CA . PRO B 1 50 ? -16.812 27.484 24.859 1 97.31 50 PRO B CA 1
ATOM 2418 C C . PRO B 1 50 ? -17.875 26.406 24.672 1 97.31 50 PRO B C 1
ATOM 2420 O O . PRO B 1 50 ? -17.828 25.375 25.344 1 97.31 50 PRO B O 1
ATOM 2423 N N . ASP B 1 51 ? -18.812 26.688 23.781 1 97.38 51 ASP B N 1
ATOM 2424 C CA . ASP B 1 51 ? -19.906 25.75 23.531 1 97.38 51 ASP B CA 1
ATOM 2425 C C . ASP B 1 51 ? -20.047 25.453 22.047 1 97.38 51 ASP B C 1
ATOM 2427 O O . ASP B 1 51 ? -21.156 25.531 21.5 1 97.38 51 ASP B O 1
ATOM 2431 N N . TYR B 1 52 ? -19 25.125 21.375 1 97.25 52 TYR B N 1
ATOM 2432 C CA . TYR B 1 52 ? -19 24.875 19.953 1 97.25 52 TYR B CA 1
ATOM 2433 C C . TYR B 1 52 ? -19.922 23.719 19.594 1 97.25 52 TYR B C 1
ATOM 2435 O O . TYR B 1 52 ? -20 22.719 20.328 1 97.25 52 TYR B O 1
ATOM 2443 N N . SER B 1 53 ? -20.625 23.844 18.438 1 96.19 53 SER B N 1
ATOM 2444 C CA . SER B 1 53 ? -21.406 22.766 17.828 1 96.19 53 SER B CA 1
ATOM 2445 C C . SER B 1 53 ? -21.312 22.812 16.297 1 96.19 53 SER B C 1
ATOM 2447 O O . SER B 1 53 ? -21.547 23.859 15.688 1 96.19 53 SER B O 1
ATOM 2449 N N . TYR B 1 54 ? -20.969 21.703 15.766 1 95.81 54 TYR B N 1
ATOM 2450 C CA . TYR B 1 54 ? -20.859 21.609 14.312 1 95.81 54 TYR B CA 1
ATOM 2451 C C . TYR B 1 54 ? -22.172 21.984 13.648 1 95.81 54 TYR B C 1
ATOM 2453 O O . TYR B 1 54 ? -22.188 22.578 12.562 1 95.81 54 TYR B O 1
ATOM 2461 N N . ASP B 1 55 ? -23.25 21.734 14.281 1 95.44 55 ASP B N 1
ATOM 2462 C CA . ASP B 1 55 ? -24.578 21.953 13.711 1 95.44 55 ASP B CA 1
ATOM 2463 C C . ASP B 1 55 ? -25.016 23.406 13.883 1 95.44 55 ASP B C 1
ATOM 2465 O O . ASP B 1 55 ? -26.047 23.812 13.344 1 95.44 55 ASP B O 1
ATOM 2469 N N . ARG B 1 56 ? -24.297 24.156 14.609 1 95.19 56 ARG B N 1
ATOM 2470 C CA . ARG B 1 56 ? -24.625 25.562 14.836 1 95.19 56 ARG B CA 1
ATOM 2471 C C . ARG B 1 56 ? -23.422 26.453 14.547 1 95.19 56 ARG B C 1
ATOM 2473 O O . ARG B 1 56 ? -22.844 27.047 15.461 1 95.19 56 ARG B O 1
ATOM 2480 N N . PRO B 1 57 ? -23.094 26.594 13.305 1 92.31 57 PRO B N 1
ATOM 2481 C CA . PRO B 1 57 ? -21.969 27.453 12.977 1 92.31 57 PRO B CA 1
ATOM 2482 C C . PRO B 1 57 ? -22.203 28.922 13.359 1 92.31 57 PRO B C 1
ATOM 2484 O O . PRO B 1 57 ? -23.328 29.422 13.227 1 92.31 57 PRO B O 1
ATOM 2487 N N . ARG B 1 58 ? -21.219 29.531 13.922 1 94.5 58 ARG B N 1
ATOM 2488 C CA . ARG B 1 58 ? -21.266 30.922 14.328 1 94.5 58 ARG B CA 1
ATOM 2489 C C . ARG B 1 58 ? -20.219 31.75 13.594 1 94.5 58 ARG B C 1
ATOM 2491 O O . ARG B 1 58 ? -19.062 31.344 13.469 1 94.5 58 ARG B O 1
ATOM 2498 N N . PHE B 1 59 ? -20.672 32.844 13.102 1 94.38 59 PHE B N 1
ATOM 2499 C CA . PHE B 1 59 ? -19.781 33.812 12.438 1 94.38 59 PHE B CA 1
ATOM 2500 C C . PHE B 1 59 ? -19.609 35.062 13.281 1 94.38 59 PHE B C 1
ATOM 2502 O O . PHE B 1 59 ? -20.609 35.719 13.633 1 94.38 59 PHE B O 1
ATOM 2509 N N . ILE B 1 60 ? -18.422 35.344 13.617 1 94.44 60 ILE B N 1
ATOM 2510 C CA . ILE B 1 60 ? -18.125 36.531 14.422 1 94.44 60 ILE B CA 1
ATOM 2511 C C . ILE B 1 60 ? -17.703 37.688 13.508 1 94.44 60 ILE B C 1
ATOM 2513 O O . ILE B 1 60 ? -16.734 37.562 12.742 1 94.44 60 ILE B O 1
ATOM 2517 N N . GLU B 1 61 ? -18.375 38.75 13.625 1 95.62 61 GLU B N 1
ATOM 2518 C CA . GLU B 1 61 ? -18.031 39.969 12.859 1 95.62 61 GLU B CA 1
ATOM 2519 C C . GLU B 1 61 ? -17.453 41.031 13.766 1 95.62 61 GLU B C 1
ATOM 2521 O O . GLU B 1 61 ? -17.906 41.219 14.898 1 95.62 61 GLU B O 1
ATOM 2526 N N . PHE B 1 62 ? -16.516 41.688 13.219 1 95.25 62 PHE B N 1
ATOM 2527 C CA . PHE B 1 62 ? -15.859 42.719 14 1 95.25 62 PHE B CA 1
ATOM 2528 C C . PHE B 1 62 ? -16.266 44.094 13.508 1 95.25 62 PHE B C 1
ATOM 2530 O O . PHE B 1 62 ? -16.094 44.438 12.328 1 95.25 62 PHE B O 1
ATOM 2537 N N . GLU B 1 63 ? -16.828 44.906 14.453 1 93.69 63 GLU B N 1
ATOM 2538 C CA . GLU B 1 63 ? -17.141 46.281 14.102 1 93.69 63 GLU B CA 1
ATOM 2539 C C . GLU B 1 63 ? -15.875 47.062 13.758 1 93.69 63 GLU B C 1
ATOM 2541 O O . GLU B 1 63 ? -15.836 47.781 12.75 1 93.69 63 GLU B O 1
ATOM 2546 N N . GLU B 1 64 ? -15.016 46.969 14.656 1 94.69 64 GLU B N 1
ATOM 2547 C CA . GLU B 1 64 ? -13.672 47.469 14.367 1 94.69 64 GLU B CA 1
ATOM 2548 C C . GLU B 1 64 ? -12.727 46.312 13.992 1 94.69 64 GLU B C 1
ATOM 2550 O O . GLU B 1 64 ? -12.5 45.406 14.797 1 94.69 64 GLU B O 1
ATOM 2555 N N . SER B 1 65 ? -12.203 46.469 12.797 1 96.19 65 SER B N 1
ATOM 2556 C CA . SER B 1 65 ? -11.328 45.375 12.32 1 96.19 65 SER B CA 1
ATOM 2557 C C . SER B 1 65 ? -10.141 45.188 13.25 1 96.19 65 SER B C 1
ATOM 2559 O O . SER B 1 65 ? -9.664 46.125 13.875 1 96.19 65 SER B O 1
ATOM 2561 N N . ILE B 1 66 ? -9.734 44 13.328 1 97.44 66 ILE B N 1
ATOM 2562 C CA . ILE B 1 66 ? -8.57 43.656 14.141 1 97.44 66 ILE B CA 1
ATOM 2563 C C . ILE B 1 66 ? -7.336 43.531 13.25 1 97.44 66 ILE B C 1
ATOM 2565 O O . ILE B 1 66 ? -7.348 42.812 12.25 1 97.44 66 ILE B O 1
ATOM 2569 N N . GLN B 1 67 ? -6.309 44.188 13.68 1 97.81 67 GLN B N 1
ATOM 2570 C CA . GLN B 1 67 ? -5.094 44.25 12.875 1 97.81 67 GLN B CA 1
ATOM 2571 C C . GLN B 1 67 ? -4.152 43.094 13.203 1 97.81 67 GLN B C 1
ATOM 2573 O O . GLN B 1 67 ? -3.922 42.781 14.375 1 97.81 67 GLN B O 1
ATOM 2578 N N . ILE B 1 68 ? -3.645 42.438 12.156 1 97.94 68 ILE B N 1
ATOM 2579 C CA . ILE B 1 68 ? -2.605 41.406 12.273 1 97.94 68 ILE B CA 1
ATOM 2580 C C . ILE B 1 68 ? -1.355 41.875 11.523 1 97.94 68 ILE B C 1
ATOM 2582 O O . ILE B 1 68 ? -1.437 42.281 10.367 1 97.94 68 ILE B O 1
ATOM 2586 N N . PHE B 1 69 ? -0.224 41.812 12.18 1 98.06 69 PHE B N 1
ATOM 2587 C CA . PHE B 1 69 ? 1.041 42.219 11.578 1 98.06 69 PHE B CA 1
ATOM 2588 C C . PHE B 1 69 ? 1.914 41.031 11.273 1 98.06 69 PHE B C 1
ATOM 2590 O O . PHE B 1 69 ? 1.798 39.969 11.93 1 98.06 69 PHE B O 1
ATOM 2597 N N . PRO B 1 70 ? 2.795 41.219 10.211 1 97.81 70 PRO B N 1
ATOM 2598 C CA . PRO B 1 70 ? 3.875 40.219 10.133 1 97.81 70 PRO B CA 1
ATOM 2599 C C . PRO B 1 70 ? 4.641 40.094 11.445 1 97.81 70 PRO B C 1
ATOM 2601 O O . PRO B 1 70 ? 5.031 41.094 12.047 1 97.81 70 PRO B O 1
ATOM 2604 N N . GLY B 1 71 ? 4.746 38.844 11.93 1 97.75 71 GLY B N 1
ATOM 2605 C CA . GLY B 1 71 ? 5.426 38.656 13.195 1 97.75 71 GLY B CA 1
ATOM 2606 C C . GLY B 1 71 ? 4.484 38.312 14.336 1 97.75 71 GLY B C 1
ATOM 2607 O O . GLY B 1 71 ? 4.918 37.875 15.398 1 97.75 71 GLY B O 1
ATOM 2608 N N . ASP B 1 72 ? 3.203 38.5 14.07 1 98.19 72 ASP B N 1
ATOM 2609 C CA . ASP B 1 72 ? 2.213 38.094 15.055 1 98.19 72 ASP B CA 1
ATOM 2610 C C . ASP B 1 72 ? 2.039 36.562 15.039 1 98.19 72 ASP B C 1
ATOM 2612 O O . ASP B 1 72 ? 2.406 35.906 14.07 1 98.19 72 ASP B O 1
ATOM 2616 N N . GLU B 1 73 ? 1.541 36.094 16.125 1 97.44 73 GLU B N 1
ATOM 2617 C CA . GLU B 1 73 ? 1.234 34.688 16.266 1 97.44 73 GLU B CA 1
ATOM 2618 C C . GLU B 1 73 ? -0.264 34.469 16.453 1 97.44 73 GLU B C 1
ATOM 2620 O O . GLU B 1 73 ? -0.922 35.188 17.203 1 97.44 73 GLU B O 1
ATOM 2625 N N . ILE B 1 74 ? -0.783 33.562 15.703 1 97.38 74 ILE B N 1
ATOM 2626 C CA . ILE B 1 74 ? -2.186 33.188 15.836 1 97.38 74 ILE B CA 1
ATOM 2627 C C . ILE B 1 74 ? -2.291 31.75 16.375 1 97.38 74 ILE B C 1
ATOM 2629 O O . ILE B 1 74 ? -1.717 30.828 15.797 1 97.38 74 ILE B O 1
ATOM 2633 N N . ARG B 1 75 ? -2.986 31.594 17.469 1 96.5 75 ARG B N 1
ATOM 2634 C CA . ARG B 1 75 ? -3.152 30.281 18.078 1 96.5 75 ARG B CA 1
ATOM 2635 C C . ARG B 1 75 ? -4.605 29.828 18.016 1 96.5 75 ARG B C 1
ATOM 2637 O O . ARG B 1 75 ? -5.5 30.516 18.516 1 96.5 75 ARG B O 1
ATOM 2644 N N . THR B 1 76 ? -4.809 28.734 17.375 1 96.88 76 THR B N 1
ATOM 2645 C CA . THR B 1 76 ? -6.113 28.094 17.328 1 96.88 76 THR B CA 1
ATOM 2646 C C . THR B 1 76 ? -6.145 26.875 18.266 1 96.88 76 THR B C 1
ATOM 2648 O O . THR B 1 76 ? -5.316 25.969 18.141 1 96.88 76 THR B O 1
ATOM 2651 N N . ARG B 1 77 ? -7.012 26.938 19.203 1 96.25 77 ARG B N 1
ATOM 2652 C CA . ARG B 1 77 ? -7.152 25.844 20.156 1 96.25 77 ARG B CA 1
ATOM 2653 C C . ARG B 1 77 ? -8.5 25.141 20 1 96.25 77 ARG B C 1
ATOM 2655 O O . ARG B 1 77 ? -9.547 25.781 20.062 1 96.25 77 ARG B O 1
ATOM 2662 N N . CYS B 1 78 ? -8.43 23.906 19.766 1 96.5 78 CYS B N 1
ATOM 2663 C CA . CYS B 1 78 ? -9.617 23.062 19.641 1 96.5 78 CYS B CA 1
ATOM 2664 C C . CYS B 1 78 ? -9.688 22.047 20.781 1 96.5 78 CYS B C 1
ATOM 2666 O O . CYS B 1 78 ? -8.672 21.469 21.156 1 96.5 78 CYS B O 1
ATOM 2668 N N . VAL B 1 79 ? -10.828 21.922 21.328 1 96.81 79 VAL B N 1
ATOM 2669 C CA . VAL B 1 79 ? -11.07 20.938 22.359 1 96.81 79 VAL B CA 1
ATOM 2670 C C . VAL B 1 79 ? -12.078 19.891 21.859 1 96.81 79 VAL B C 1
ATOM 2672 O O . VAL B 1 79 ? -13.156 20.25 21.375 1 96.81 79 VAL B O 1
ATOM 2675 N N . PHE B 1 80 ? -11.656 18.641 21.938 1 95.56 80 PHE B N 1
ATOM 2676 C CA . PHE B 1 80 ? -12.477 17.547 21.422 1 95.56 80 PHE B CA 1
ATOM 2677 C C . PHE B 1 80 ? -12.945 16.656 22.578 1 95.56 80 PHE B C 1
ATOM 2679 O O . PHE B 1 80 ? -12.297 16.578 23.609 1 95.56 80 PHE B O 1
ATOM 2686 N N . LYS B 1 81 ? -14.062 16.062 22.453 1 93.88 81 LYS B N 1
ATOM 2687 C CA . LYS B 1 81 ? -14.539 15.016 23.344 1 93.88 81 LYS B CA 1
ATOM 2688 C C . LYS B 1 81 ? -14.781 13.719 22.578 1 93.88 81 LYS B C 1
ATOM 2690 O O . LYS B 1 81 ? -15.727 13.617 21.797 1 93.88 81 LYS B O 1
ATOM 2695 N N . SER B 1 82 ? -13.883 12.719 22.797 1 88.31 82 SER B N 1
ATOM 2696 C CA . SER B 1 82 ? -13.977 11.461 22.062 1 88.31 82 SER B CA 1
ATOM 2697 C C . SER B 1 82 ? -14.32 10.305 23 1 88.31 82 SER B C 1
ATOM 2699 O O . SER B 1 82 ? -14.219 9.141 22.609 1 88.31 82 SER B O 1
ATOM 2701 N N . THR B 1 83 ? -14.68 10.508 24.172 1 86.88 83 THR B N 1
ATOM 2702 C CA . THR B 1 83 ? -14.852 9.477 25.188 1 86.88 83 THR B CA 1
ATOM 2703 C C . THR B 1 83 ? -16.016 8.547 24.828 1 86.88 83 THR B C 1
ATOM 2705 O O . THR B 1 83 ? -16.078 7.414 25.312 1 86.88 83 THR B O 1
ATOM 2708 N N . THR B 1 84 ? -16.906 8.945 24.062 1 81.81 84 THR B N 1
ATOM 2709 C CA . THR B 1 84 ? -18.062 8.125 23.734 1 81.81 84 THR B CA 1
ATOM 2710 C C . THR B 1 84 ? -17.828 7.332 22.453 1 81.81 84 THR B C 1
ATOM 2712 O O . THR B 1 84 ? -18.672 6.539 22.031 1 81.81 84 THR B O 1
ATOM 2715 N N . LYS B 1 85 ? -16.641 7.508 21.859 1 84.19 85 LYS B N 1
ATOM 2716 C CA . LYS B 1 85 ? -16.359 6.832 20.594 1 84.19 85 LYS B CA 1
ATOM 2717 C C . LYS B 1 85 ? -15.688 5.48 20.844 1 84.19 85 LYS B C 1
ATOM 2719 O O . LYS B 1 85 ? -14.859 5.34 21.75 1 84.19 85 LYS B O 1
ATOM 2724 N N . SER B 1 86 ? -16.062 4.559 20.062 1 81.62 86 SER B N 1
ATOM 2725 C CA . SER B 1 86 ? -15.469 3.23 20.141 1 81.62 86 SER B CA 1
ATOM 2726 C C . SER B 1 86 ? -14.375 3.045 19.094 1 81.62 86 SER B C 1
ATOM 2728 O O . SER B 1 86 ? -13.609 2.082 19.156 1 81.62 86 SER B O 1
ATOM 2730 N N . VAL B 1 87 ? -14.336 3.951 18.203 1 84.44 87 VAL B N 1
ATOM 2731 C CA . VAL B 1 87 ? -13.359 3.871 17.109 1 84.44 87 VAL B CA 1
ATOM 2732 C C . VAL B 1 87 ? -12.555 5.164 17.047 1 84.44 87 VAL B C 1
ATOM 2734 O O . VAL B 1 87 ? -13.078 6.25 17.312 1 84.44 87 VAL B O 1
ATOM 2737 N N . THR B 1 88 ? -11.344 4.965 16.75 1 85.62 88 THR B N 1
ATOM 2738 C CA . THR B 1 88 ? -10.477 6.129 16.609 1 85.62 88 THR B CA 1
ATOM 2739 C C . THR B 1 88 ? -10.969 7.043 15.492 1 85.62 88 THR B C 1
ATOM 2741 O O . THR B 1 88 ? -11.336 6.57 14.414 1 85.62 88 THR B O 1
ATOM 2744 N N . THR B 1 89 ? -11.008 8.297 15.766 1 87.88 89 THR B N 1
ATOM 2745 C CA . THR B 1 89 ? -11.312 9.297 14.75 1 87.88 89 THR B CA 1
ATOM 2746 C C . THR B 1 89 ? -10.031 9.898 14.18 1 87.88 89 THR B C 1
ATOM 2748 O O . THR B 1 89 ? -9.18 10.375 14.93 1 87.88 89 THR B O 1
ATOM 2751 N N . PHE B 1 90 ? -9.93 9.828 12.852 1 85.75 90 PHE B N 1
ATOM 2752 C CA . PHE B 1 90 ? -8.742 10.359 12.188 1 85.75 90 PHE B CA 1
ATOM 2753 C C . PHE B 1 90 ? -8.992 11.773 11.68 1 85.75 90 PHE B C 1
ATOM 2755 O O . PHE B 1 90 ? -10.148 12.195 11.547 1 85.75 90 PHE B O 1
ATOM 2762 N N . GLN B 1 91 ? -7.867 12.438 11.539 1 87.12 91 GLN B N 1
ATOM 2763 C CA . GLN B 1 91 ? -7.977 13.727 10.859 1 87.12 91 GLN B CA 1
ATOM 2764 C C . GLN B 1 91 ? -8.453 13.547 9.422 1 87.12 91 GLN B C 1
ATOM 2766 O O . GLN B 1 91 ? -8.039 12.602 8.734 1 87.12 91 GLN B O 1
ATOM 2771 N N . GLY B 1 92 ? -9.336 14.5 8.945 1 85.88 92 GLY B N 1
ATOM 2772 C CA . GLY B 1 92 ? -9.789 14.414 7.57 1 85.88 92 GLY B CA 1
ATOM 2773 C C . GLY B 1 92 ? -10.891 15.414 7.242 1 85.88 92 GLY B C 1
ATOM 2774 O O . GLY B 1 92 ? -11.305 16.188 8.109 1 85.88 92 GLY B O 1
ATOM 2775 N N . ASP B 1 93 ? -11.344 15.297 6.016 1 84.25 93 ASP B N 1
ATOM 2776 C CA . ASP B 1 93 ? -12.297 16.281 5.512 1 84.25 93 ASP B CA 1
ATOM 2777 C C . ASP B 1 93 ? -13.734 15.852 5.777 1 84.25 93 ASP B C 1
ATOM 2779 O O . ASP B 1 93 ? -14.648 16.672 5.773 1 84.25 93 ASP B O 1
ATOM 2783 N N . GLY B 1 94 ? -13.914 14.609 5.988 1 86.5 94 GLY B N 1
ATOM 2784 C CA . GLY B 1 94 ? -15.258 14.102 6.188 1 86.5 94 GLY B CA 1
ATOM 2785 C C . GLY B 1 94 ? -15.805 14.383 7.578 1 86.5 94 GLY B C 1
ATOM 2786 O O . GLY B 1 94 ? -15.039 14.484 8.539 1 86.5 94 GLY B O 1
ATOM 2787 N N . THR B 1 95 ? -17.094 14.398 7.711 1 88.94 95 THR B N 1
ATOM 2788 C CA . THR B 1 95 ? -17.734 14.711 8.984 1 88.94 95 THR B CA 1
ATOM 2789 C C . THR B 1 95 ? -17.438 13.633 10.023 1 88.94 95 THR B C 1
ATOM 2791 O O . THR B 1 95 ? -17.453 13.898 11.227 1 88.94 95 THR B O 1
ATOM 2794 N N . SER B 1 96 ? -17.156 12.453 9.523 1 87.06 96 SER B N 1
ATOM 2795 C CA . SER B 1 96 ? -16.812 11.367 10.43 1 87.06 96 SER B CA 1
ATOM 2796 C C . SER B 1 96 ? -15.352 11.461 10.867 1 87.06 96 SER B C 1
ATOM 2798 O O . SER B 1 96 ? -14.945 10.805 11.828 1 87.06 96 SER B O 1
ATOM 2800 N N . ASP B 1 97 ? -14.641 12.266 10.188 1 89.06 97 ASP B N 1
ATOM 2801 C CA . ASP B 1 97 ? -13.289 12.633 10.594 1 89.06 97 ASP B CA 1
ATOM 2802 C C . ASP B 1 97 ? -13.305 13.859 11.508 1 89.06 97 ASP B C 1
ATOM 2804 O O . ASP B 1 97 ? -14.367 14.305 11.938 1 89.06 97 ASP B O 1
ATOM 2808 N N . GLU B 1 98 ? -12.133 14.258 11.93 1 92.06 98 GLU B N 1
ATOM 2809 C CA . GLU B 1 98 ? -12.062 15.5 12.688 1 92.06 98 GLU B CA 1
ATOM 2810 C C . GLU B 1 98 ? -11.023 16.453 12.094 1 92.06 98 GLU B C 1
ATOM 2812 O O . GLU B 1 98 ? -10.164 16.031 11.32 1 92.06 98 GLU B O 1
ATOM 2817 N N . MET B 1 99 ? -11.219 17.703 12.352 1 93.31 99 MET B N 1
ATOM 2818 C CA . MET B 1 99 ? -10.273 18.734 11.938 1 93.31 99 MET B CA 1
ATOM 2819 C C . MET B 1 99 ? -10.305 19.906 12.906 1 93.31 99 MET B C 1
ATOM 2821 O O . MET B 1 99 ? -11.188 20 13.766 1 93.31 99 MET B O 1
ATOM 2825 N N . CYS B 1 100 ? -9.273 20.672 12.93 1 94.62 100 CYS B N 1
ATOM 2826 C CA . CYS B 1 100 ? -9.18 21.891 13.727 1 94.62 100 CYS B CA 1
ATOM 2827 C C . CYS B 1 100 ? -8.758 23.078 12.859 1 94.62 100 CYS B C 1
ATOM 2829 O O . CYS B 1 100 ? -7.57 23.266 12.594 1 94.62 100 CYS B O 1
ATOM 2831 N N . PHE B 1 101 ? -9.82 23.891 12.438 1 95.5 101 PHE B N 1
ATOM 2832 C CA . PHE B 1 101 ? -9.516 25.031 11.578 1 95.5 101 PHE B CA 1
ATOM 2833 C C . PHE B 1 101 ? -10.203 26.297 12.094 1 95.5 101 PHE B C 1
ATOM 2835 O O . PHE B 1 101 ? -11.32 26.234 12.602 1 95.5 101 PHE B O 1
ATOM 2842 N N . GLY B 1 102 ? -9.547 27.344 12.07 1 96.44 102 GLY B N 1
ATOM 2843 C CA . GLY B 1 102 ? -10.094 28.688 12.164 1 96.44 102 GLY B CA 1
ATOM 2844 C C . GLY B 1 102 ? -10.055 29.438 10.852 1 96.44 102 GLY B C 1
ATOM 2845 O O . GLY B 1 102 ? -9.086 29.344 10.102 1 96.44 102 GLY B O 1
ATOM 2846 N N . PHE B 1 103 ? -11.094 30.141 10.594 1 96.56 103 PHE B N 1
ATOM 2847 C CA . PHE B 1 103 ? -11.172 30.891 9.344 1 96.56 103 PHE B CA 1
ATOM 2848 C C . PHE B 1 103 ? -11.273 32.375 9.633 1 96.56 103 PHE B C 1
ATOM 2850 O O . PHE B 1 103 ? -12.047 32.812 10.492 1 96.56 103 PHE B O 1
ATOM 2857 N N . LEU B 1 104 ? -10.5 33.094 8.961 1 96.94 104 LEU B N 1
ATOM 2858 C CA . LEU B 1 104 ? -10.484 34.562 9.086 1 96.94 104 LEU B CA 1
ATOM 2859 C C . LEU B 1 104 ? -10.711 35.219 7.73 1 96.94 104 LE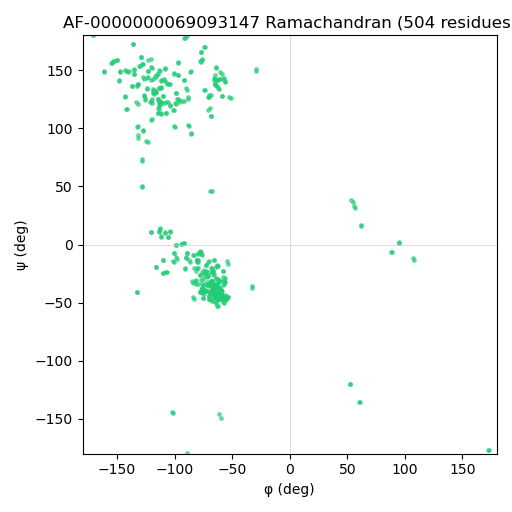U B C 1
ATOM 2861 O O . LEU B 1 104 ? -10.18 34.75 6.719 1 96.94 104 LEU B O 1
ATOM 2865 N N . THR B 1 105 ? -11.555 36.188 7.723 1 96.62 105 THR B N 1
ATOM 2866 C CA . THR B 1 105 ? -11.656 37.062 6.574 1 96.62 105 THR B CA 1
ATOM 2867 C C . THR B 1 105 ? -10.766 38.312 6.762 1 96.62 105 THR B C 1
ATOM 2869 O O . THR B 1 105 ? -10.914 39.031 7.734 1 96.62 105 THR B O 1
ATOM 2872 N N . VAL B 1 106 ? -9.914 38.5 5.84 1 96.38 106 VAL B N 1
ATOM 2873 C CA . VAL B 1 106 ? -8.938 39.562 6.043 1 96.38 106 VAL B CA 1
ATOM 2874 C C . VAL B 1 106 ? -8.891 40.438 4.809 1 96.38 106 VAL B C 1
ATOM 2876 O O . VAL B 1 106 ? -9.312 40.031 3.721 1 96.38 106 VAL B O 1
ATOM 2879 N N . HIS B 1 107 ? -8.508 41.719 4.93 1 95.19 107 HIS B N 1
ATOM 2880 C CA . HIS B 1 107 ? -8.188 42.688 3.883 1 95.19 107 HIS B CA 1
ATOM 2881 C C . HIS B 1 107 ? -6.988 43.531 4.27 1 95.19 107 HIS B C 1
ATOM 2883 O O . HIS B 1 107 ? -6.707 43.719 5.457 1 95.19 107 HIS B O 1
ATOM 2889 N N . PRO B 1 108 ? -6.098 44.062 3.395 1 96.62 108 PRO B N 1
ATOM 2890 C CA . PRO B 1 108 ? -6.227 43.812 1.958 1 96.62 108 PRO B CA 1
ATOM 2891 C C . PRO B 1 108 ? -5.555 42.5 1.526 1 96.62 108 PRO B C 1
ATOM 2893 O O . PRO B 1 108 ? -4.57 42.062 2.139 1 96.62 108 PRO B O 1
ATOM 2896 N N . LEU B 1 109 ? -6.008 41.875 0.583 1 93.75 109 LEU B N 1
ATOM 2897 C CA . LEU B 1 109 ? -5.457 40.625 0.047 1 93.75 109 LEU B CA 1
ATOM 2898 C C . LEU B 1 109 ? -4.039 40.844 -0.469 1 93.75 109 LEU B C 1
ATOM 2900 O O . LEU B 1 109 ? -3.219 39.938 -0.448 1 93.75 109 LEU B O 1
ATOM 2904 N N . SER B 1 110 ? -3.752 42.062 -0.977 1 95.25 110 SER B N 1
ATOM 2905 C CA . SER B 1 110 ? -2.441 42.375 -1.531 1 95.25 110 SER B CA 1
ATOM 2906 C C . SER B 1 110 ? -1.337 42.156 -0.501 1 95.25 110 SER B C 1
ATOM 2908 O O . SER B 1 110 ? -0.176 41.969 -0.861 1 95.25 110 SER B O 1
ATOM 2910 N N . ASN B 1 111 ? -1.725 42.188 0.803 1 96.81 111 ASN B N 1
ATOM 2911 C CA . ASN B 1 111 ? -0.726 42.031 1.855 1 96.81 111 ASN B CA 1
ATOM 2912 C C . ASN B 1 111 ? -0.566 40.562 2.266 1 96.81 111 ASN B C 1
ATOM 2914 O O . ASN B 1 111 ? 0.219 40.25 3.162 1 96.81 111 ASN B O 1
ATOM 2918 N N . ALA B 1 112 ? -1.287 39.688 1.642 1 94.44 112 ALA B N 1
ATOM 2919 C CA . ALA B 1 112 ? -1.214 38.281 1.972 1 94.44 112 ALA B CA 1
ATOM 2920 C C . ALA B 1 112 ? -0.642 37.469 0.809 1 94.44 112 ALA B C 1
ATOM 2922 O O . ALA B 1 112 ? -1.288 37.344 -0.232 1 94.44 112 ALA B O 1
ATOM 2923 N N . ARG B 1 113 ? 0.529 36.906 0.996 1 90.62 113 ARG B N 1
ATOM 2924 C CA . ARG B 1 113 ? 1.139 36.062 -0.022 1 90.62 113 ARG B CA 1
ATOM 2925 C C . ARG B 1 113 ? 0.47 34.688 -0.064 1 90.62 113 ARG B C 1
ATOM 2927 O O . ARG B 1 113 ? 0.448 34.062 -1.108 1 90.62 113 ARG B O 1
ATOM 2934 N N . SER B 1 114 ? 0.09 34.312 1.116 1 90.31 114 SER B N 1
ATOM 2935 C CA . SER B 1 114 ? -0.641 33.062 1.262 1 90.31 114 SER B CA 1
ATOM 2936 C C . SER B 1 114 ? -1.836 33.219 2.197 1 90.31 114 SER B C 1
ATOM 2938 O O . SER B 1 114 ? -1.799 34.031 3.125 1 90.31 114 SER B O 1
ATOM 2940 N N . LEU B 1 115 ? -2.826 32.406 1.913 1 90.12 115 LEU B N 1
ATOM 2941 C CA . LEU B 1 115 ? -4.047 32.5 2.709 1 90.12 115 LEU B CA 1
ATOM 2942 C C . LEU B 1 115 ? -4.188 31.297 3.625 1 90.12 115 LEU B C 1
ATOM 2944 O O . LEU B 1 115 ? -5.223 31.109 4.266 1 90.12 115 LEU B O 1
ATOM 2948 N N . HIS B 1 116 ? -3.156 30.531 3.697 1 91.44 116 HIS B N 1
ATOM 2949 C CA . HIS B 1 116 ? -3.191 29.328 4.52 1 91.44 116 HIS B CA 1
ATOM 2950 C C . HIS B 1 116 ? -2.031 29.297 5.508 1 91.44 116 HIS B C 1
ATOM 2952 O O . HIS B 1 116 ? -0.895 29.609 5.148 1 91.44 116 HIS B O 1
ATOM 2958 N N . CYS B 1 117 ? -2.32 29.109 6.75 1 93.5 117 CYS B N 1
ATOM 2959 C CA . CYS B 1 117 ? -1.343 28.859 7.801 1 93.5 117 CYS B CA 1
ATOM 2960 C C . CYS B 1 117 ? -1.765 27.672 8.656 1 93.5 117 CYS B C 1
ATOM 2962 O O . CYS B 1 117 ? -2.648 27.797 9.508 1 93.5 117 CYS B O 1
ATOM 2964 N N . SER B 1 118 ? -1.153 26.562 8.398 1 90.06 118 SER B N 1
ATOM 2965 C CA . SER B 1 118 ? -1.543 25.328 9.078 1 90.06 118 SER B CA 1
ATOM 2966 C C . SER B 1 118 ? -0.331 24.625 9.68 1 90.06 118 SER B C 1
ATOM 2968 O O . SER B 1 118 ? 0.811 25 9.406 1 90.06 118 SER B O 1
ATOM 2970 N N . SER B 1 119 ? -0.67 23.766 10.609 1 89.81 119 SER B N 1
ATOM 2971 C CA . SER B 1 119 ? 0.366 22.938 11.219 1 89.81 119 SER B CA 1
ATOM 2972 C C . SER B 1 119 ? 0.042 21.453 11.078 1 89.81 119 SER B C 1
ATOM 2974 O O . SER B 1 119 ? -1.126 21.078 10.945 1 89.81 119 SER B O 1
ATOM 2976 N N . TRP B 1 120 ? 1.04 20.688 10.883 1 88.25 120 TRP B N 1
ATOM 2977 C CA . TRP B 1 120 ? 0.978 19.234 10.953 1 88.25 120 TRP B CA 1
ATOM 2978 C C . TRP B 1 120 ? 1.804 18.719 12.125 1 88.25 120 TRP B C 1
ATOM 2980 O O . TRP B 1 120 ? 3.018 18.922 12.18 1 88.25 120 TRP B O 1
ATOM 2990 N N . LYS B 1 121 ? 1.096 18.109 13.016 1 83 121 LYS B N 1
ATOM 2991 C CA . LYS B 1 121 ? 1.727 17.828 14.305 1 83 121 LYS B CA 1
ATOM 2992 C C . LYS B 1 121 ? 2.328 19.094 14.898 1 83 121 LYS B C 1
ATOM 2994 O O . LYS B 1 121 ? 1.634 20.109 15.062 1 83 121 LYS B O 1
ATOM 2999 N N . ASN B 1 122 ? 3.572 19.172 15.148 1 82.19 122 ASN B N 1
ATOM 3000 C CA . ASN B 1 122 ? 4.195 20.344 15.734 1 82.19 122 ASN B CA 1
ATOM 3001 C C . ASN B 1 122 ? 4.969 21.141 14.688 1 82.19 122 ASN B C 1
ATOM 3003 O O . ASN B 1 122 ? 5.645 22.125 15.016 1 82.19 122 ASN B O 1
ATOM 3007 N N . ALA B 1 123 ? 4.723 20.75 13.469 1 88 123 ALA B N 1
ATOM 3008 C CA . ALA B 1 123 ? 5.48 21.406 12.414 1 88 123 ALA B CA 1
ATOM 3009 C C . ALA B 1 123 ? 4.613 22.406 11.664 1 88 123 ALA B C 1
ATOM 3011 O O . ALA B 1 123 ? 3.439 22.156 11.391 1 88 123 ALA B O 1
ATOM 3012 N N . SER B 1 124 ? 5.215 23.578 11.367 1 90.94 124 SER B N 1
ATOM 3013 C CA . SER B 1 124 ? 4.562 24.562 10.516 1 90.94 124 SER B CA 1
ATOM 3014 C C . SER B 1 124 ? 4.504 24.094 9.07 1 90.94 124 SER B C 1
ATOM 3016 O O . SER B 1 124 ? 5.535 23.766 8.469 1 90.94 124 SER B O 1
ATOM 3018 N N . MET B 1 125 ? 3.338 24.109 8.547 1 89.25 125 MET B N 1
ATOM 3019 C CA . MET B 1 125 ? 3.209 23.719 7.145 1 89.25 125 MET B CA 1
ATOM 3020 C C . MET B 1 125 ? 3.801 24.797 6.23 1 89.25 125 MET B C 1
ATOM 3022 O O . MET B 1 125 ? 4.25 24.5 5.125 1 89.25 125 MET B O 1
ATOM 3026 N N . VAL B 1 126 ? 3.805 26 6.727 1 89.44 126 VAL B N 1
ATOM 3027 C CA . VAL B 1 126 ? 4.426 27.094 5.977 1 89.44 126 VAL B CA 1
ATOM 3028 C C . VAL B 1 126 ? 5.918 26.812 5.801 1 89.44 126 VAL B C 1
ATOM 3030 O O . VAL B 1 126 ? 6.453 26.938 4.695 1 89.44 126 VAL B O 1
ATOM 3033 N N . SER B 1 127 ? 6.477 26.359 6.875 1 87.31 127 SER B N 1
ATOM 3034 C CA . SER B 1 127 ? 7.906 26.062 6.848 1 87.31 127 SER B CA 1
ATOM 3035 C C . SER B 1 127 ? 8.18 24.766 6.105 1 87.31 127 SER B C 1
ATOM 3037 O O . SER B 1 127 ? 9.18 24.656 5.387 1 87.31 127 SER B O 1
ATOM 3039 N N . LEU B 1 128 ? 7.352 23.828 6.328 1 88.31 128 LEU B N 1
ATOM 3040 C CA . LEU B 1 128 ? 7.539 22.5 5.75 1 88.31 128 LEU B CA 1
ATOM 3041 C C . LEU B 1 128 ? 7.512 22.562 4.227 1 88.31 128 LEU B C 1
ATOM 3043 O O . LEU B 1 128 ? 8.203 21.797 3.559 1 88.31 128 LEU B O 1
ATOM 3047 N N . PHE B 1 129 ? 6.785 23.438 3.697 1 87.62 129 PHE B N 1
ATOM 3048 C CA . PHE B 1 129 ? 6.594 23.438 2.252 1 87.62 129 PHE B CA 1
ATOM 3049 C C . PHE B 1 129 ? 7.516 24.453 1.587 1 87.62 129 PHE B C 1
ATOM 3051 O O . PHE B 1 129 ? 7.512 24.594 0.363 1 87.62 129 PHE B O 1
ATOM 3058 N N . ARG B 1 130 ? 8.227 25.062 2.439 1 84.06 130 ARG B N 1
ATOM 3059 C CA . ARG B 1 130 ? 9.266 25.906 1.867 1 84.06 130 ARG B CA 1
ATOM 3060 C C . ARG B 1 130 ? 10.414 25.078 1.314 1 84.06 130 ARG B C 1
ATOM 3062 O O . ARG B 1 130 ? 10.82 24.078 1.925 1 84.06 130 ARG B O 1
ATOM 3069 N N . SER B 1 131 ? 10.805 25.438 0.088 1 82.12 131 SER B N 1
ATOM 3070 C CA . SER B 1 131 ? 11.984 24.766 -0.464 1 82.12 131 SER B CA 1
ATOM 3071 C C . SER B 1 131 ? 13.25 25.172 0.283 1 82.12 131 SER B C 1
ATOM 3073 O O . SER B 1 131 ? 13.586 26.359 0.341 1 82.12 131 SER B O 1
ATOM 3075 N N . SER B 1 132 ? 13.781 24.266 1.006 1 85.56 132 SER B N 1
ATOM 3076 C CA . SER B 1 132 ? 14.984 24.531 1.789 1 85.56 132 SER B CA 1
ATOM 3077 C C . SER B 1 132 ? 15.789 23.25 2.006 1 85.56 132 SER B C 1
ATOM 3079 O O . SER B 1 132 ? 15.281 22.141 1.804 1 85.56 132 SER B O 1
ATOM 3081 N N . ASP B 1 133 ? 17.078 23.422 2.281 1 89.75 133 ASP B N 1
ATOM 3082 C CA . ASP B 1 133 ? 17.969 22.344 2.699 1 89.75 133 ASP B CA 1
ATOM 3083 C C . ASP B 1 133 ? 17.984 21.219 1.675 1 89.75 133 ASP B C 1
ATOM 3085 O O . ASP B 1 133 ? 17.891 20.047 2.039 1 89.75 133 ASP B O 1
ATOM 3089 N N . GLY B 1 134 ? 17.812 21.562 0.418 1 92.12 134 GLY B N 1
ATOM 3090 C CA . GLY B 1 134 ? 17.938 20.594 -0.651 1 92.12 134 GLY B CA 1
ATOM 3091 C C . GLY B 1 134 ? 16.609 19.984 -1.064 1 92.12 134 GLY B C 1
ATOM 3092 O O . GLY B 1 134 ? 16.562 19.141 -1.971 1 92.12 134 GLY B O 1
ATOM 3093 N N . CYS B 1 135 ? 15.602 20.453 -0.427 1 95.25 135 CYS B N 1
ATOM 3094 C CA . CYS B 1 135 ? 14.289 19.922 -0.781 1 95.25 135 CYS B CA 1
ATOM 3095 C C . CYS B 1 135 ? 13.477 20.953 -1.556 1 95.25 135 CYS B C 1
ATOM 3097 O O . CYS B 1 135 ? 13.164 22.031 -1.032 1 95.25 135 CYS B O 1
ATOM 3099 N N . ASP B 1 136 ? 13.234 20.688 -2.729 1 95.44 136 ASP B N 1
ATOM 3100 C CA . ASP B 1 136 ? 12.289 21.406 -3.586 1 95.44 136 ASP B CA 1
ATOM 3101 C C . ASP B 1 136 ? 11.086 20.531 -3.92 1 95.44 136 ASP B C 1
ATOM 3103 O O . ASP B 1 136 ? 11.188 19.594 -4.711 1 95.44 136 ASP B O 1
ATOM 3107 N N . TRP B 1 137 ? 9.953 20.922 -3.42 1 94.25 137 TRP B N 1
ATOM 3108 C CA . TRP B 1 137 ? 8.758 20.078 -3.5 1 94.25 137 TRP B CA 1
ATOM 3109 C C . TRP B 1 137 ? 8.297 19.938 -4.945 1 94.25 137 TRP B C 1
ATOM 3111 O O . TRP B 1 137 ? 7.754 18.891 -5.324 1 94.25 137 TRP B O 1
ATOM 3121 N N . ARG B 1 138 ? 8.406 20.984 -5.699 1 93.19 138 ARG B N 1
ATOM 3122 C CA . ARG B 1 138 ? 7.973 20.922 -7.094 1 93.19 138 ARG B CA 1
ATOM 3123 C C . ARG B 1 138 ? 8.812 19.938 -7.891 1 93.19 138 ARG B C 1
ATOM 3125 O O . ARG B 1 138 ? 8.289 19.219 -8.742 1 93.19 138 ARG B O 1
ATOM 3132 N N . VAL B 1 139 ? 10.031 19.984 -7.512 1 95.69 139 VAL B N 1
ATOM 3133 C CA . VAL B 1 139 ? 10.938 19.062 -8.188 1 95.69 139 VAL B CA 1
ATOM 3134 C C . VAL B 1 139 ? 10.711 17.656 -7.656 1 95.69 139 VAL B C 1
ATOM 3136 O O . VAL B 1 139 ? 10.562 16.703 -8.438 1 95.69 139 VAL B O 1
ATOM 3139 N N . PHE B 1 140 ? 10.633 17.516 -6.395 1 96.75 140 PHE B N 1
ATOM 3140 C CA . PHE B 1 140 ? 10.523 16.219 -5.742 1 96.75 140 PHE B CA 1
ATOM 3141 C C . PHE B 1 140 ? 9.25 15.5 -6.168 1 96.75 140 PHE B C 1
ATOM 3143 O O . PHE B 1 140 ? 9.25 14.281 -6.367 1 96.75 140 PHE B O 1
ATOM 3150 N N . GLY B 1 141 ? 8.172 16.203 -6.34 1 94.25 141 GLY B N 1
ATOM 3151 C CA . GLY B 1 141 ? 6.879 15.617 -6.656 1 94.25 141 GLY B CA 1
ATOM 3152 C C . GLY B 1 141 ? 6.734 15.258 -8.125 1 94.25 141 GLY B C 1
ATOM 3153 O O . GLY B 1 141 ? 5.754 14.625 -8.516 1 94.25 141 GLY B O 1
ATOM 3154 N N . ASN B 1 142 ? 7.691 15.641 -8.93 1 95.62 142 ASN B N 1
ATOM 3155 C CA . ASN B 1 142 ? 7.664 15.375 -10.367 1 95.62 142 ASN B CA 1
ATOM 3156 C C . ASN B 1 142 ? 8.547 14.18 -10.727 1 95.62 142 ASN B C 1
ATOM 3158 O O . ASN B 1 142 ? 9.75 14.336 -10.93 1 95.62 142 ASN B O 1
ATOM 3162 N N . ALA B 1 143 ? 7.945 13.086 -10.938 1 95.06 143 ALA B N 1
ATOM 3163 C CA . ALA B 1 143 ? 8.656 11.836 -11.164 1 95.06 143 ALA B CA 1
ATOM 3164 C C . ALA B 1 143 ? 9.414 11.859 -12.492 1 95.06 143 ALA B C 1
ATOM 3166 O O . ALA B 1 143 ? 10.352 11.086 -12.695 1 95.06 143 ALA B O 1
ATOM 3167 N N . SER B 1 144 ? 8.945 12.703 -13.391 1 95.44 144 SER B N 1
ATOM 3168 C CA . SER B 1 144 ? 9.562 12.758 -14.711 1 95.44 144 SER B CA 1
ATOM 3169 C C . SER B 1 144 ? 10.695 13.773 -14.742 1 95.44 144 SER B C 1
ATOM 3171 O O . SER B 1 144 ? 11.43 13.859 -15.734 1 95.44 144 SER B O 1
ATOM 3173 N N . HIS B 1 145 ? 10.797 14.602 -13.688 1 97.19 145 HIS B N 1
ATOM 3174 C CA . HIS B 1 145 ? 11.898 15.555 -13.633 1 97.19 145 HIS B CA 1
ATOM 3175 C C . HIS B 1 145 ? 13.242 14.859 -13.734 1 97.19 145 HIS B C 1
ATOM 3177 O O . HIS B 1 145 ? 13.453 13.812 -13.109 1 97.19 145 HIS B O 1
ATOM 3183 N N . PRO B 1 146 ? 14.211 15.375 -14.422 1 97.12 146 PRO B N 1
ATOM 3184 C CA . PRO B 1 146 ? 15.508 14.734 -14.625 1 97.12 146 PRO B CA 1
ATOM 3185 C C . PRO B 1 146 ? 16.234 14.414 -13.32 1 97.12 146 PRO B C 1
ATOM 3187 O O . PRO B 1 146 ? 16.922 13.398 -13.219 1 97.12 146 PRO B O 1
ATOM 3190 N N . ASP B 1 147 ? 16.078 15.266 -12.297 1 96.19 147 ASP B N 1
ATOM 3191 C CA . ASP B 1 147 ? 16.734 15.07 -11.016 1 96.19 147 ASP B CA 1
ATOM 3192 C C . ASP B 1 147 ? 16.078 13.961 -10.211 1 96.19 147 ASP B C 1
ATOM 3194 O O . ASP B 1 147 ? 16.688 13.375 -9.312 1 96.19 147 ASP B O 1
ATOM 3198 N N . MET B 1 148 ? 14.789 13.711 -10.508 1 97.69 148 MET B N 1
ATOM 3199 C CA . MET B 1 148 ? 14.031 12.773 -9.68 1 97.69 148 MET B CA 1
ATOM 3200 C C . MET B 1 148 ? 13.797 11.461 -10.422 1 97.69 148 MET B C 1
ATOM 3202 O O . MET B 1 148 ? 13.617 10.414 -9.797 1 97.69 148 MET B O 1
ATOM 3206 N N . ALA B 1 149 ? 13.836 11.477 -11.727 1 97.56 149 ALA B N 1
ATOM 3207 C CA . ALA B 1 149 ? 13.492 10.328 -12.57 1 97.56 149 ALA B CA 1
ATOM 3208 C C . ALA B 1 149 ? 14.289 9.094 -12.164 1 97.56 149 ALA B C 1
ATOM 3210 O O . ALA B 1 149 ? 13.727 8.016 -11.984 1 97.56 149 ALA B O 1
ATOM 3211 N N . PRO B 1 150 ? 15.641 9.203 -11.914 1 97.25 150 PRO B N 1
ATOM 3212 C CA . PRO B 1 150 ? 16.391 8.008 -11.531 1 97.25 150 PRO B CA 1
ATOM 3213 C C . PRO B 1 150 ? 15.914 7.406 -10.211 1 97.25 150 PRO B C 1
ATOM 3215 O O . PRO B 1 150 ? 15.891 6.18 -10.055 1 97.25 150 PRO B O 1
ATOM 3218 N N . LEU B 1 151 ? 15.523 8.25 -9.273 1 97.88 151 LEU B N 1
ATOM 3219 C CA . LEU B 1 151 ? 15.07 7.77 -7.973 1 97.88 151 LEU B CA 1
ATOM 3220 C C . LEU B 1 151 ? 13.727 7.066 -8.086 1 97.88 151 LEU B C 1
ATOM 3222 O O . LEU B 1 151 ? 13.555 5.957 -7.578 1 97.88 151 LEU B O 1
ATOM 3226 N N . TYR B 1 152 ? 12.797 7.707 -8.805 1 97.88 152 TYR B N 1
ATOM 3227 C CA . TYR B 1 152 ? 11.477 7.125 -8.992 1 97.88 152 TYR B CA 1
ATOM 3228 C C . TYR B 1 152 ? 11.555 5.844 -9.812 1 97.88 152 TYR B C 1
ATOM 3230 O O . TYR B 1 152 ? 10.906 4.848 -9.484 1 97.88 152 TYR B O 1
ATOM 3238 N N . GLN B 1 153 ? 12.32 5.824 -10.828 1 96 153 GLN B N 1
ATOM 3239 C CA . GLN B 1 153 ? 12.477 4.648 -11.68 1 96 153 GLN B CA 1
ATOM 3240 C C . GLN B 1 153 ? 13.164 3.514 -10.922 1 96 153 GLN B C 1
ATOM 3242 O O . GLN B 1 153 ? 12.82 2.344 -11.109 1 96 153 GLN B O 1
ATOM 3247 N N . GLY B 1 154 ? 14.141 3.879 -10.117 1 95.88 154 GLY B N 1
ATOM 3248 C CA . GLY B 1 154 ? 14.805 2.869 -9.312 1 95.88 154 GLY B CA 1
ATOM 3249 C C . GLY B 1 154 ? 13.852 2.068 -8.445 1 95.88 154 GLY B C 1
ATOM 3250 O O . GLY B 1 154 ? 13.906 0.836 -8.438 1 95.88 154 GLY B O 1
ATOM 3251 N N . VAL B 1 155 ? 12.992 2.762 -7.777 1 97 155 VAL B N 1
ATOM 3252 C CA . VAL B 1 155 ? 12.023 2.092 -6.914 1 97 155 VAL B CA 1
ATOM 3253 C C . VAL B 1 155 ? 11.023 1.309 -7.77 1 97 155 VAL B C 1
ATOM 3255 O O . VAL B 1 155 ? 10.75 0.139 -7.492 1 97 155 VAL B O 1
ATOM 3258 N N . SER B 1 156 ? 10.578 1.898 -8.867 1 94.38 156 SER B N 1
ATOM 3259 C CA . SER B 1 156 ? 9.539 1.301 -9.703 1 94.38 156 SER B CA 1
ATOM 3260 C C . SER B 1 156 ? 10.047 0.042 -10.398 1 94.38 156 SER B C 1
ATOM 3262 O O . SER B 1 156 ? 9.289 -0.906 -10.609 1 94.38 156 SER B O 1
ATOM 3264 N N . MET B 1 157 ? 11.273 0.042 -10.695 1 91 157 MET B N 1
ATOM 3265 C CA . MET B 1 157 ? 11.844 -1.061 -11.461 1 91 157 MET B CA 1
ATOM 3266 C C . MET B 1 157 ? 12.164 -2.244 -10.555 1 91 157 MET B C 1
ATOM 3268 O O . MET B 1 157 ? 12.055 -3.398 -10.969 1 91 157 MET B O 1
ATOM 3272 N N . HIS B 1 158 ? 12.484 -1.939 -9.328 1 92.94 158 HIS B N 1
ATOM 3273 C CA . HIS B 1 158 ? 13.086 -2.994 -8.523 1 92.94 158 HIS B CA 1
ATOM 3274 C C . HIS B 1 158 ? 12.133 -3.465 -7.43 1 92.94 158 HIS B C 1
ATOM 3276 O O . HIS B 1 158 ? 12.383 -4.488 -6.785 1 92.94 158 HIS B O 1
ATOM 3282 N N . CYS B 1 159 ? 11.102 -2.717 -7.203 1 93.44 159 CYS B N 1
ATOM 3283 C CA . CYS B 1 159 ? 10.219 -3.035 -6.09 1 93.44 159 CYS B CA 1
ATOM 3284 C C . CYS B 1 159 ? 8.797 -3.301 -6.586 1 93.44 159 CYS B C 1
ATOM 3286 O O . CYS B 1 159 ? 8.398 -2.791 -7.633 1 93.44 159 CYS B O 1
ATOM 3288 N N . ARG B 1 160 ? 8.07 -4.09 -5.875 1 91.06 160 ARG B N 1
ATOM 3289 C CA . ARG B 1 160 ? 6.645 -4.324 -6.078 1 91.06 160 ARG B CA 1
ATOM 3290 C C . ARG B 1 160 ? 5.836 -3.865 -4.871 1 91.06 160 ARG B C 1
ATOM 3292 O O . ARG B 1 160 ? 6.301 -3.955 -3.734 1 91.06 160 ARG B O 1
ATOM 3299 N N . PRO B 1 161 ? 4.641 -3.348 -5.195 1 92.88 161 PRO B N 1
ATOM 3300 C CA . PRO B 1 161 ? 3.82 -2.953 -4.051 1 92.88 161 PRO B CA 1
ATOM 3301 C C . PRO B 1 161 ? 3.523 -4.121 -3.109 1 92.88 161 PRO B C 1
ATOM 3303 O O . PRO B 1 161 ? 3.076 -5.18 -3.557 1 92.88 161 PRO B O 1
ATOM 3306 N N . LEU B 1 162 ? 3.793 -3.932 -1.855 1 89.06 162 LEU B N 1
ATOM 3307 C CA . LEU B 1 162 ? 3.51 -4.922 -0.823 1 89.06 162 LEU B CA 1
ATOM 3308 C C . LEU B 1 162 ? 4.293 -6.207 -1.074 1 89.06 162 LEU B C 1
ATOM 3310 O O . LEU B 1 162 ? 3.924 -7.273 -0.575 1 89.06 162 LEU B O 1
ATOM 3314 N N . GLY B 1 163 ? 5.277 -6.098 -1.918 1 86.19 163 GLY B N 1
ATOM 3315 C CA . GLY B 1 163 ? 6.027 -7.277 -2.311 1 86.19 163 GLY B CA 1
ATOM 3316 C C . GLY B 1 163 ? 7.234 -7.539 -1.43 1 86.19 163 GLY B C 1
ATOM 3317 O O . GLY B 1 163 ? 7.445 -6.84 -0.435 1 86.19 163 GLY B O 1
ATOM 3318 N N . GLN B 1 164 ? 7.887 -8.641 -1.758 1 86.25 164 GLN B N 1
ATOM 3319 C CA . GLN B 1 164 ? 9.117 -8.984 -1.052 1 86.25 164 GLN B CA 1
ATOM 3320 C C . GLN B 1 164 ? 10.211 -7.953 -1.32 1 86.25 164 GLN B C 1
ATOM 3322 O O . GLN B 1 164 ? 10.367 -7.484 -2.451 1 86.25 164 GLN B O 1
ATOM 3327 N N . CYS B 1 165 ? 10.898 -7.617 -0.29 1 91.81 165 CYS B N 1
ATOM 3328 C CA . CYS B 1 165 ? 12 -6.664 -0.397 1 91.81 165 CYS B CA 1
ATOM 3329 C C . CYS B 1 165 ? 13.289 -7.367 -0.792 1 91.81 165 CYS B C 1
ATOM 3331 O O . CYS B 1 165 ? 14.023 -7.859 0.068 1 91.81 165 CYS B O 1
ATOM 3333 N N . LEU B 1 166 ? 13.586 -7.367 -2.039 1 91.5 166 LEU B N 1
ATOM 3334 C CA . LEU B 1 166 ? 14.859 -7.887 -2.523 1 91.5 166 LEU B CA 1
ATOM 3335 C C . LEU B 1 166 ? 15.984 -6.891 -2.27 1 91.5 166 LEU B C 1
ATOM 3337 O O . LEU B 1 166 ? 15.727 -5.727 -1.959 1 91.5 166 LEU B O 1
ATOM 3341 N N . GLU B 1 167 ? 17.203 -7.305 -2.377 1 91.56 167 GLU B N 1
ATOM 3342 C CA . GLU B 1 167 ? 18.344 -6.445 -2.072 1 91.56 167 GLU B CA 1
ATOM 3343 C C . GLU B 1 167 ? 18.359 -5.207 -2.965 1 91.56 167 GLU B C 1
ATOM 3345 O O . GLU B 1 167 ? 18.609 -4.098 -2.49 1 91.56 167 GLU B O 1
ATOM 3350 N N . GLU B 1 168 ? 18.078 -5.406 -4.25 1 93.56 168 GLU B N 1
ATOM 3351 C CA . GLU B 1 168 ? 18.078 -4.273 -5.168 1 93.56 168 GLU B CA 1
ATOM 3352 C C . GLU B 1 168 ? 16.953 -3.295 -4.832 1 93.56 168 GLU B C 1
ATOM 3354 O O . GLU B 1 168 ? 17.109 -2.082 -4.988 1 93.56 168 GLU B O 1
ATOM 3359 N N . CYS B 1 169 ? 15.844 -3.787 -4.418 1 95.44 169 CYS B N 1
ATOM 3360 C CA . CYS B 1 169 ? 14.742 -2.936 -3.979 1 95.44 169 CYS B CA 1
ATOM 3361 C C . CYS B 1 169 ? 15.125 -2.162 -2.721 1 95.44 169 CYS B C 1
ATOM 3363 O O . CYS B 1 169 ? 14.891 -0.955 -2.637 1 95.44 169 CYS B O 1
ATOM 3365 N N . LYS B 1 170 ? 15.711 -2.854 -1.794 1 96.06 170 LYS B N 1
ATOM 3366 C CA . LYS B 1 170 ? 16.141 -2.232 -0.544 1 96.06 170 LYS B CA 1
ATOM 3367 C C . LYS B 1 170 ? 17.062 -1.05 -0.808 1 96.06 170 LYS B C 1
ATOM 3369 O O . LYS B 1 170 ? 16.906 0.018 -0.213 1 96.06 170 LYS B O 1
ATOM 3374 N N . GLU B 1 171 ? 18.016 -1.255 -1.703 1 95.81 171 GLU B N 1
ATOM 3375 C CA . GLU B 1 171 ? 18.969 -0.198 -2.043 1 95.81 171 GLU B CA 1
ATOM 3376 C C . GLU B 1 171 ? 18.25 0.981 -2.709 1 95.81 171 GLU B C 1
ATOM 3378 O O . GLU B 1 171 ? 18.562 2.139 -2.414 1 95.81 171 GLU B O 1
ATOM 3383 N N . ALA B 1 172 ? 17.359 0.644 -3.623 1 97.19 172 ALA B N 1
ATOM 3384 C CA . ALA B 1 172 ? 16.609 1.697 -4.305 1 97.19 172 ALA B CA 1
ATOM 3385 C C . ALA B 1 172 ? 15.789 2.51 -3.316 1 97.19 172 ALA B C 1
ATOM 3387 O O . ALA B 1 172 ? 15.742 3.74 -3.396 1 97.19 172 ALA B O 1
ATOM 3388 N N . VAL B 1 173 ? 15.164 1.828 -2.402 1 97.88 173 VAL B N 1
ATOM 3389 C CA . VAL B 1 173 ? 14.32 2.475 -1.403 1 97.88 173 VAL B CA 1
ATOM 3390 C C . VAL B 1 173 ? 15.18 3.352 -0.492 1 97.88 173 VAL B C 1
ATOM 3392 O O . VAL B 1 173 ? 14.805 4.488 -0.185 1 97.88 173 VAL B O 1
ATOM 3395 N N . LYS B 1 174 ? 16.297 2.846 -0.076 1 97.25 174 LYS B N 1
ATOM 3396 C CA . LYS B 1 174 ? 17.203 3.627 0.763 1 97.25 174 LYS B CA 1
ATOM 3397 C C . LYS B 1 174 ? 17.656 4.902 0.053 1 97.25 174 LYS B C 1
ATOM 3399 O O . LYS B 1 174 ? 17.703 5.973 0.664 1 97.25 174 LYS B O 1
ATOM 3404 N N . ARG B 1 175 ? 17.969 4.758 -1.191 1 97.56 175 ARG B N 1
ATOM 3405 C CA . ARG B 1 175 ? 18.375 5.918 -1.978 1 97.56 175 ARG B CA 1
ATOM 3406 C C . ARG B 1 175 ? 17.25 6.941 -2.068 1 97.56 175 ARG B C 1
ATOM 3408 O O . ARG B 1 175 ? 17.469 8.141 -1.889 1 97.56 175 ARG B O 1
ATOM 3415 N N . PHE B 1 176 ? 16.062 6.531 -2.348 1 98.25 176 PHE B N 1
ATOM 3416 C CA . PHE B 1 176 ? 14.906 7.418 -2.447 1 98.25 176 PHE B CA 1
ATOM 3417 C C . PHE B 1 176 ? 14.641 8.109 -1.117 1 98.25 176 PHE B C 1
ATOM 3419 O O . PHE B 1 176 ? 14.406 9.32 -1.078 1 98.25 176 PHE B O 1
ATOM 3426 N N . ARG B 1 177 ? 14.727 7.348 -0.017 1 97.19 177 ARG B N 1
ATOM 3427 C CA . ARG B 1 177 ? 14.414 7.863 1.312 1 97.19 177 ARG B CA 1
ATOM 3428 C C . ARG B 1 177 ? 15.5 8.812 1.806 1 97.19 177 ARG B C 1
ATOM 3430 O O . ARG B 1 177 ? 15.297 9.555 2.766 1 97.19 177 ARG B O 1
ATOM 3437 N N . SER B 1 178 ? 16.609 8.75 1.212 1 96.56 178 SER B N 1
ATOM 3438 C CA . SER B 1 178 ? 17.703 9.625 1.616 1 96.56 178 SER B CA 1
ATOM 3439 C C . SER B 1 178 ? 17.547 11.023 1.028 1 96.56 178 SER B C 1
ATOM 3441 O O . SER B 1 178 ? 18.25 11.953 1.434 1 96.56 178 SER B O 1
ATOM 3443 N N . HIS B 1 179 ? 16.656 11.141 0.075 1 97.56 179 HIS B N 1
ATOM 3444 C CA . HIS B 1 179 ? 16.422 12.461 -0.491 1 97.56 179 HIS B CA 1
ATOM 3445 C C . HIS B 1 179 ? 16 13.453 0.587 1 97.56 179 HIS B C 1
ATOM 3447 O O . HIS B 1 179 ? 15.234 13.109 1.489 1 97.56 179 HIS B O 1
ATOM 3453 N N . PRO B 1 180 ? 16.422 14.664 0.514 1 96.19 180 PRO B N 1
ATOM 3454 C CA . PRO B 1 180 ? 16.141 15.656 1.554 1 96.19 180 PRO B CA 1
ATOM 3455 C C . PRO B 1 180 ? 14.648 15.836 1.812 1 96.19 180 PRO B C 1
ATOM 3457 O O . PRO B 1 180 ? 14.242 16.078 2.953 1 96.19 180 PRO B O 1
ATOM 3460 N N . CYS B 1 181 ? 13.797 15.664 0.804 1 96.5 181 CYS B N 1
ATOM 3461 C CA . CYS B 1 181 ? 12.359 15.844 0.958 1 96.5 181 CYS B CA 1
ATOM 3462 C C . CYS B 1 181 ? 11.734 14.648 1.665 1 96.5 181 CYS B C 1
ATOM 3464 O O . CYS B 1 181 ? 10.562 14.695 2.043 1 96.5 181 CYS B O 1
ATOM 3466 N N . MET B 1 182 ? 12.516 13.602 1.902 1 96.25 182 MET B N 1
ATOM 3467 C CA . MET B 1 182 ? 12 12.406 2.562 1 96.25 182 MET B CA 1
ATOM 3468 C C . MET B 1 182 ? 12.609 12.242 3.951 1 96.25 182 MET B C 1
ATOM 3470 O O . MET B 1 182 ? 12.383 11.234 4.621 1 96.25 182 MET B O 1
ATOM 3474 N N . ARG B 1 183 ? 13.32 13.227 4.332 1 93.44 183 ARG B N 1
ATOM 3475 C CA . ARG B 1 183 ? 14.031 13.109 5.605 1 93.44 183 ARG B CA 1
ATOM 3476 C C . ARG B 1 183 ? 13.289 13.852 6.711 1 93.44 183 ARG B C 1
ATOM 3478 O O . ARG B 1 183 ? 12.617 14.852 6.453 1 93.44 183 ARG B O 1
ATOM 3485 N N . GLY B 1 184 ? 13.398 13.281 7.926 1 90.12 184 GLY B N 1
ATOM 3486 C CA . GLY B 1 184 ? 12.844 13.945 9.094 1 90.12 184 GLY B CA 1
ATOM 3487 C C . GLY B 1 184 ? 11.336 14.141 9.008 1 90.12 184 GLY B C 1
ATOM 3488 O O . GLY B 1 184 ? 10.609 13.227 8.609 1 90.12 184 GLY B O 1
ATOM 3489 N N . THR B 1 185 ? 10.891 15.32 9.375 1 90.81 185 THR B N 1
ATOM 3490 C CA . THR B 1 185 ? 9.469 15.633 9.422 1 90.81 185 THR B CA 1
ATOM 3491 C C . THR B 1 185 ? 8.875 15.664 8.016 1 90.81 185 THR B C 1
ATOM 3493 O O . THR B 1 185 ? 7.715 15.297 7.82 1 90.81 185 THR B O 1
ATOM 3496 N N . ARG B 1 186 ? 9.703 16.062 7.074 1 92.25 186 ARG B N 1
ATOM 3497 C CA . ARG B 1 186 ? 9.234 16.109 5.695 1 92.25 186 ARG B CA 1
ATOM 3498 C C . ARG B 1 186 ? 8.836 14.727 5.203 1 92.25 186 ARG B C 1
ATOM 3500 O O . ARG B 1 186 ? 7.758 14.547 4.629 1 92.25 186 ARG B O 1
ATOM 3507 N N . GLY B 1 187 ? 9.688 13.797 5.477 1 93.12 187 GLY B N 1
ATOM 3508 C CA . GLY B 1 187 ? 9.398 12.422 5.094 1 93.12 187 GLY B CA 1
ATOM 3509 C C . GLY B 1 187 ? 8.164 11.867 5.77 1 93.12 187 GLY B C 1
ATOM 3510 O O . GLY B 1 187 ? 7.359 11.18 5.137 1 93.12 187 GLY B O 1
ATOM 3511 N N . GLU B 1 188 ? 8.086 12.18 7.039 1 90.88 188 GLU B N 1
ATOM 3512 C CA . GLU B 1 188 ? 6.902 11.75 7.777 1 90.88 188 GLU B CA 1
ATOM 3513 C C . GLU B 1 188 ? 5.629 12.336 7.176 1 90.88 188 GLU B C 1
ATOM 3515 O O . GLU B 1 188 ? 4.602 11.656 7.094 1 90.88 188 GLU B O 1
ATOM 3520 N N . TYR B 1 189 ? 5.73 13.555 6.859 1 92.12 189 TYR B N 1
ATOM 3521 C CA . TYR B 1 189 ? 4.57 14.219 6.281 1 92.12 189 TYR B CA 1
ATOM 3522 C C . TYR B 1 189 ? 4.18 13.578 4.953 1 92.12 189 TYR B C 1
ATOM 3524 O O . TYR B 1 189 ? 2.994 13.375 4.68 1 92.12 189 TYR B O 1
ATOM 3532 N N . VAL B 1 190 ? 5.18 13.305 4.098 1 92.94 190 VAL B N 1
ATOM 3533 C CA . VAL B 1 190 ? 4.918 12.68 2.805 1 92.94 190 VAL B CA 1
ATOM 3534 C C . VAL B 1 190 ? 4.156 11.375 3.004 1 92.94 190 VAL B C 1
ATOM 3536 O O . VAL B 1 190 ? 3.141 11.133 2.346 1 92.94 190 VAL B O 1
ATOM 3539 N N . MET B 1 191 ? 4.602 10.57 3.912 1 90.69 191 MET B N 1
ATOM 3540 C CA . MET B 1 191 ? 3.973 9.273 4.148 1 90.69 191 MET B CA 1
ATOM 3541 C C . MET B 1 191 ? 2.559 9.445 4.691 1 90.69 191 MET B C 1
ATOM 3543 O O . MET B 1 191 ? 1.66 8.672 4.355 1 90.69 191 MET B O 1
ATOM 3547 N N . TRP B 1 192 ? 2.441 10.398 5.527 1 88.75 192 TRP B N 1
ATOM 3548 C CA . TRP B 1 192 ? 1.112 10.688 6.051 1 88.75 192 TRP B CA 1
ATOM 3549 C C . TRP B 1 192 ? 0.167 11.117 4.934 1 88.75 192 TRP B C 1
ATOM 3551 O O . TRP B 1 192 ? -0.978 10.656 4.871 1 88.75 192 TRP B O 1
ATOM 3561 N N . GLU B 1 193 ? 0.611 11.977 4.113 1 89.62 193 GLU B N 1
ATOM 3562 C CA . GLU B 1 193 ? -0.204 12.461 3.004 1 89.62 193 GLU B CA 1
ATOM 3563 C C . GLU B 1 193 ? -0.627 11.312 2.088 1 89.62 193 GLU B C 1
ATOM 3565 O O . GLU B 1 193 ? -1.765 11.281 1.614 1 89.62 193 GLU B O 1
ATOM 3570 N N . VAL B 1 194 ? 0.283 10.422 1.895 1 90.25 194 VAL B N 1
ATOM 3571 C CA . VAL B 1 194 ? 0.027 9.305 0.99 1 90.25 194 VAL B CA 1
ATOM 3572 C C . VAL B 1 194 ? -1.046 8.391 1.583 1 90.25 194 VAL B C 1
ATOM 3574 O O . VAL B 1 194 ? -1.818 7.773 0.849 1 90.25 194 VAL B O 1
ATOM 3577 N N . SER B 1 195 ? -1.089 8.312 2.838 1 87 195 SER B N 1
ATOM 3578 C CA . SER B 1 195 ? -2.082 7.469 3.494 1 87 195 SER B CA 1
ATOM 3579 C C . SER B 1 195 ? -3.498 7.945 3.195 1 87 195 SER B C 1
ATOM 3581 O O . SER B 1 195 ? -4.461 7.191 3.355 1 87 195 SER B O 1
ATOM 3583 N N . ASP B 1 196 ? -3.615 9.141 2.76 1 85.19 196 ASP B N 1
ATOM 3584 C CA . ASP B 1 196 ? -4.926 9.688 2.426 1 85.19 196 ASP B CA 1
ATOM 3585 C C . ASP B 1 196 ? -5.117 9.773 0.913 1 85.19 196 ASP B C 1
ATOM 3587 O O . ASP B 1 196 ? -6.07 10.391 0.436 1 85.19 196 ASP B O 1
ATOM 3591 N N . SER B 1 197 ? -4.137 9.219 0.251 1 83.81 197 SER B N 1
ATOM 3592 C CA . SER B 1 197 ? -4.211 9.281 -1.205 1 83.81 197 SER B CA 1
ATOM 3593 C C . SER B 1 197 ? -5.414 8.508 -1.73 1 83.81 197 SER B C 1
ATOM 3595 O O . SER B 1 197 ? -5.816 7.5 -1.143 1 83.81 197 SER B O 1
ATOM 3597 N N . ARG B 1 198 ? -5.879 9.008 -2.941 1 83.81 198 ARG B N 1
ATOM 3598 C CA . ARG B 1 198 ? -7.031 8.359 -3.559 1 83.81 198 ARG B CA 1
ATOM 3599 C C . ARG B 1 198 ? -6.68 7.828 -4.945 1 83.81 198 ARG B C 1
ATOM 3601 O O . ARG B 1 198 ? -7.566 7.453 -5.715 1 83.81 198 ARG B O 1
ATOM 3608 N N . THR B 1 199 ? -5.371 7.863 -5.199 1 91.75 199 THR B N 1
ATOM 3609 C CA . THR B 1 199 ? -4.988 7.375 -6.52 1 91.75 199 THR B CA 1
ATOM 3610 C C . THR B 1 199 ? -4.141 6.113 -6.402 1 91.75 199 THR B C 1
ATOM 3612 O O . THR B 1 199 ? -3.326 5.984 -5.484 1 91.75 199 THR B O 1
ATOM 3615 N N . PHE B 1 200 ? -4.352 5.297 -7.402 1 93.81 200 PHE B N 1
ATOM 3616 C CA . PHE B 1 200 ? -3.623 4.035 -7.445 1 93.81 200 PHE B CA 1
ATOM 3617 C C . PHE B 1 200 ? -2.127 4.281 -7.602 1 93.81 200 PHE B C 1
ATOM 3619 O O . PHE B 1 200 ? -1.312 3.625 -6.945 1 93.81 200 PHE B O 1
ATOM 3626 N N . GLU B 1 201 ? -1.735 5.164 -8.492 1 93.44 201 GLU B N 1
ATOM 3627 C CA . GLU B 1 201 ? -0.336 5.402 -8.836 1 93.44 201 GLU B CA 1
ATOM 3628 C C . GLU B 1 201 ? 0.47 5.816 -7.613 1 93.44 201 GLU B C 1
ATOM 3630 O O . GLU B 1 201 ? 1.555 5.285 -7.363 1 93.44 201 GLU B O 1
ATOM 3635 N N . GLU B 1 202 ? -0.043 6.734 -6.855 1 94.19 202 GLU B N 1
ATOM 3636 C CA . GLU B 1 202 ? 0.653 7.223 -5.672 1 94.19 202 GLU B CA 1
ATOM 3637 C C . GLU B 1 202 ? 0.731 6.145 -4.594 1 94.19 202 GLU B C 1
ATOM 3639 O O . GLU B 1 202 ? 1.799 5.902 -4.027 1 94.19 202 GLU B O 1
ATOM 3644 N N . LEU B 1 203 ? -0.384 5.566 -4.371 1 95 203 LEU B N 1
ATOM 3645 C CA . LEU B 1 203 ? -0.408 4.516 -3.357 1 95 203 LEU B CA 1
ATOM 3646 C C . LEU B 1 203 ? 0.511 3.363 -3.748 1 95 203 LEU B C 1
ATOM 3648 O O . LEU B 1 203 ? 1.229 2.824 -2.902 1 95 203 LEU B O 1
ATOM 3652 N N . SER B 1 204 ? 0.466 2.963 -5.023 1 95.38 204 SER B N 1
ATOM 3653 C CA . SER B 1 204 ? 1.319 1.888 -5.52 1 95.38 204 SER B CA 1
ATOM 3654 C C . SER B 1 204 ? 2.795 2.223 -5.328 1 95.38 204 SER B C 1
ATOM 3656 O O . SER B 1 204 ? 3.562 1.398 -4.824 1 95.38 204 SER B O 1
ATOM 3658 N N . PHE B 1 205 ? 3.195 3.422 -5.68 1 96.5 205 PHE B N 1
ATOM 3659 C CA . PHE B 1 205 ? 4.594 3.818 -5.57 1 96.5 205 PHE B CA 1
ATOM 3660 C C . PHE B 1 205 ? 5.051 3.783 -4.117 1 96.5 205 PHE B C 1
ATOM 3662 O O . PHE B 1 205 ? 6.098 3.207 -3.803 1 96.5 205 PHE B O 1
ATOM 3669 N N . TYR B 1 206 ? 4.293 4.324 -3.252 1 96.38 206 TYR B N 1
ATOM 3670 C CA . TYR B 1 206 ? 4.754 4.426 -1.872 1 96.38 206 TYR B CA 1
ATOM 3671 C C . TYR B 1 206 ? 4.559 3.109 -1.133 1 96.38 206 TYR B C 1
ATOM 3673 O O . TYR B 1 206 ? 5.164 2.885 -0.082 1 96.38 206 TYR B O 1
ATOM 3681 N N . SER B 1 207 ? 3.668 2.262 -1.651 1 95.25 207 SER B N 1
ATOM 3682 C CA . SER B 1 207 ? 3.646 0.893 -1.148 1 95.25 207 SER B CA 1
ATOM 3683 C C . SER B 1 207 ? 4.953 0.169 -1.459 1 95.25 207 SER B C 1
ATOM 3685 O O . SER B 1 207 ? 5.406 -0.667 -0.676 1 95.25 207 SER B O 1
ATOM 3687 N N . LYS B 1 208 ? 5.535 0.49 -2.615 1 95.69 208 LYS B N 1
ATOM 3688 C CA . LYS B 1 208 ? 6.859 -0.029 -2.955 1 95.69 208 LYS B CA 1
ATOM 3689 C C . LYS B 1 208 ? 7.922 0.511 -2.004 1 95.69 208 LYS B C 1
ATOM 3691 O O . LYS B 1 208 ? 8.773 -0.24 -1.525 1 95.69 208 LYS B O 1
ATOM 3696 N N . VAL B 1 209 ? 7.801 1.752 -1.715 1 95.88 209 VAL B N 1
ATOM 3697 C CA . VAL B 1 209 ? 8.766 2.41 -0.842 1 95.88 209 VAL B CA 1
ATOM 3698 C C . VAL B 1 209 ? 8.711 1.789 0.552 1 95.88 209 VAL B C 1
ATOM 3700 O O . VAL B 1 209 ? 9.75 1.613 1.201 1 95.88 209 VAL B O 1
ATOM 3703 N N . ARG B 1 210 ? 7.559 1.418 0.962 1 94.12 210 ARG B N 1
ATOM 3704 C CA . ARG B 1 210 ? 7.371 0.906 2.316 1 94.12 210 ARG B CA 1
ATOM 3705 C C . ARG B 1 210 ? 7.574 -0.604 2.363 1 94.12 210 ARG B C 1
ATOM 3707 O O . ARG B 1 210 ? 7.59 -1.201 3.441 1 94.12 210 ARG B O 1
ATOM 3714 N N . SER B 1 211 ? 7.734 -1.222 1.199 1 92.31 211 SER B N 1
ATOM 3715 C CA . SER B 1 211 ? 7.832 -2.676 1.142 1 92.31 211 SER B CA 1
ATOM 3716 C C . SER B 1 211 ? 9.094 -3.172 1.842 1 92.31 211 SER B C 1
ATOM 3718 O O . SER B 1 211 ? 9.195 -4.352 2.184 1 92.31 211 SER B O 1
ATOM 3720 N N . CYS B 1 212 ? 10.031 -2.307 2.148 1 93.19 212 CYS B N 1
ATOM 3721 C CA . CYS B 1 212 ? 11.305 -2.736 2.715 1 93.19 212 CYS B CA 1
ATOM 3722 C C . CYS B 1 212 ? 11.445 -2.264 4.156 1 93.19 212 CYS B C 1
ATOM 3724 O O . CYS B 1 212 ? 12.539 -2.295 4.719 1 93.19 212 CYS B O 1
ATOM 3726 N N . ASP B 1 213 ? 10.367 -1.823 4.773 1 89.88 213 ASP B N 1
ATOM 3727 C CA . ASP B 1 213 ? 10.414 -1.282 6.129 1 89.88 213 ASP B CA 1
ATOM 3728 C C . ASP B 1 213 ? 11.023 -2.291 7.098 1 89.88 213 ASP B C 1
ATOM 3730 O O . ASP B 1 213 ? 11.898 -1.944 7.895 1 89.88 213 ASP B O 1
ATOM 3734 N N . LEU B 1 214 ? 10.625 -3.488 6.973 1 86.38 214 LEU B N 1
ATOM 3735 C CA . LEU B 1 214 ? 11.07 -4.516 7.902 1 86.38 214 LEU B CA 1
ATOM 3736 C C . LEU B 1 214 ? 12.547 -4.84 7.688 1 86.38 214 LEU B C 1
ATOM 3738 O O . LEU B 1 214 ? 13.32 -4.934 8.648 1 86.38 214 LEU B O 1
ATOM 3742 N N . GLU B 1 215 ? 12.914 -4.973 6.445 1 88.69 215 GLU B N 1
ATOM 3743 C CA . GLU B 1 215 ? 14.297 -5.32 6.121 1 88.69 215 GLU B CA 1
ATOM 3744 C C . GLU B 1 215 ? 15.25 -4.191 6.5 1 88.69 215 GLU B C 1
ATOM 3746 O O . GLU B 1 215 ? 16.359 -4.445 6.984 1 88.69 215 GLU B O 1
ATOM 3751 N N . ILE B 1 216 ? 14.836 -3.023 6.285 1 89.81 216 ILE B N 1
ATOM 3752 C CA . ILE B 1 216 ? 15.672 -1.872 6.613 1 89.81 216 ILE B CA 1
ATOM 3753 C C . ILE B 1 216 ? 15.789 -1.739 8.133 1 89.81 216 ILE B C 1
ATOM 3755 O O . ILE B 1 216 ? 16.875 -1.457 8.648 1 89.81 216 ILE B O 1
ATOM 3759 N N . LEU B 1 217 ? 14.711 -1.953 8.867 1 84.38 217 LEU B N 1
ATOM 3760 C CA . LEU B 1 217 ? 14.742 -1.921 10.328 1 84.38 217 LEU B CA 1
ATOM 3761 C C . LEU B 1 217 ? 15.672 -3.004 10.875 1 84.38 217 LEU B C 1
ATOM 3763 O O . LEU B 1 217 ? 16.453 -2.754 11.789 1 84.38 217 LEU B O 1
ATOM 3767 N N . ARG B 1 218 ? 15.555 -4.148 10.297 1 81.44 218 ARG B N 1
ATOM 3768 C CA . ARG B 1 218 ? 16.406 -5.258 10.719 1 81.44 218 ARG B CA 1
ATOM 3769 C C . ARG B 1 218 ? 17.875 -4.91 10.539 1 81.44 218 ARG B C 1
ATOM 3771 O O . ARG B 1 218 ? 18.703 -5.188 11.414 1 81.44 218 ARG B O 1
ATOM 3778 N N . GLU B 1 219 ? 18.156 -4.34 9.43 1 83.69 219 GLU B N 1
ATOM 3779 C CA . GLU B 1 219 ? 19.531 -3.936 9.148 1 83.69 219 GLU B CA 1
ATOM 3780 C C . GLU B 1 219 ? 20.016 -2.893 10.156 1 83.69 219 GLU B C 1
ATOM 3782 O O . GLU B 1 219 ? 21.156 -2.941 10.602 1 83.69 219 GLU B O 1
ATOM 3787 N N . GLN B 1 220 ? 19.141 -1.98 10.5 1 78.5 220 GLN B N 1
ATOM 3788 C CA . GLN B 1 220 ? 19.484 -0.93 11.453 1 78.5 220 GLN B CA 1
ATOM 3789 C C . GLN B 1 220 ? 19.703 -1.505 12.852 1 78.5 220 GLN B C 1
ATOM 3791 O O . GLN B 1 220 ? 20.609 -1.078 13.57 1 78.5 220 GLN B O 1
ATOM 3796 N N . LEU B 1 221 ? 18.953 -2.502 13.203 1 75.38 221 LEU B N 1
ATOM 3797 C CA . LEU B 1 221 ? 19.062 -3.127 14.516 1 75.38 221 LEU B CA 1
ATOM 3798 C C . LEU B 1 221 ? 20.328 -3.975 14.602 1 75.38 221 LEU B C 1
ATOM 3800 O O . LEU B 1 221 ? 20.984 -4.016 15.648 1 75.38 221 LEU B O 1
ATOM 3804 N N . LEU B 1 222 ? 20.672 -4.547 13.523 1 71.31 222 LEU B N 1
ATOM 3805 C CA . LEU B 1 222 ? 21.875 -5.363 13.484 1 71.31 222 LEU B CA 1
ATOM 3806 C C . LEU B 1 222 ? 23.125 -4.492 13.555 1 71.31 222 LEU B C 1
ATOM 3808 O O . LEU B 1 222 ? 24.094 -4.852 14.211 1 71.31 222 LEU B O 1
ATOM 3812 N N . THR B 1 223 ? 23.094 -3.408 12.891 1 69.56 223 THR B N 1
ATOM 3813 C CA . THR B 1 223 ? 24.234 -2.498 12.906 1 69.56 223 THR B CA 1
ATOM 3814 C C . THR B 1 223 ? 24.422 -1.882 14.289 1 69.56 223 THR B C 1
ATOM 3816 O O . THR B 1 223 ? 25.547 -1.633 14.719 1 69.56 223 THR B O 1
ATOM 3819 N N . GLN B 1 224 ? 23.359 -1.641 14.953 1 61.06 224 GLN B N 1
ATOM 3820 C CA . GLN B 1 224 ? 23.438 -1.115 16.312 1 61.06 224 GLN B CA 1
ATOM 3821 C C . GLN B 1 224 ? 24.016 -2.156 17.266 1 61.06 224 GLN B C 1
ATOM 3823 O O . GLN B 1 224 ? 24.797 -1.822 18.172 1 61.06 224 GLN B O 1
ATOM 3828 N N . THR B 1 225 ? 23.656 -3.398 16.969 1 55.97 225 THR B N 1
ATOM 3829 C CA . THR B 1 225 ? 24.172 -4.473 17.812 1 55.97 225 THR B CA 1
ATOM 3830 C C . THR B 1 225 ? 25.656 -4.738 17.516 1 55.97 225 THR B C 1
ATOM 3832 O O . THR B 1 225 ? 26.422 -5.062 18.422 1 55.97 225 THR B O 1
ATOM 3835 N N . THR B 1 226 ? 26.031 -4.66 16.234 1 55.75 226 THR B N 1
ATOM 3836 C CA . THR B 1 226 ? 27.422 -4.945 15.906 1 55.75 226 THR B CA 1
ATOM 3837 C C . THR B 1 226 ? 28.328 -3.791 16.328 1 55.75 226 THR B C 1
ATOM 3839 O O . THR B 1 226 ? 29.5 -4.004 16.656 1 55.75 226 THR B O 1
ATOM 3842 N N . ASN B 1 227 ? 27.906 -2.59 16.156 1 50.88 227 ASN B N 1
ATOM 3843 C CA . ASN B 1 227 ? 28.734 -1.479 16.609 1 50.88 227 ASN B CA 1
ATOM 3844 C C . ASN B 1 227 ? 28.688 -1.34 18.141 1 50.88 227 ASN B C 1
ATOM 3846 O O . ASN B 1 227 ? 29.391 -0.508 18.719 1 50.88 227 ASN B O 1
ATOM 3850 N N . GLY B 1 228 ? 27.766 -1.789 18.812 1 43.12 228 GLY B N 1
ATOM 3851 C CA . GLY B 1 228 ? 27.812 -1.781 20.266 1 43.12 228 GLY B CA 1
ATOM 3852 C C . GLY B 1 228 ? 28.797 -2.771 20.844 1 43.12 228 GLY B C 1
ATOM 3853 O O . GLY B 1 228 ? 28.938 -3.885 20.328 1 43.12 228 GLY B O 1
ATOM 3854 N N . ASP B 1 229 ? 29.953 -2.385 21.594 1 36.53 229 ASP B N 1
ATOM 3855 C CA . ASP B 1 229 ? 30.906 -3.088 22.453 1 36.53 229 ASP B CA 1
ATOM 3856 C C . ASP B 1 229 ? 30.234 -4.285 23.141 1 36.53 229 ASP B C 1
ATOM 3858 O O . ASP B 1 229 ? 29.031 -4.285 23.359 1 36.53 229 ASP B O 1
ATOM 3862 N N . ASP B 1 230 ? 30.984 -5.621 23.547 1 35.5 230 ASP B N 1
ATOM 3863 C CA . ASP B 1 230 ? 30.812 -6.836 24.344 1 35.5 230 ASP B CA 1
ATOM 3864 C C . ASP B 1 230 ? 29.969 -6.574 25.578 1 35.5 230 ASP B C 1
ATOM 3866 O O . ASP B 1 230 ? 29.797 -7.457 26.422 1 35.5 230 ASP B O 1
ATOM 3870 N N . THR B 1 231 ? 30.062 -5.332 26.281 1 30.27 231 THR B N 1
ATOM 3871 C CA . THR B 1 231 ? 29.469 -5.379 27.609 1 30.27 231 THR B CA 1
ATOM 3872 C C . THR B 1 231 ? 27.984 -5.734 27.531 1 30.27 231 THR B C 1
ATOM 3874 O O . THR B 1 231 ? 27.406 -5.75 26.453 1 30.27 231 THR B O 1
ATOM 3877 N N . ASN B 1 232 ? 27.078 -5.137 28.625 1 27.05 232 ASN B N 1
ATOM 3878 C CA . ASN B 1 232 ? 25.797 -5.527 29.188 1 27.05 232 ASN B CA 1
ATOM 3879 C C . ASN B 1 232 ? 24.656 -5.395 28.172 1 27.05 232 ASN B C 1
ATOM 3881 O O . ASN B 1 232 ? 23.984 -4.367 28.125 1 27.05 232 ASN B O 1
ATOM 3885 N N . VAL B 1 233 ? 24.875 -5.836 27.078 1 33.16 233 VAL B N 1
ATOM 3886 C CA . VAL B 1 233 ? 23.875 -5.77 26.016 1 33.16 233 VAL B CA 1
ATOM 3887 C C . VAL B 1 233 ? 22.578 -6.398 26.484 1 33.16 233 VAL B C 1
ATOM 3889 O O . VAL B 1 233 ? 21.609 -6.488 25.719 1 33.16 233 VAL B O 1
ATOM 3892 N N . GLY B 1 234 ? 22.578 -7.156 27.594 1 27.81 234 GLY B N 1
ATOM 3893 C CA . GLY B 1 234 ? 21.344 -7.711 28.125 1 27.81 234 GLY B CA 1
ATOM 3894 C C . GLY B 1 234 ? 20.297 -6.652 28.438 1 27.81 234 GLY B C 1
ATOM 3895 O O . GLY B 1 234 ? 19.109 -6.918 28.375 1 27.81 234 GLY B O 1
ATOM 3896 N N . ALA B 1 235 ? 20.719 -5.547 29.219 1 27.73 235 ALA B N 1
ATOM 3897 C CA . ALA B 1 235 ? 19.828 -4.613 29.906 1 27.73 235 ALA B CA 1
ATOM 3898 C C . ALA B 1 235 ? 19.234 -3.598 28.938 1 27.73 235 ALA B C 1
ATOM 3900 O O . ALA B 1 235 ? 18.125 -3.109 29.141 1 27.73 235 ALA B O 1
ATOM 3901 N N . ARG B 1 236 ? 20.031 -3.031 27.922 1 29.73 236 ARG B N 1
ATOM 3902 C CA . ARG B 1 236 ? 19.594 -1.82 27.234 1 29.73 236 ARG B CA 1
ATOM 3903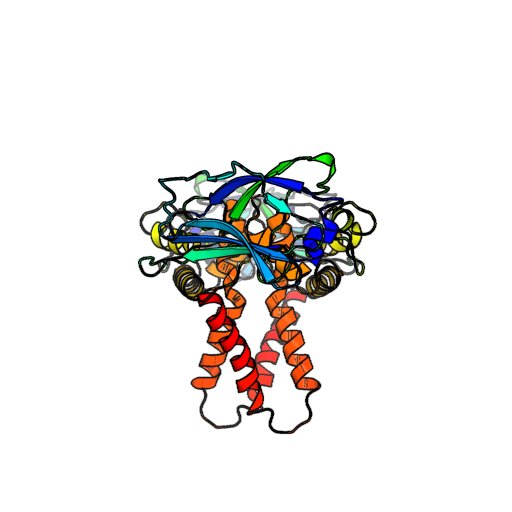 C C . ARG B 1 236 ? 18.625 -2.148 26.109 1 29.73 236 ARG B C 1
ATOM 3905 O O . ARG B 1 236 ? 18.094 -1.245 25.453 1 29.73 236 ARG B O 1
ATOM 3912 N N . VAL B 1 237 ? 18.594 -3.236 25.656 1 31.72 237 VAL B N 1
ATOM 3913 C CA . VAL B 1 237 ? 17.609 -3.576 24.641 1 31.72 237 VAL B CA 1
ATOM 3914 C C . VAL B 1 237 ? 16.203 -3.482 25.234 1 31.72 237 VAL B C 1
ATOM 3916 O O . VAL B 1 237 ? 15.227 -3.299 24.5 1 31.72 237 VAL B O 1
ATOM 3919 N N . LEU B 1 238 ? 16.078 -3.525 26.547 1 26.97 238 LEU B N 1
ATOM 3920 C CA . LEU B 1 238 ? 14.805 -3.361 27.25 1 26.97 238 LEU B CA 1
ATOM 3921 C C . LEU B 1 238 ? 14.367 -1.9 27.234 1 26.97 238 LEU B C 1
ATOM 3923 O O . LEU B 1 238 ? 13.172 -1.605 27.172 1 26.97 238 LEU B O 1
ATOM 3927 N N . PRO B 1 239 ? 15.312 -0.955 27.469 1 28.56 239 PRO B N 1
ATOM 3928 C CA . PRO B 1 239 ? 14.812 0.413 27.625 1 28.56 239 PRO B CA 1
ATOM 3929 C C . PRO B 1 239 ? 14.422 1.049 26.281 1 28.56 239 PRO B C 1
ATOM 3931 O O . PRO B 1 239 ? 13.516 1.877 26.234 1 28.56 239 PRO B O 1
ATOM 3934 N N . GLU B 1 240 ? 15.18 0.775 25.188 1 31.91 240 GLU B N 1
ATOM 3935 C CA . GLU B 1 240 ? 14.805 1.457 23.938 1 31.91 240 GLU B CA 1
ATOM 3936 C C . GLU B 1 240 ? 13.539 0.854 23.344 1 31.91 240 GLU B C 1
ATOM 3938 O O . GLU B 1 240 ? 12.828 1.516 22.578 1 31.91 240 GLU B O 1
ATOM 3943 N N . LEU B 1 241 ? 13.188 -0.331 23.531 1 31.55 241 LEU B N 1
ATOM 3944 C CA . LEU B 1 241 ? 11.836 -0.869 23.406 1 31.55 241 LEU B CA 1
ATOM 3945 C C . LEU B 1 241 ? 10.875 -0.135 24.344 1 31.55 241 LEU B C 1
ATOM 3947 O O . LEU B 1 241 ? 9.688 -0.023 24.047 1 31.55 241 LEU B O 1
ATOM 3951 N N . SER B 1 242 ? 11.375 0.384 25.438 1 26.94 242 SER B N 1
ATOM 3952 C CA . SER B 1 242 ? 10.586 1.183 26.375 1 26.94 242 SER B CA 1
ATOM 3953 C C . SER B 1 242 ? 10.367 2.596 25.844 1 26.94 242 SER B C 1
ATOM 3955 O O . SER B 1 242 ? 9.367 3.24 26.172 1 26.94 242 SER B O 1
ATOM 3957 N N . ALA B 1 243 ? 11.312 3.168 25.25 1 29.09 243 ALA B N 1
ATOM 3958 C CA . ALA B 1 243 ? 11.055 4.527 24.781 1 29.09 243 ALA B CA 1
ATOM 3959 C C . ALA B 1 243 ? 10 4.539 23.688 1 29.09 243 ALA B C 1
ATOM 3961 O O . ALA B 1 243 ? 9.242 5.504 23.547 1 29.09 243 ALA B O 1
ATOM 3962 N N . LEU B 1 244 ? 9.93 3.598 22.828 1 29.52 244 LEU B N 1
ATOM 3963 C CA . LEU B 1 244 ? 8.883 3.537 21.828 1 29.52 244 LEU B CA 1
ATOM 3964 C C . LEU B 1 244 ? 7.523 3.277 22.469 1 29.52 244 LEU B C 1
ATOM 3966 O O . LEU B 1 244 ? 6.48 3.541 21.859 1 29.52 244 LEU B O 1
ATOM 3970 N N . LEU B 1 245 ? 7.477 2.771 23.641 1 27.97 245 LEU B N 1
ATOM 3971 C CA . LEU B 1 245 ? 6.262 2.695 24.453 1 27.97 245 LEU B CA 1
ATOM 3972 C C . LEU B 1 245 ? 5.848 4.078 24.938 1 27.97 245 LEU B C 1
ATOM 3974 O O . LEU B 1 245 ? 4.656 4.383 25.031 1 27.97 245 LEU B O 1
ATOM 3978 N N . VAL B 1 246 ? 6.75 4.918 25.234 1 24.81 246 VAL B N 1
ATOM 3979 C CA . VAL B 1 246 ? 6.395 6.195 25.859 1 24.81 246 VAL B CA 1
ATOM 3980 C C 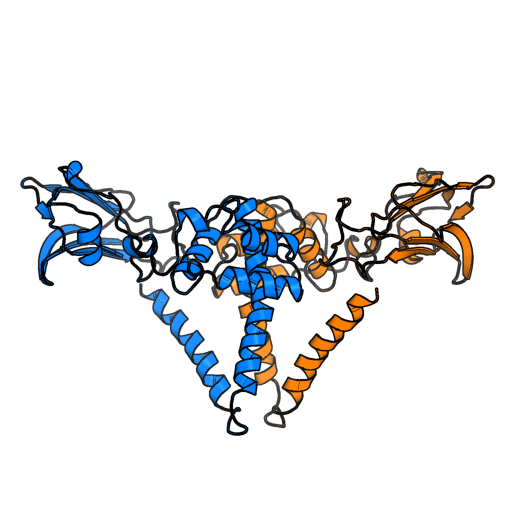. VAL B 1 246 ? 5.828 7.137 24.797 1 24.81 246 VAL B C 1
ATOM 3982 O O . VAL B 1 246 ? 4.973 7.977 25.094 1 24.81 246 VAL B O 1
ATOM 3985 N N . ALA B 1 247 ? 6.219 7.062 23.594 1 26.22 247 ALA B N 1
ATOM 3986 C CA . ALA B 1 247 ? 5.625 8.031 22.672 1 26.22 247 ALA B CA 1
ATOM 3987 C C . ALA B 1 247 ? 4.16 7.707 22.406 1 26.22 247 ALA B C 1
ATOM 3989 O O . ALA B 1 247 ? 3.41 8.555 21.906 1 26.22 247 ALA B O 1
ATOM 3990 N N . ALA B 1 248 ? 3.703 6.555 22.547 1 27.44 248 ALA B N 1
ATOM 3991 C CA . ALA B 1 248 ? 2.277 6.281 22.375 1 27.44 248 ALA B CA 1
ATOM 3992 C C . ALA B 1 248 ? 1.453 7.004 23.438 1 27.44 248 ALA B C 1
ATOM 3994 O O . ALA B 1 248 ? 0.279 7.309 23.219 1 27.44 248 ALA B O 1
ATOM 3995 N N . LEU B 1 249 ? 1.969 7.246 24.578 1 25.17 249 LEU B N 1
ATOM 3996 C CA . LEU B 1 249 ? 1.133 7.859 25.609 1 25.17 249 LEU B CA 1
ATOM 3997 C C . LEU B 1 249 ? 0.857 9.328 25.281 1 25.17 249 LEU B C 1
ATOM 3999 O O . LEU B 1 249 ? -0.127 9.898 25.75 1 25.17 249 LEU B O 1
ATOM 4003 N N . LEU B 1 250 ? 1.8 9.984 24.641 1 23.83 250 LEU B N 1
ATOM 4004 C CA . LEU B 1 250 ? 1.548 11.414 24.547 1 23.83 250 LEU B CA 1
ATOM 4005 C C . LEU B 1 250 ? 0.53 11.719 23.453 1 23.83 250 LEU B C 1
ATOM 4007 O O . LEU B 1 250 ? 0.006 12.836 23.375 1 23.83 250 LEU B O 1
ATOM 4011 N N . ALA B 1 251 ? 0.42 10.914 22.5 1 26.34 251 ALA B N 1
ATOM 4012 C CA . ALA B 1 251 ? -0.536 11.391 21.5 1 26.34 251 ALA B CA 1
ATOM 4013 C C . ALA B 1 251 ? -1.965 11.32 22.031 1 26.34 251 ALA B C 1
ATOM 4015 O O . ALA B 1 251 ? -2.914 11.68 21.328 1 26.34 251 ALA B O 1
ATOM 4016 N N . LEU B 1 252 ? -2.246 10.633 23.078 1 24.77 252 LEU B N 1
ATOM 4017 C CA . LEU B 1 252 ? -3.604 10.727 23.594 1 24.77 252 LEU B CA 1
ATOM 4018 C C . LEU B 1 252 ? -3.932 12.164 23.984 1 24.77 252 LEU B C 1
ATOM 4020 O O . LEU B 1 252 ? -5.09 12.492 24.25 1 24.77 252 LEU B O 1
ATOM 4024 N N . PHE B 1 253 ? -2.945 12.914 24.547 1 24.09 253 PHE B N 1
ATOM 4025 C CA . PHE B 1 253 ? -3.389 14.18 25.109 1 24.09 253 PHE B CA 1
ATOM 4026 C C . PHE B 1 253 ? -3.521 15.242 24.016 1 24.09 253 PHE B C 1
ATOM 4028 O O . PHE B 1 253 ? -4.059 16.328 24.266 1 24.09 253 PHE B O 1
ATOM 4035 N N . LEU B 1 254 ? -2.686 15.258 22.953 1 22.55 254 LEU B N 1
ATOM 4036 C CA . LEU B 1 254 ? -2.98 16.422 22.141 1 22.55 254 LEU B CA 1
ATOM 4037 C C . LEU B 1 254 ? -4.074 16.125 21.125 1 22.55 254 LEU B C 1
ATOM 4039 O O . LEU B 1 254 ? -4.09 15.047 20.531 1 22.55 254 LEU B O 1
#

Radius of gyration: 29.97 Å; Cα contacts (8 Å, |Δi|>4): 819; chains: 2; bounding box: 56×92×67 Å

Sequence (508 aa):
SVCTADDTRMILQGPVYVTRAFNHMHYLGREQYIDLYRNGAKVATLTNEPDYSYDRPRFIEFEESIQIFPGDEIRTRCVFKSTTKSVTTFQGDGTSDEMCFGFLTVHPLSNARSLHCSSWKNASMVSLFRSSDGCDWRVFGNASHPDMAPLYQGVSMHCRPLGQCLEECKEAVKRFRSHPCMRGTRGEYVMWEVSDSRTFEELSFYSKVRSCDLEILREQLLTQTTNGDDTNVGARVLPELSALLVAALLALFLSVCTADDTRMILQGPVYVTRAFNHMHYLGREQYIDLYRNGAKVATLTNEPDYSYDRPRFIEFEESIQIFPGDEIRTRCVFKSTTKSVTTFQGDGTSDEMCFGFLTVHPLSNARSLHCSSWKNASMVSLFRSSDGCDWRVFGNASHPDMAPLYQGVSMHCRPLGQCLEECKEAVKRFRSHPCMRGTRGEYVMWEVSDSRTFEELSFYSKVRSCDLEILREQLLTQTTNGDDTNVGARVLPELSALLVAALLALFL

pLDDT: mean 85.69, std 20.76, range [22.45, 98.44]

Nearest PDB structures (foldseek):
  4zel-assembly1_B  TM=9.222E-01  e=3.143E-07  Homo sapiens
  4zel-assembly1_A  TM=9.182E-01  e=5.375E-07  Homo sapiens
  1d2q-assembly1_A  TM=4.739E-01  e=2.514E-01  Homo sapiens
  4mxv-assembly1_D  TM=3.565E-01  e=1.656E-01  Homo sapiens
  6x83-assembly2_D  TM=3.857E-01  e=1.694E+00  Homo sapiens

InterPro domains:
  IPR000945 Dopamine beta-hydroxylase-like [PTHR10157] (3-133)
  IPR008977 PHM/PNGase F domain superfamily [SSF49742] (3-121)
  IPR014784 Copper type II, ascorbate-dependent monooxygenase-like, C-terminal [G3DSA:2.60.120.230] (1-133)
  IPR024548 Copper type II ascorbate-dependent monooxygenase, C-terminal [PF03712] (2-119)

Foldseek 3Di:
DKCALQNLLVFFQWKKWWFKKWWDKAAQWAWKWKFKAAPRHTDDTRDGGNGDHNVDTDMDGDPGTDMDGRRMMMDMDTDGHCPPPPDDADDDDDNSHIDTDMATDIDDCVRGNDRDWDDDPPHTPSVLQDDDPQDHPVQCVDCPRPVNVCLLCQLVVQFWQLDACDPSNLVSLVVNCPHPCLDDVSVVVLVVVLVPDDDPVSVGSVSSSCNCVVVVVVVVVVVVVVPDDPPPPVPVVVCVVVVVVVVVVPVVPD/DKCALQNLLVFFQWKKWWFKKWWDKAAQWAWKWKFKAAPRHTDDTRDGGNGDHNVDTDMDGDPGTDMDGRRMMMDMDTDGHCPVPPDDADDDDDNSHIDTDMATDIDDCVRGNDRDWDDDPPHTPSVLQDDDPQDHPVQCVDCPRPVNVVLLCQLVVQFWQLDACDPSNLVSLVVNCPHPCLDDVSVVVLVVVLVPDDDPVSVGSVSSSCNCVVVVVVVVVVVVVVPDDPPPPVPVVVVVVVVVVVVVVPVVPD

Solvent-accessible surface area (backbone atoms only — not comparable to full-atom values): 27814 Å² total; per-residue (Å²): 86,49,32,39,31,70,46,29,45,69,27,26,79,38,60,31,31,33,43,34,32,35,73,45,47,24,74,42,38,34,27,39,35,31,35,34,26,49,90,89,35,80,76,46,72,69,41,83,33,81,76,41,43,61,91,57,78,59,79,44,71,43,92,66,60,46,78,46,47,52,44,26,26,40,42,40,46,71,38,71,60,64,84,87,53,91,62,82,71,47,80,47,90,49,69,81,22,32,52,81,47,74,45,72,42,66,39,55,62,92,23,41,80,48,95,73,70,47,47,55,88,93,39,46,43,59,64,65,70,44,68,50,87,81,20,43,64,75,53,67,73,28,55,79,37,82,89,29,26,65,45,50,47,38,33,62,67,50,33,38,28,68,30,78,60,43,72,66,18,42,52,24,32,52,56,45,47,64,36,52,57,37,36,73,69,47,22,52,47,54,47,54,53,48,36,69,52,91,45,48,68,61,43,43,53,51,32,26,55,53,30,28,51,65,63,52,49,50,52,52,53,48,50,52,56,66,72,45,75,93,64,76,66,79,64,58,65,55,51,62,61,43,53,66,55,53,59,63,62,55,61,73,75,106,84,51,32,40,31,71,45,29,46,68,28,26,79,37,60,30,31,34,42,34,33,34,71,45,46,23,74,42,35,35,27,39,37,30,35,34,27,51,90,89,36,79,76,46,73,69,41,84,33,82,75,41,42,60,90,56,78,58,79,45,72,42,91,66,58,46,78,45,49,53,44,25,26,40,40,41,46,71,40,70,61,64,85,87,54,91,61,84,70,47,79,46,90,49,69,82,22,33,52,80,46,74,48,72,40,65,40,56,61,90,22,41,78,48,95,72,70,46,45,56,88,91,40,44,43,59,61,67,68,45,67,49,88,81,20,45,62,76,53,66,72,29,57,79,38,82,90,29,26,65,45,50,48,38,32,62,66,48,32,37,27,67,31,79,60,43,71,67,18,41,52,25,31,51,56,46,46,63,35,52,57,38,36,73,69,47,22,52,47,52,48,54,54,47,35,68,53,90,46,45,70,61,44,43,52,52,32,27,55,52,30,28,51,65,61,53,50,51,51,53,54,48,50,53,56,68,71,46,76,92,64,78,65,80,65,57,64,55,51,60,61,43,52,66,53,53,59,63,61,55,60,74,75,106